Protein AF-W2RS77-F1 (afdb_monomer)

Structure (mmCIF, N/CA/C/O backbone):
data_AF-W2RS77-F1
#
_entry.id   AF-W2RS77-F1
#
loop_
_atom_site.group_PDB
_atom_site.id
_atom_site.type_symbol
_atom_site.label_atom_id
_atom_site.label_alt_id
_atom_site.label_comp_id
_atom_site.label_asym_id
_atom_site.label_entity_id
_atom_site.label_seq_id
_atom_site.pdbx_PDB_ins_code
_atom_site.Cartn_x
_atom_site.Cartn_y
_atom_site.Cartn_z
_atom_site.occupancy
_atom_site.B_iso_or_equiv
_atom_site.auth_seq_id
_atom_site.auth_comp_id
_atom_site.auth_asym_id
_atom_site.auth_atom_id
_atom_site.pdbx_PDB_model_num
ATOM 1 N N . MET A 1 1 ? 2.688 6.875 4.321 1.00 87.69 1 MET A N 1
ATOM 2 C CA . MET A 1 1 ? 1.621 6.164 3.575 1.00 87.69 1 MET A CA 1
ATOM 3 C C . MET A 1 1 ? 0.285 6.343 4.289 1.00 87.69 1 MET A C 1
ATOM 5 O O . MET A 1 1 ? 0.276 6.724 5.452 1.00 87.69 1 MET A O 1
ATOM 9 N N . HIS A 1 2 ? -0.826 6.096 3.598 1.00 89.69 2 HIS A N 1
ATOM 10 C CA . HIS A 1 2 ? -2.196 6.198 4.130 1.00 89.69 2 HIS A CA 1
ATOM 11 C C . HIS A 1 2 ? -2.991 4.914 3.870 1.00 89.69 2 HIS A C 1
ATOM 13 O O . HIS A 1 2 ? -2.599 4.130 3.002 1.00 89.69 2 HIS A O 1
ATOM 19 N N . VAL A 1 3 ? -4.141 4.755 4.531 1.00 88.75 3 VAL A N 1
ATOM 20 C CA . VAL A 1 3 ? -4.994 3.550 4.480 1.00 88.75 3 VAL A CA 1
ATOM 21 C C . VAL A 1 3 ? -5.303 3.072 3.052 1.00 88.75 3 VAL A C 1
ATOM 23 O O . VAL A 1 3 ? -5.241 1.879 2.782 1.00 88.75 3 VAL A O 1
ATOM 26 N N . GLY A 1 4 ? -5.549 3.977 2.099 1.00 86.31 4 GLY A N 1
ATOM 27 C CA . GLY A 1 4 ? -5.799 3.597 0.697 1.00 86.31 4 GLY A CA 1
ATOM 28 C C . GLY A 1 4 ? -4.692 2.772 0.008 1.00 86.31 4 GLY A C 1
ATOM 29 O O . GLY A 1 4 ? -4.992 2.038 -0.924 1.00 86.31 4 GLY A O 1
ATOM 30 N N . HIS A 1 5 ? -3.437 2.826 0.474 1.00 88.94 5 HIS A N 1
ATOM 31 C CA . HIS A 1 5 ? -2.353 1.995 -0.077 1.00 88.94 5 HIS A CA 1
ATOM 32 C C . HIS A 1 5 ? -2.370 0.559 0.455 1.00 88.94 5 HIS A C 1
ATOM 34 O O . HIS A 1 5 ? -1.622 -0.283 -0.031 1.00 88.94 5 HIS A O 1
ATOM 40 N N . MET A 1 6 ? -3.195 0.272 1.463 1.00 91.50 6 MET A N 1
ATOM 41 C CA . MET A 1 6 ? -3.160 -1.013 2.148 1.00 91.50 6 MET A CA 1
ATOM 42 C C . MET A 1 6 ? -3.788 -2.132 1.330 1.00 91.50 6 MET A C 1
ATOM 44 O O . MET A 1 6 ? -3.343 -3.255 1.470 1.00 91.50 6 MET A O 1
ATOM 48 N N . VAL A 1 7 ? -4.752 -1.873 0.439 1.00 91.75 7 VAL A N 1
ATOM 49 C CA . VAL A 1 7 ? -5.409 -2.962 -0.313 1.00 91.75 7 VAL A CA 1
ATOM 50 C C . VAL A 1 7 ? -4.417 -3.739 -1.201 1.00 91.75 7 VAL A C 1
ATOM 52 O O . VAL A 1 7 ? -4.366 -4.963 -1.076 1.00 91.75 7 VAL A O 1
ATOM 55 N N . PRO A 1 8 ? -3.568 -3.092 -2.033 1.00 92.62 8 PRO A N 1
ATOM 56 C CA . PRO A 1 8 ? -2.524 -3.814 -2.765 1.00 92.62 8 PRO A CA 1
ATOM 57 C C . PRO A 1 8 ? -1.522 -4.511 -1.838 1.00 92.62 8 PRO A C 1
ATOM 59 O O . PRO A 1 8 ? -1.097 -5.629 -2.123 1.00 92.62 8 PRO A O 1
ATOM 62 N N . PHE A 1 9 ? -1.157 -3.879 -0.715 1.00 93.31 9 PHE A N 1
ATOM 63 C CA . PHE A 1 9 ? -0.238 -4.486 0.248 1.00 93.31 9 PHE A CA 1
ATOM 64 C C . PHE A 1 9 ? -0.835 -5.711 0.931 1.00 93.31 9 PHE A C 1
ATOM 66 O O . PHE A 1 9 ? -0.121 -6.688 1.095 1.00 93.31 9 PHE A O 1
ATOM 73 N N . MET A 1 10 ? -2.129 -5.710 1.247 1.00 94.25 10 MET A N 1
ATOM 74 C CA . MET A 1 10 ? -2.826 -6.866 1.806 1.00 94.25 10 MET A CA 1
ATOM 75 C C . MET A 1 10 ? -2.874 -8.021 0.814 1.00 94.25 10 MET A C 1
ATOM 77 O O . MET A 1 10 ? -2.603 -9.151 1.204 1.00 94.25 10 MET A O 1
ATOM 81 N N . ALA A 1 11 ? -3.142 -7.754 -0.468 1.00 93.69 11 ALA A N 1
ATOM 82 C CA . ALA A 1 11 ? -3.077 -8.784 -1.505 1.00 93.69 11 ALA A CA 1
ATOM 83 C C . ALA A 1 11 ? -1.669 -9.401 -1.599 1.00 93.69 11 ALA A C 1
ATOM 85 O O . ALA A 1 11 ? -1.525 -10.623 -1.618 1.00 93.69 11 ALA A O 1
ATOM 86 N N . LEU A 1 12 ? -0.627 -8.563 -1.576 1.00 93.88 12 LEU A N 1
ATOM 87 C CA . LEU A 1 12 ? 0.761 -9.025 -1.567 1.00 93.88 12 LEU A CA 1
ATOM 88 C C . LEU A 1 12 ? 1.109 -9.797 -0.282 1.00 93.88 12 LEU A C 1
ATOM 90 O O . LEU A 1 12 ? 1.815 -10.800 -0.344 1.00 93.88 12 LEU A O 1
ATOM 94 N N . SER A 1 13 ? 0.608 -9.363 0.876 1.00 92.94 13 SER A N 1
ATOM 95 C CA . SER A 1 13 ? 0.816 -10.040 2.157 1.00 92.94 13 SER A CA 1
ATOM 96 C C . SER A 1 13 ? 0.115 -11.396 2.223 1.00 92.94 13 SER A C 1
ATOM 98 O O . SER A 1 13 ? 0.700 -12.341 2.737 1.00 92.94 13 SER A O 1
ATOM 100 N N . TRP A 1 14 ? -1.085 -11.531 1.654 1.00 92.62 14 TRP A N 1
ATOM 101 C CA . TRP A 1 14 ? -1.753 -12.827 1.517 1.00 92.62 14 TRP A CA 1
ATOM 102 C C . TRP A 1 14 ? -0.934 -13.791 0.657 1.00 92.62 14 TRP A C 1
ATOM 104 O O . TRP A 1 14 ? -0.693 -14.923 1.066 1.00 92.62 14 TRP A O 1
ATOM 114 N N . MET A 1 15 ? -0.431 -13.334 -0.496 1.00 91.94 15 MET A N 1
ATOM 115 C CA . MET A 1 15 ? 0.479 -14.143 -1.314 1.00 91.94 15 MET A CA 1
ATOM 116 C C . MET A 1 15 ? 1.737 -14.534 -0.526 1.00 91.94 15 MET A C 1
ATOM 118 O O . MET A 1 15 ? 2.142 -15.693 -0.541 1.00 91.94 15 MET A O 1
ATOM 122 N N . TYR A 1 16 ? 2.320 -13.596 0.219 1.00 92.00 16 TYR A N 1
ATOM 123 C CA . TYR A 1 16 ? 3.491 -13.857 1.051 1.00 92.00 16 TYR A CA 1
ATOM 124 C C . TYR A 1 16 ? 3.254 -14.950 2.103 1.00 92.00 16 TYR A C 1
ATOM 126 O O . TYR A 1 16 ? 4.046 -15.884 2.213 1.00 92.00 16 TYR A O 1
ATOM 134 N N . ILE A 1 17 ? 2.140 -14.872 2.832 1.00 90.88 17 ILE A N 1
ATOM 135 C CA . ILE A 1 17 ? 1.773 -15.840 3.876 1.00 90.88 17 ILE A CA 1
ATOM 136 C C . ILE A 1 17 ? 1.523 -17.236 3.288 1.00 90.88 17 ILE A C 1
ATOM 138 O O . ILE A 1 17 ? 1.815 -18.245 3.928 1.00 90.88 17 ILE A O 1
ATOM 142 N N . HIS A 1 18 ? 1.050 -17.306 2.043 1.00 89.62 18 HIS A N 1
ATOM 143 C CA . HIS A 1 18 ? 0.871 -18.556 1.303 1.00 89.62 18 HIS A CA 1
ATOM 144 C C . HIS A 1 18 ? 2.128 -19.019 0.542 1.00 89.62 18 HIS A C 1
ATOM 146 O O . HIS A 1 18 ? 2.033 -19.864 -0.345 1.00 89.62 18 HIS A O 1
ATOM 152 N N . GLY A 1 19 ? 3.309 -18.498 0.893 1.00 87.19 19 GLY A N 1
ATOM 153 C CA . GLY A 1 19 ? 4.598 -19.016 0.429 1.00 87.19 19 GLY A CA 1
ATOM 154 C C . GLY A 1 19 ? 5.122 -18.411 -0.875 1.00 87.19 19 GLY A C 1
ATOM 155 O O . GLY A 1 19 ? 6.155 -18.856 -1.375 1.00 87.19 19 GLY A O 1
ATOM 156 N N . TYR A 1 20 ? 4.467 -17.388 -1.427 1.00 89.81 20 TYR A N 1
ATOM 157 C CA . TYR A 1 20 ? 5.006 -16.651 -2.570 1.00 89.81 20 TYR A CA 1
ATOM 158 C C . TYR A 1 20 ? 6.038 -15.613 -2.113 1.00 89.81 20 TYR A C 1
ATOM 160 O O . TYR A 1 20 ? 5.885 -14.956 -1.084 1.00 89.81 20 TYR A O 1
ATOM 168 N N . SER A 1 21 ? 7.091 -15.400 -2.902 1.00 90.19 21 SER A N 1
ATOM 169 C CA . SER A 1 21 ? 8.042 -14.321 -2.624 1.00 90.19 21 SER A CA 1
ATOM 170 C C . SER A 1 21 ? 7.413 -12.955 -2.903 1.00 90.19 21 SER A C 1
ATOM 172 O O . SER A 1 21 ? 6.900 -12.727 -3.999 1.00 90.19 21 SER A O 1
ATOM 174 N N . ALA A 1 22 ? 7.509 -12.029 -1.951 1.00 92.38 22 ALA A N 1
ATOM 175 C CA . ALA A 1 22 ? 6.935 -10.692 -2.063 1.00 92.38 22 ALA A CA 1
ATOM 176 C C . ALA A 1 22 ? 8.017 -9.609 -2.132 1.00 92.38 22 ALA A C 1
ATOM 178 O O . ALA A 1 22 ? 8.868 -9.502 -1.248 1.00 92.38 22 ALA A O 1
ATOM 179 N N . THR A 1 23 ? 7.947 -8.748 -3.146 1.00 92.75 23 THR A N 1
ATOM 180 C CA . THR A 1 23 ? 8.891 -7.638 -3.323 1.00 92.75 23 THR A CA 1
ATOM 181 C C . THR A 1 23 ? 8.159 -6.305 -3.258 1.00 92.75 23 THR A C 1
ATOM 183 O O . THR A 1 23 ? 7.285 -6.027 -4.075 1.00 92.75 23 THR A O 1
ATOM 186 N N . PHE A 1 24 ? 8.542 -5.451 -2.309 1.00 92.81 24 PHE A N 1
ATOM 187 C CA . PHE A 1 24 ? 8.092 -4.063 -2.257 1.00 92.81 24 PHE A CA 1
ATOM 188 C C . PHE A 1 24 ? 9.004 -3.192 -3.119 1.00 92.81 24 PHE A C 1
ATOM 190 O O . PHE A 1 24 ? 10.213 -3.139 -2.886 1.00 92.81 24 PHE A O 1
ATOM 197 N N . LEU A 1 25 ? 8.425 -2.478 -4.086 1.00 92.88 25 LEU A N 1
ATOM 198 C CA . LEU A 1 25 ? 9.152 -1.521 -4.914 1.00 92.88 25 LEU A CA 1
ATOM 199 C C . LEU A 1 25 ? 8.907 -0.087 -4.439 1.00 92.88 25 LEU A C 1
ATOM 201 O O . LEU A 1 25 ? 7.782 0.408 -4.450 1.00 92.88 25 LEU A O 1
ATOM 205 N N . LEU A 1 26 ? 9.986 0.605 -4.085 1.00 90.94 26 LEU A N 1
ATOM 206 C CA . LEU A 1 26 ? 9.975 2.018 -3.745 1.00 90.94 26 LEU A CA 1
ATOM 207 C C . LEU A 1 26 ? 10.358 2.863 -4.966 1.00 90.94 26 LEU A C 1
ATOM 209 O O . LEU A 1 26 ? 11.452 2.739 -5.522 1.00 90.94 26 LEU A O 1
ATOM 213 N N . GLY A 1 27 ? 9.448 3.749 -5.368 1.00 88.94 27 GLY A N 1
ATOM 214 C CA . GLY A 1 27 ? 9.569 4.574 -6.569 1.00 88.94 27 GLY A CA 1
ATOM 215 C C . GLY A 1 27 ? 10.470 5.805 -6.425 1.00 88.94 27 GLY A C 1
ATOM 216 O O . GLY A 1 27 ? 10.008 6.919 -6.650 1.00 88.94 27 GLY A O 1
ATOM 217 N N . GLY A 1 28 ? 11.741 5.657 -6.046 1.00 84.38 28 GLY A N 1
ATOM 218 C CA . GLY A 1 28 ? 12.667 6.789 -5.897 1.00 84.38 28 GLY A CA 1
ATOM 219 C C . GLY A 1 28 ? 12.914 7.591 -7.188 1.00 84.38 28 GLY A C 1
ATOM 220 O O . GLY A 1 28 ? 12.989 8.822 -7.150 1.00 84.38 28 GLY A O 1
ATOM 221 N N . ALA A 1 29 ? 13.017 6.917 -8.336 1.00 83.94 29 ALA A N 1
ATOM 222 C CA . ALA A 1 29 ? 13.172 7.533 -9.655 1.00 83.94 29 ALA A CA 1
ATOM 223 C C . ALA A 1 29 ? 11.829 7.974 -10.253 1.00 83.94 29 ALA A C 1
ATOM 225 O O . ALA A 1 29 ? 11.705 9.101 -10.728 1.00 83.94 29 ALA A O 1
ATOM 226 N N . THR A 1 30 ? 10.801 7.132 -10.165 1.00 83.00 30 THR A N 1
ATOM 227 C CA . THR A 1 30 ? 9.457 7.423 -10.695 1.00 83.00 30 THR A CA 1
ATOM 228 C C . THR A 1 30 ? 8.771 8.572 -9.952 1.00 83.00 30 THR A C 1
ATOM 230 O O . THR A 1 30 ? 8.050 9.355 -10.569 1.00 83.00 30 THR A O 1
ATOM 233 N N . ALA A 1 31 ? 9.069 8.780 -8.664 1.00 82.50 31 ALA A N 1
ATOM 234 C CA . ALA A 1 31 ? 8.615 9.950 -7.908 1.00 82.50 31 ALA A CA 1
ATOM 235 C C . ALA A 1 31 ? 9.181 11.285 -8.427 1.00 82.50 31 ALA A C 1
ATOM 237 O O . ALA A 1 31 ? 8.697 12.343 -8.029 1.00 82.50 31 ALA A O 1
ATOM 238 N N . ARG A 1 32 ? 10.211 11.268 -9.287 1.00 80.44 32 ARG A N 1
ATOM 239 C CA . ARG A 1 32 ? 10.731 12.476 -9.951 1.00 80.44 32 ARG A CA 1
ATOM 240 C C . ARG A 1 32 ? 9.850 12.940 -11.104 1.00 80.44 32 ARG A C 1
ATOM 242 O O . ARG A 1 32 ? 9.882 14.118 -11.421 1.00 80.44 32 ARG A O 1
ATOM 249 N N . ILE A 1 33 ? 9.141 12.005 -11.725 1.00 80.56 33 ILE A N 1
ATOM 250 C CA . ILE A 1 33 ? 8.330 12.224 -12.924 1.00 80.56 33 ILE A CA 1
ATOM 251 C C . ILE A 1 33 ? 6.879 12.424 -12.508 1.00 80.56 33 ILE A C 1
ATOM 253 O O . ILE A 1 33 ? 6.257 13.415 -12.865 1.00 80.56 33 ILE A O 1
ATOM 257 N N . GLY A 1 34 ? 6.385 11.518 -11.661 1.00 79.00 34 GLY A N 1
ATOM 258 C CA . GLY A 1 34 ? 5.002 11.513 -11.219 1.00 79.00 34 GLY A CA 1
ATOM 259 C C . GLY A 1 34 ? 4.097 10.735 -12.167 1.00 79.00 34 GLY A C 1
ATOM 260 O O . GLY A 1 34 ? 4.145 10.903 -13.378 1.00 79.00 34 GLY A O 1
ATOM 261 N N . ASP A 1 35 ? 3.257 9.887 -11.583 1.00 78.75 35 ASP A N 1
ATOM 262 C CA . ASP A 1 35 ? 2.247 9.143 -12.330 1.00 78.75 35 ASP A CA 1
ATOM 263 C C . ASP A 1 35 ? 1.082 10.070 -12.735 1.00 78.75 35 ASP A C 1
ATOM 265 O O . ASP A 1 35 ? 0.529 10.731 -11.830 1.00 78.75 35 ASP A O 1
ATOM 269 N N . PRO A 1 36 ? 0.726 10.134 -14.037 1.00 73.50 36 PRO A N 1
ATOM 270 C CA . PRO A 1 36 ? -0.425 10.878 -14.541 1.00 73.50 36 PRO A CA 1
ATOM 271 C C . PRO A 1 36 ? -1.786 10.201 -14.302 1.00 73.50 36 PRO A C 1
ATOM 273 O O . PRO A 1 36 ? -2.809 10.859 -14.500 1.00 73.50 36 PRO A O 1
ATOM 276 N N . GLU A 1 37 ? -1.833 8.920 -13.924 1.00 68.19 37 GLU A N 1
ATOM 277 C CA . GLU A 1 37 ? -3.071 8.134 -13.916 1.00 68.19 37 GLU A CA 1
ATOM 278 C C . GLU A 1 37 ? -4.119 8.697 -12.927 1.00 68.19 37 GLU A C 1
ATOM 280 O O . GLU A 1 37 ? -3.845 9.006 -11.762 1.00 68.19 37 GLU A O 1
ATOM 285 N N . GLY A 1 38 ? -5.348 8.899 -13.422 1.00 58.78 38 GLY A N 1
ATOM 286 C CA . GLY A 1 38 ? -6.492 9.360 -12.626 1.00 58.78 38 GLY A CA 1
ATOM 287 C C . GLY A 1 38 ? -6.439 10.819 -12.145 1.00 58.78 38 GLY A C 1
ATOM 288 O O . GLY A 1 38 ? -7.137 11.150 -11.179 1.00 58.78 38 GLY A O 1
ATOM 289 N N . ARG A 1 39 ? -5.627 11.688 -12.770 1.00 67.19 39 ARG A N 1
ATOM 290 C CA . ARG A 1 39 ? -5.517 13.124 -12.438 1.00 67.19 39 ARG A CA 1
ATOM 291 C C . ARG A 1 39 ? -5.666 14.014 -13.672 1.00 67.19 39 ARG A C 1
ATOM 293 O O . ARG A 1 39 ? -5.168 13.681 -14.740 1.00 67.19 39 ARG A O 1
ATOM 300 N N . LEU A 1 40 ? -6.318 15.165 -13.492 1.00 63.41 40 LEU A N 1
ATOM 301 C CA . LEU A 1 40 ? -6.510 16.171 -14.548 1.00 63.41 40 LEU A CA 1
ATOM 302 C C . LEU A 1 40 ? -5.379 17.208 -14.595 1.00 63.41 40 LEU A C 1
ATOM 304 O O . LEU A 1 40 ? -5.075 17.736 -15.659 1.00 63.41 40 LEU A O 1
ATOM 308 N N . THR A 1 41 ? -4.738 17.472 -13.456 1.00 66.62 41 THR A N 1
ATOM 309 C CA . THR A 1 41 ? -3.655 18.452 -13.329 1.00 66.62 41 THR A CA 1
ATOM 310 C C . THR A 1 41 ? -2.298 17.775 -13.161 1.00 66.62 41 THR A C 1
ATOM 312 O O . THR A 1 41 ? -2.190 16.675 -12.602 1.00 66.62 41 THR A O 1
ATOM 315 N N . ALA A 1 42 ? -1.249 18.456 -13.627 1.00 65.31 42 ALA A N 1
ATOM 316 C CA . ALA A 1 42 ? 0.130 18.036 -13.411 1.00 65.31 42 ALA A CA 1
ATOM 317 C C . ALA A 1 42 ? 0.478 18.012 -11.914 1.00 65.31 42 ALA A C 1
ATOM 319 O O . ALA A 1 42 ? -0.090 18.746 -11.097 1.00 65.31 42 ALA A O 1
ATOM 320 N N . ARG A 1 43 ? 1.425 17.150 -11.526 1.00 70.31 43 ARG A N 1
ATOM 321 C CA . ARG A 1 43 ? 1.886 17.106 -10.133 1.00 70.31 43 ARG A CA 1
ATOM 322 C C . ARG A 1 43 ? 2.666 18.373 -9.791 1.00 70.31 43 ARG A C 1
ATOM 324 O O . ARG A 1 43 ? 3.521 18.805 -10.554 1.00 70.31 43 ARG A O 1
ATOM 331 N N . GLN A 1 44 ? 2.419 18.911 -8.598 1.00 71.62 44 GLN A N 1
ATOM 332 C CA . GLN A 1 44 ? 3.276 19.949 -8.033 1.00 71.62 44 GLN A CA 1
ATOM 333 C C . GLN A 1 44 ? 4.676 19.380 -7.799 1.00 71.62 44 GLN A C 1
ATOM 335 O O . GLN A 1 44 ? 4.827 18.302 -7.212 1.00 71.62 44 GLN A O 1
ATOM 340 N N . GLU A 1 45 ? 5.693 20.103 -8.259 1.00 70.25 45 GLU A N 1
ATOM 341 C CA . GLU A 1 45 ? 7.077 19.719 -8.029 1.00 70.25 45 GLU A CA 1
ATOM 342 C C . GLU A 1 45 ? 7.407 19.804 -6.538 1.00 70.25 45 GLU A C 1
ATOM 344 O O . GLU A 1 45 ? 7.239 20.832 -5.884 1.00 70.25 45 GLU A O 1
ATOM 349 N N . VAL A 1 46 ? 7.893 18.694 -5.991 1.00 77.81 46 VAL A N 1
ATOM 350 C CA . VAL A 1 46 ? 8.368 18.619 -4.611 1.00 77.81 46 VAL A CA 1
ATOM 351 C C . VAL A 1 46 ? 9.886 18.749 -4.614 1.00 77.81 46 VAL A C 1
ATOM 353 O O . VAL A 1 46 ? 10.569 18.146 -5.447 1.00 77.81 46 VAL A O 1
ATOM 356 N N . SER A 1 47 ? 10.426 19.499 -3.649 1.00 79.69 47 SER A N 1
ATOM 357 C CA . SER A 1 47 ? 11.873 19.671 -3.509 1.00 79.69 47 SER A CA 1
ATOM 358 C C . SER A 1 47 ? 12.594 18.318 -3.403 1.00 79.69 47 SER A C 1
ATOM 360 O O . SER A 1 47 ? 12.082 17.345 -2.834 1.00 79.69 47 SER A O 1
ATOM 362 N N . ARG A 1 48 ? 13.827 18.247 -3.921 1.00 75.69 48 ARG A N 1
ATOM 363 C CA . ARG A 1 48 ? 14.648 17.024 -3.868 1.00 75.69 48 ARG A CA 1
ATOM 364 C C . ARG A 1 48 ? 14.851 16.533 -2.431 1.00 75.69 48 ARG A C 1
ATOM 366 O O . ARG A 1 48 ? 14.796 15.327 -2.200 1.00 75.69 48 ARG A O 1
ATOM 373 N N . THR A 1 49 ? 15.055 17.452 -1.489 1.00 76.75 49 THR A N 1
ATOM 374 C CA . THR A 1 49 ? 15.258 17.151 -0.066 1.00 76.75 49 THR A CA 1
ATOM 375 C C . THR A 1 49 ? 14.013 16.515 0.541 1.00 76.75 49 THR A C 1
ATOM 377 O O . THR A 1 49 ? 14.098 15.429 1.109 1.00 76.75 49 THR A O 1
ATOM 380 N N . THR A 1 50 ? 12.844 17.127 0.334 1.00 79.75 50 THR A N 1
ATOM 381 C CA . THR A 1 50 ? 11.563 16.596 0.820 1.00 79.75 50 THR A CA 1
ATOM 382 C C . THR A 1 50 ? 11.258 15.233 0.202 1.00 79.75 50 THR A C 1
ATOM 384 O O . THR A 1 50 ? 10.828 14.320 0.900 1.00 79.75 50 THR A O 1
ATOM 387 N N . ARG A 1 51 ? 11.537 15.039 -1.093 1.00 79.75 51 ARG A N 1
ATOM 388 C CA . ARG A 1 51 ? 11.344 13.739 -1.749 1.00 79.75 51 ARG A CA 1
ATOM 389 C C . ARG A 1 51 ? 12.243 12.657 -1.152 1.00 79.75 51 ARG A C 1
ATOM 391 O O . ARG A 1 51 ? 11.757 11.565 -0.883 1.00 79.75 51 ARG A O 1
ATOM 398 N N . ASN A 1 52 ? 13.525 12.945 -0.937 1.00 78.12 52 ASN A N 1
ATOM 399 C CA . ASN A 1 52 ? 14.451 11.986 -0.334 1.00 78.12 52 ASN A CA 1
ATOM 400 C C . ASN A 1 52 ? 14.035 11.624 1.100 1.00 78.12 52 ASN A C 1
ATOM 402 O O . ASN A 1 52 ? 14.055 10.446 1.451 1.00 78.12 52 ASN A O 1
ATOM 406 N N . ALA A 1 53 ? 13.597 12.610 1.891 1.00 80.31 53 ALA A N 1
ATOM 407 C CA . ALA A 1 53 ? 13.050 12.378 3.225 1.00 80.31 53 ALA A CA 1
ATOM 408 C C . ALA A 1 53 ? 11.803 11.478 3.172 1.00 80.31 53 ALA A C 1
ATOM 410 O O . ALA A 1 53 ? 11.735 10.477 3.877 1.00 80.31 53 ALA A O 1
ATOM 411 N N . ASN A 1 54 ? 10.863 11.756 2.264 1.00 84.81 54 ASN A N 1
ATOM 412 C CA . ASN A 1 54 ? 9.659 10.940 2.089 1.00 84.81 54 ASN A CA 1
ATOM 413 C C . ASN A 1 54 ? 9.980 9.500 1.666 1.00 84.81 54 ASN A C 1
ATOM 415 O O . ASN A 1 54 ? 9.355 8.564 2.156 1.00 84.81 54 ASN A O 1
ATOM 419 N N . VAL A 1 55 ? 10.952 9.307 0.768 1.00 83.56 55 VAL A N 1
ATOM 420 C CA . VAL A 1 55 ? 11.431 7.978 0.353 1.00 83.56 55 VAL A CA 1
ATOM 421 C C . VAL A 1 55 ? 12.018 7.228 1.553 1.00 83.56 55 VAL A C 1
ATOM 423 O O . VAL A 1 55 ? 11.663 6.073 1.766 1.00 83.56 55 VAL A O 1
ATOM 426 N N . ALA A 1 56 ? 12.844 7.880 2.377 1.00 81.88 56 ALA A N 1
ATOM 427 C CA . ALA A 1 56 ? 13.400 7.270 3.586 1.00 81.88 56 ALA A CA 1
ATOM 428 C C . ALA A 1 56 ? 12.311 6.897 4.611 1.00 81.88 56 ALA A C 1
ATOM 430 O O . ALA A 1 56 ? 12.308 5.781 5.125 1.00 81.88 56 ALA A O 1
ATOM 431 N N . LEU A 1 57 ? 11.340 7.783 4.853 1.00 85.00 57 LEU A N 1
ATOM 432 C CA . LEU A 1 57 ? 10.215 7.512 5.755 1.00 85.00 57 LEU A CA 1
ATOM 433 C C . LEU A 1 57 ? 9.344 6.352 5.253 1.00 85.00 57 LEU A C 1
ATOM 435 O O . LEU A 1 57 ? 8.984 5.468 6.028 1.00 85.00 57 LEU A O 1
ATOM 439 N N . MET A 1 58 ? 9.041 6.311 3.951 1.00 87.38 58 MET A N 1
ATOM 440 C CA . MET A 1 58 ? 8.290 5.206 3.346 1.00 87.38 58 MET A CA 1
ATOM 441 C C . MET A 1 58 ? 9.048 3.880 3.430 1.00 87.38 58 MET A C 1
ATOM 443 O O . MET A 1 58 ? 8.426 2.857 3.705 1.00 87.38 58 MET A O 1
ATOM 447 N N . HIS A 1 59 ? 10.371 3.893 3.246 1.00 85.25 59 HIS A N 1
ATOM 448 C CA . HIS A 1 59 ? 11.212 2.713 3.432 1.00 85.25 59 HIS A CA 1
ATOM 449 C C . HIS A 1 59 ? 11.083 2.170 4.863 1.00 85.25 59 HIS A C 1
ATOM 451 O O . HIS A 1 59 ? 10.714 1.014 5.050 1.00 85.25 59 HIS A O 1
ATOM 457 N N . THR A 1 60 ? 11.295 3.011 5.881 1.00 86.81 60 THR A N 1
ATOM 458 C CA . THR A 1 60 ? 11.152 2.613 7.293 1.00 86.81 60 THR A CA 1
ATOM 459 C C . THR A 1 60 ? 9.750 2.087 7.599 1.00 86.81 60 THR A C 1
ATOM 461 O O . THR A 1 60 ? 9.599 1.058 8.259 1.00 86.81 60 THR A O 1
ATOM 464 N N . GLN A 1 61 ? 8.715 2.748 7.077 1.00 88.44 61 GLN A N 1
ATOM 465 C CA . GLN A 1 61 ? 7.329 2.349 7.298 1.00 88.44 61 GLN A CA 1
ATOM 466 C C . GLN A 1 61 ? 6.996 0.997 6.646 1.00 88.44 61 GLN A C 1
ATOM 468 O O . GLN A 1 61 ? 6.335 0.175 7.275 1.00 88.44 61 GLN A O 1
ATOM 473 N N . LEU A 1 62 ? 7.480 0.722 5.429 1.00 89.50 62 LEU A N 1
ATOM 474 C CA . LEU A 1 62 ? 7.311 -0.576 4.760 1.00 89.50 62 LEU A CA 1
ATOM 475 C C . LEU A 1 62 ? 8.126 -1.695 5.424 1.00 89.50 62 LEU A C 1
ATOM 477 O O . LEU A 1 62 ? 7.712 -2.860 5.417 1.00 89.50 62 LEU A O 1
ATOM 481 N N . THR A 1 63 ? 9.288 -1.368 5.997 1.00 88.19 63 THR A N 1
ATOM 482 C CA . THR A 1 63 ? 10.101 -2.343 6.731 1.00 88.19 63 THR A CA 1
ATOM 483 C C . THR A 1 63 ? 9.348 -2.782 7.973 1.00 88.19 63 THR A C 1
ATOM 485 O O . THR A 1 63 ? 9.062 -3.974 8.097 1.00 88.19 63 THR A O 1
ATOM 488 N N . ARG A 1 64 ? 8.916 -1.811 8.791 1.00 89.38 64 ARG A N 1
ATOM 489 C CA . ARG A 1 64 ? 8.108 -2.033 9.995 1.00 89.38 64 ARG A CA 1
ATOM 490 C C . ARG A 1 64 ? 6.793 -2.747 9.686 1.00 89.38 64 ARG A C 1
ATOM 492 O O . ARG A 1 64 ? 6.429 -3.672 10.401 1.00 89.38 64 ARG A O 1
ATOM 499 N N . PHE A 1 65 ? 6.093 -2.351 8.622 1.00 91.62 65 PHE A N 1
ATOM 500 C CA . PHE A 1 65 ? 4.852 -3.006 8.206 1.00 91.62 65 PHE A CA 1
ATOM 501 C C . PHE A 1 65 ? 5.060 -4.498 7.931 1.00 91.62 65 PHE A C 1
ATOM 503 O O . PHE A 1 65 ? 4.284 -5.310 8.417 1.00 91.62 65 PHE A O 1
ATOM 510 N N . GLY A 1 66 ? 6.119 -4.876 7.207 1.00 89.00 66 GLY A N 1
ATOM 511 C CA . GLY A 1 66 ? 6.395 -6.290 6.943 1.00 89.00 66 GLY A CA 1
ATOM 512 C C . GLY A 1 66 ? 6.672 -7.101 8.212 1.00 89.00 66 GLY A C 1
ATOM 513 O O . GLY A 1 66 ? 6.144 -8.197 8.349 1.00 89.00 66 GLY A O 1
ATOM 514 N N . GLU A 1 67 ? 7.424 -6.544 9.164 1.00 90.44 67 GLU A N 1
ATOM 515 C CA . GLU A 1 67 ? 7.685 -7.196 10.458 1.00 90.44 67 GLU A CA 1
ATOM 516 C C . GLU A 1 67 ? 6.408 -7.364 11.295 1.00 90.44 67 GLU A C 1
ATOM 518 O O . GLU A 1 67 ? 6.180 -8.412 11.900 1.00 90.44 67 GLU A O 1
ATOM 523 N N . LEU A 1 68 ? 5.556 -6.336 11.336 1.00 92.00 68 LEU A N 1
ATOM 524 C CA . LEU A 1 68 ? 4.282 -6.393 12.054 1.00 92.00 68 LEU A CA 1
ATOM 525 C C . LEU A 1 68 ? 3.292 -7.348 11.391 1.00 92.00 68 LEU A C 1
ATOM 527 O O . LEU A 1 68 ? 2.574 -8.053 12.096 1.00 92.00 68 LEU A O 1
ATOM 531 N N . MET A 1 69 ? 3.286 -7.397 10.062 1.00 92.69 69 MET A N 1
ATOM 532 C CA . MET A 1 69 ? 2.489 -8.326 9.271 1.00 92.69 69 MET A CA 1
ATOM 533 C C . MET A 1 69 ? 2.880 -9.779 9.561 1.00 92.69 69 MET A C 1
ATOM 535 O O . MET A 1 69 ? 1.991 -10.580 9.830 1.00 92.69 69 MET A O 1
ATOM 539 N N . GLU A 1 70 ? 4.178 -10.103 9.616 1.00 91.31 70 GLU A N 1
ATOM 540 C CA . GLU A 1 70 ? 4.666 -11.439 10.001 1.00 91.31 70 GLU A CA 1
ATOM 541 C C . GLU A 1 70 ? 4.189 -11.819 11.415 1.00 91.31 70 GLU A C 1
ATOM 543 O O . GLU A 1 70 ? 3.555 -12.857 11.601 1.00 91.31 70 GLU A O 1
ATOM 548 N N . ARG A 1 71 ? 4.383 -10.934 12.404 1.00 91.56 71 ARG A N 1
ATOM 549 C CA . ARG A 1 71 ? 3.914 -11.156 13.790 1.00 91.56 71 ARG A CA 1
ATOM 550 C C . ARG A 1 71 ? 2.395 -11.284 13.890 1.00 91.56 71 ARG A C 1
ATOM 552 O O . ARG A 1 71 ? 1.867 -11.984 14.752 1.00 91.56 71 ARG A O 1
ATOM 559 N N . TYR A 1 72 ? 1.668 -10.543 13.061 1.00 92.62 72 TYR A N 1
ATOM 560 C CA . TYR A 1 72 ? 0.216 -10.600 13.002 1.00 92.62 72 TYR A CA 1
ATOM 561 C C . TYR A 1 72 ? -0.265 -11.927 12.399 1.00 92.62 72 TYR A C 1
ATOM 563 O O . TYR A 1 72 ? -1.147 -12.557 12.978 1.00 92.62 72 TYR A O 1
ATOM 571 N N . ALA A 1 73 ? 0.367 -12.396 11.322 1.00 91.12 73 ALA A N 1
ATOM 572 C CA . ALA A 1 73 ? 0.089 -13.694 10.716 1.00 91.12 73 ALA A CA 1
ATOM 573 C C . ALA A 1 73 ? 0.373 -14.855 11.688 1.00 91.12 73 ALA A C 1
ATOM 575 O O . ALA A 1 73 ? -0.472 -15.734 11.854 1.00 91.12 73 ALA A O 1
ATOM 576 N N . GLU A 1 74 ? 1.496 -14.819 12.412 1.00 91.12 74 GLU A N 1
ATOM 577 C CA . GLU A 1 74 ? 1.827 -15.821 13.439 1.00 91.12 74 GLU A CA 1
ATOM 578 C C . GLU A 1 74 ? 0.743 -15.920 14.522 1.00 91.12 74 GLU A C 1
ATOM 580 O O . GLU A 1 74 ? 0.318 -17.017 14.888 1.00 91.12 74 GLU A O 1
ATOM 585 N N . ARG A 1 75 ? 0.216 -14.779 14.987 1.00 89.06 75 ARG A N 1
ATOM 586 C CA . ARG A 1 75 ? -0.897 -14.746 15.954 1.00 89.06 75 ARG A CA 1
ATOM 587 C C . ARG A 1 75 ? -2.197 -15.335 15.417 1.00 89.06 75 ARG A C 1
ATOM 589 O O . ARG A 1 75 ? -3.006 -15.811 16.206 1.00 89.06 75 ARG A O 1
ATOM 596 N N . LYS A 1 76 ? -2.402 -15.301 14.101 1.00 89.62 76 LYS A N 1
ATOM 597 C CA . LYS A 1 76 ? -3.555 -15.914 13.428 1.00 89.62 76 LYS A CA 1
ATOM 598 C C . LYS A 1 76 ? -3.311 -17.374 13.035 1.00 89.62 76 LYS A C 1
ATOM 600 O O . LYS A 1 76 ? -4.154 -17.976 12.382 1.00 89.62 76 LYS A O 1
ATOM 605 N N . GLY A 1 77 ? -2.195 -17.964 13.469 1.00 87.81 77 GLY A N 1
ATOM 606 C CA . GLY A 1 77 ? -1.896 -19.383 13.281 1.00 87.81 77 GLY A CA 1
ATOM 607 C C . GLY A 1 77 ? -1.164 -19.716 11.981 1.00 87.81 77 GLY A C 1
ATOM 608 O O . GLY A 1 77 ? -0.920 -20.894 11.717 1.00 87.81 77 GLY A O 1
ATOM 609 N N . TYR A 1 78 ? -0.767 -18.716 11.189 1.00 88.50 78 TYR A N 1
ATOM 610 C CA . TYR A 1 78 ? 0.060 -18.940 10.006 1.00 88.50 78 TYR A CA 1
ATOM 611 C C . TYR A 1 78 ? 1.510 -19.182 10.428 1.00 88.50 78 TYR A C 1
ATOM 613 O O . TYR A 1 78 ? 2.116 -18.369 11.125 1.00 88.50 78 TYR A O 1
ATOM 621 N N . LYS A 1 79 ? 2.076 -20.319 10.018 1.00 84.81 79 LYS A N 1
ATOM 622 C CA . LYS A 1 79 ? 3.455 -20.688 10.352 1.00 84.81 79 LYS A CA 1
ATOM 623 C C . LYS A 1 79 ? 4.401 -20.187 9.277 1.00 84.81 79 LYS A C 1
ATOM 625 O O . LYS A 1 79 ? 4.168 -20.408 8.093 1.00 84.81 79 LYS A O 1
ATOM 630 N N . ARG A 1 80 ? 5.501 -19.574 9.709 1.00 80.75 80 ARG A N 1
ATOM 631 C CA . ARG A 1 80 ? 6.566 -19.146 8.808 1.00 80.75 80 ARG A CA 1
ATOM 632 C C . ARG A 1 80 ? 7.193 -20.353 8.117 1.00 80.75 80 ARG A C 1
ATOM 634 O O . ARG A 1 80 ? 7.726 -21.247 8.775 1.00 80.75 80 ARG A O 1
ATOM 641 N N . GLU A 1 81 ? 7.187 -20.334 6.793 1.00 81.56 81 GLU A N 1
ATOM 642 C CA . GLU A 1 81 ? 7.869 -21.329 5.971 1.00 81.56 81 GLU A CA 1
ATOM 643 C C . GLU A 1 81 ? 9.194 -20.786 5.420 1.00 81.56 81 GLU A C 1
ATOM 645 O O . GLU A 1 81 ? 9.439 -19.580 5.377 1.00 81.56 81 GLU A O 1
ATOM 650 N N . TRP A 1 82 ? 10.068 -21.678 4.949 1.00 78.31 82 TRP A N 1
ATOM 651 C CA . TRP A 1 82 ? 11.333 -21.303 4.297 1.00 78.31 82 TRP A CA 1
ATOM 652 C C . TRP A 1 82 ? 11.127 -20.462 3.018 1.00 78.31 82 TRP A C 1
ATOM 654 O O . TRP A 1 82 ? 12.040 -19.761 2.568 1.00 78.31 82 TRP A O 1
ATOM 664 N N . SER A 1 83 ? 9.932 -20.554 2.430 1.00 78.88 83 SER A N 1
ATOM 665 C CA . SER A 1 83 ? 9.480 -19.877 1.214 1.00 78.88 83 SER A CA 1
ATOM 666 C C . SER A 1 83 ? 9.100 -18.408 1.443 1.00 78.88 83 SER A C 1
ATOM 668 O O . SER A 1 83 ? 9.059 -17.636 0.485 1.00 78.88 83 SER A O 1
ATOM 670 N N . TRP A 1 84 ? 8.904 -17.990 2.701 1.00 81.44 84 TRP A N 1
ATOM 671 C CA . TRP A 1 84 ? 8.515 -16.633 3.099 1.00 81.44 84 TRP A CA 1
ATOM 672 C C . TRP A 1 84 ? 9.663 -15.633 2.898 1.00 81.44 84 TRP A C 1
ATOM 674 O O . TRP A 1 84 ? 10.325 -15.176 3.837 1.00 81.44 84 TRP A O 1
ATOM 684 N N . ARG A 1 85 ? 9.917 -15.280 1.637 1.00 85.62 85 ARG A N 1
ATOM 685 C CA . ARG A 1 85 ? 10.980 -14.359 1.224 1.00 85.62 85 ARG A CA 1
ATOM 686 C C . ARG A 1 85 ? 10.397 -13.005 0.862 1.00 85.62 85 ARG A C 1
ATOM 688 O O . ARG A 1 85 ? 9.574 -12.893 -0.044 1.00 85.62 85 ARG A O 1
ATOM 695 N N . ARG A 1 86 ? 10.857 -11.976 1.569 1.00 90.00 86 ARG A N 1
ATOM 696 C CA . ARG A 1 86 ? 10.463 -10.587 1.351 1.00 90.00 86 ARG A CA 1
ATOM 697 C C . ARG A 1 86 ? 11.668 -9.779 0.902 1.00 90.00 86 ARG A C 1
ATOM 699 O O . ARG A 1 86 ? 12.729 -9.880 1.513 1.00 90.00 86 ARG A O 1
ATOM 706 N N . ALA A 1 87 ? 11.501 -8.963 -0.128 1.00 88.75 87 ALA A N 1
ATOM 707 C CA . ALA A 1 87 ? 12.521 -8.027 -0.582 1.00 88.75 87 ALA A CA 1
ATOM 708 C C . ALA A 1 87 ? 11.972 -6.599 -0.595 1.00 88.75 87 ALA A C 1
ATOM 710 O O . ALA A 1 87 ? 10.778 -6.372 -0.798 1.00 88.75 87 ALA A O 1
ATOM 711 N N . MET A 1 88 ? 12.856 -5.627 -0.392 1.00 89.50 88 MET A N 1
ATOM 712 C CA . MET A 1 88 ? 12.554 -4.218 -0.604 1.00 89.50 88 MET A CA 1
ATOM 713 C C . MET A 1 88 ? 13.574 -3.645 -1.576 1.00 89.50 88 MET A C 1
ATOM 715 O O . MET A 1 88 ? 14.775 -3.691 -1.320 1.00 89.50 88 MET A O 1
ATOM 719 N N . LEU A 1 89 ? 13.088 -3.125 -2.699 1.00 90.62 89 LEU A N 1
ATOM 720 C CA . LEU A 1 89 ? 13.909 -2.571 -3.768 1.00 90.62 89 LEU A CA 1
ATOM 721 C C . LEU A 1 89 ? 13.585 -1.094 -3.968 1.00 90.62 89 LEU A C 1
ATOM 723 O O . LEU A 1 89 ? 12.463 -0.649 -3.739 1.00 90.62 89 LEU A O 1
ATOM 727 N N . ASN A 1 90 ? 14.566 -0.330 -4.439 1.00 90.94 90 ASN A N 1
ATOM 728 C CA . ASN A 1 90 ? 14.381 1.062 -4.827 1.00 90.94 90 ASN A CA 1
ATOM 729 C C . ASN A 1 90 ? 14.805 1.237 -6.282 1.00 90.94 90 ASN A C 1
ATOM 731 O O . ASN A 1 90 ? 15.969 1.003 -6.621 1.00 90.94 90 ASN A O 1
ATOM 735 N N . ASN A 1 91 ? 13.884 1.697 -7.127 1.00 91.44 91 ASN A N 1
ATOM 736 C CA . ASN A 1 91 ? 14.146 1.827 -8.558 1.00 91.44 91 ASN A CA 1
ATOM 737 C C . ASN A 1 91 ? 15.198 2.888 -8.913 1.00 91.44 91 ASN A C 1
ATOM 739 O O . ASN A 1 91 ? 15.780 2.854 -9.995 1.00 91.44 91 ASN A O 1
ATOM 743 N N . ALA A 1 92 ? 15.538 3.783 -7.981 1.00 87.56 92 ALA A N 1
ATOM 744 C CA . ALA A 1 92 ? 16.663 4.695 -8.151 1.00 87.56 92 ALA A CA 1
ATOM 745 C C . ALA A 1 92 ? 17.997 3.961 -8.392 1.00 87.56 92 ALA A C 1
ATOM 747 O O . ALA A 1 92 ? 18.881 4.522 -9.032 1.00 87.56 92 ALA A O 1
ATOM 748 N N . THR A 1 93 ? 18.144 2.720 -7.918 1.00 88.38 93 THR A N 1
ATOM 749 C CA . THR A 1 93 ? 19.396 1.953 -8.024 1.00 88.38 93 THR A CA 1
ATOM 750 C C . THR A 1 93 ? 19.769 1.588 -9.464 1.00 88.38 93 THR A C 1
ATOM 752 O O . THR A 1 93 ? 20.948 1.655 -9.817 1.00 88.38 93 THR A O 1
ATOM 755 N N . TRP A 1 94 ? 18.791 1.256 -10.314 1.00 89.25 94 TRP A N 1
ATOM 756 C CA . TRP A 1 94 ? 19.023 0.971 -11.734 1.00 89.25 94 TRP A CA 1
ATOM 757 C C . TRP A 1 94 ? 18.780 2.183 -12.630 1.00 89.25 94 TRP A C 1
ATOM 759 O O . TRP A 1 94 ? 19.540 2.386 -13.573 1.00 89.25 94 TRP A O 1
ATOM 769 N N . HIS A 1 95 ? 17.809 3.046 -12.314 1.00 87.12 95 HIS A N 1
ATOM 770 C CA . HIS A 1 95 ? 17.551 4.251 -13.116 1.00 87.12 95 HIS A CA 1
ATOM 771 C C . HIS A 1 95 ? 18.689 5.272 -13.085 1.00 87.12 95 HIS A C 1
ATOM 773 O O . HIS A 1 95 ? 18.817 6.063 -14.010 1.00 87.12 95 HIS A O 1
ATOM 779 N N . GLN A 1 96 ? 19.545 5.261 -12.060 1.00 84.31 96 GLN A N 1
ATOM 780 C CA . GLN A 1 96 ? 20.750 6.102 -12.047 1.00 84.31 96 GLN A CA 1
ATOM 781 C C . GLN A 1 96 ? 21.806 5.672 -13.073 1.00 84.31 96 GLN A C 1
ATOM 783 O O . GLN A 1 96 ? 22.611 6.500 -13.486 1.00 84.31 96 GLN A O 1
ATOM 788 N N . LYS A 1 97 ? 21.823 4.391 -13.458 1.00 87.75 97 LYS A N 1
ATOM 789 C CA . LYS A 1 97 ? 22.795 3.818 -14.404 1.00 87.75 97 LYS A CA 1
ATOM 790 C C . LYS A 1 97 ? 22.219 3.649 -15.810 1.00 87.75 97 LYS A C 1
ATOM 792 O O . LYS A 1 97 ? 22.964 3.357 -16.738 1.00 87.75 97 LYS A O 1
ATOM 797 N N . LEU A 1 98 ? 20.904 3.786 -15.952 1.00 88.06 98 LEU A N 1
ATOM 798 C CA . LEU A 1 98 ? 20.196 3.592 -17.206 1.00 88.06 98 LEU A CA 1
ATOM 799 C C . LEU A 1 98 ? 20.406 4.791 -18.131 1.00 88.06 98 LEU A C 1
ATOM 801 O O . LEU A 1 98 ? 20.032 5.914 -17.791 1.00 88.06 98 LEU A O 1
ATOM 805 N N . SER A 1 99 ? 20.944 4.546 -19.325 1.00 89.94 99 SER A N 1
ATOM 806 C CA . SER A 1 99 ? 20.902 5.540 -20.393 1.00 89.94 99 SER A CA 1
ATOM 807 C C . SER A 1 99 ? 19.518 5.563 -21.036 1.00 89.94 99 SER A C 1
ATOM 809 O O . SER A 1 99 ? 18.919 4.520 -21.305 1.00 89.94 99 SER A O 1
ATOM 811 N N . TRP A 1 100 ? 19.034 6.760 -21.368 1.00 85.38 100 TRP A N 1
ATOM 812 C CA . TRP A 1 100 ? 17.799 6.930 -22.135 1.00 85.38 100 TRP A CA 1
ATOM 813 C C . TRP A 1 100 ? 17.856 6.211 -23.493 1.00 85.38 100 TRP A C 1
ATOM 815 O O . TRP A 1 100 ? 16.857 5.654 -23.944 1.00 85.38 100 TRP A O 1
ATOM 825 N N . SER A 1 101 ? 19.038 6.160 -24.119 1.00 87.62 101 SER A N 1
ATOM 826 C CA . SER A 1 101 ? 19.246 5.428 -25.372 1.00 87.62 101 SER A CA 1
ATOM 827 C C . SER A 1 101 ? 19.027 3.924 -25.213 1.00 87.62 101 SER A C 1
ATOM 829 O O . SER A 1 101 ? 18.426 3.307 -26.088 1.00 87.62 101 SER A O 1
ATOM 831 N N . ASP A 1 102 ? 19.478 3.343 -24.099 1.00 88.50 102 ASP A N 1
ATOM 832 C CA . ASP A 1 102 ? 19.309 1.914 -23.825 1.00 88.50 102 ASP A CA 1
ATOM 833 C C . ASP A 1 102 ? 17.843 1.591 -23.535 1.00 88.50 102 ASP A C 1
ATOM 835 O O . ASP A 1 102 ? 17.318 0.624 -24.074 1.00 88.50 102 ASP A O 1
ATOM 839 N N . LEU A 1 103 ? 17.141 2.446 -22.782 1.00 89.38 103 LEU A N 1
ATOM 840 C CA . LEU A 1 103 ? 15.705 2.281 -22.539 1.00 89.38 103 LEU A CA 1
ATOM 841 C C . LEU A 1 103 ? 14.897 2.286 -23.848 1.00 89.38 103 LEU A C 1
ATOM 843 O O . LEU A 1 103 ? 14.043 1.423 -24.066 1.00 89.38 103 LEU A O 1
ATOM 847 N N . LEU A 1 104 ? 15.164 3.251 -24.733 1.00 89.19 104 LEU A N 1
ATOM 848 C CA . LEU A 1 104 ? 14.465 3.347 -26.015 1.00 89.19 104 LEU A CA 1
ATOM 849 C C . LEU A 1 104 ? 14.803 2.183 -26.952 1.00 89.19 104 LEU A C 1
ATOM 851 O O . LEU A 1 104 ? 13.902 1.656 -27.606 1.00 89.19 104 LEU A O 1
ATOM 855 N N . ARG A 1 105 ? 16.073 1.764 -26.996 1.00 87.62 105 ARG A N 1
ATOM 856 C CA . ARG A 1 105 ? 16.511 0.618 -27.799 1.00 87.62 105 ARG A CA 1
ATOM 857 C C . ARG A 1 105 ? 15.899 -0.681 -27.285 1.00 87.62 105 ARG A C 1
ATOM 859 O O . ARG A 1 105 ? 15.344 -1.434 -28.070 1.00 87.62 105 ARG A O 1
ATOM 866 N N . ASP A 1 106 ? 15.978 -0.952 -25.989 1.00 85.81 106 ASP A N 1
ATOM 867 C CA . ASP A 1 106 ? 15.671 -2.278 -25.443 1.00 85.81 106 ASP A CA 1
ATOM 868 C C . ASP A 1 106 ? 14.175 -2.467 -25.144 1.00 85.81 106 ASP A C 1
ATOM 870 O O . ASP A 1 106 ? 13.688 -3.599 -25.110 1.00 85.81 106 ASP A O 1
ATOM 874 N N . MET A 1 107 ? 13.427 -1.377 -24.946 1.00 88.69 107 MET A N 1
ATOM 875 C CA . MET A 1 107 ? 11.997 -1.431 -24.628 1.00 88.69 107 MET A CA 1
ATOM 876 C C . MET A 1 107 ? 11.142 -0.503 -25.496 1.00 88.69 107 MET A C 1
ATOM 878 O O . MET A 1 107 ? 10.078 -0.909 -25.961 1.00 88.69 107 MET A O 1
ATOM 882 N N . GLY A 1 108 ? 11.609 0.719 -25.770 1.00 86.19 108 GLY A N 1
ATOM 883 C CA . GLY A 1 108 ? 10.842 1.722 -26.520 1.00 86.19 108 GLY A CA 1
ATOM 884 C C . GLY A 1 108 ? 10.395 1.271 -27.916 1.00 86.19 108 GLY A C 1
ATOM 885 O O . GLY A 1 108 ? 9.294 1.612 -28.337 1.00 86.19 108 GLY A O 1
ATOM 886 N N . GLN A 1 109 ? 11.184 0.445 -28.611 1.00 85.75 109 GLN A N 1
ATOM 887 C CA . GLN A 1 109 ? 10.822 -0.089 -29.935 1.00 85.75 109 GLN A CA 1
ATOM 888 C C . GLN A 1 109 ? 9.577 -0.997 -29.937 1.00 85.75 109 GLN A C 1
ATOM 890 O O . GLN A 1 109 ? 8.921 -1.145 -30.972 1.00 85.75 109 GLN A O 1
ATOM 895 N N . TYR A 1 110 ? 9.239 -1.595 -28.791 1.00 84.50 110 TYR A N 1
ATOM 896 C CA . TYR A 1 110 ? 8.111 -2.519 -28.659 1.00 84.50 110 TYR A CA 1
ATOM 897 C C . TYR A 1 110 ? 6.825 -1.827 -28.202 1.00 84.50 110 TYR A C 1
ATOM 899 O O . TYR A 1 110 ? 5.735 -2.368 -28.386 1.00 84.50 110 TYR A O 1
ATOM 907 N N . VAL A 1 111 ? 6.930 -0.617 -27.652 1.00 85.62 111 VAL A N 1
ATOM 908 C CA . VAL A 1 111 ? 5.781 0.147 -27.167 1.00 85.62 111 VAL A CA 1
ATOM 909 C C . VAL A 1 111 ? 5.227 1.016 -28.296 1.00 85.62 111 VAL A C 1
ATOM 911 O O . VAL A 1 111 ? 5.901 1.889 -28.839 1.00 85.62 111 VAL A O 1
ATOM 914 N N . ARG A 1 112 ? 3.969 0.776 -28.681 1.00 83.75 112 ARG A N 1
ATOM 915 C CA . ARG A 1 112 ? 3.300 1.525 -29.755 1.00 83.75 112 ARG A CA 1
ATOM 916 C C . ARG A 1 112 ? 2.587 2.761 -29.207 1.00 83.75 112 ARG A C 1
ATOM 918 O O . ARG A 1 112 ? 1.815 2.668 -28.259 1.00 83.75 112 ARG A O 1
ATOM 925 N N . LEU A 1 113 ? 2.762 3.900 -29.882 1.00 82.81 113 LEU A N 1
ATOM 926 C CA . LEU A 1 113 ? 2.136 5.170 -29.488 1.00 82.81 113 LEU A CA 1
ATOM 927 C C . LEU A 1 113 ? 0.603 5.162 -29.599 1.00 82.81 113 LEU A C 1
ATOM 929 O O . LEU A 1 113 ? -0.061 5.768 -28.767 1.00 82.81 113 LEU A O 1
ATOM 933 N N . GLY A 1 114 ? 0.031 4.470 -30.591 1.00 83.12 114 GLY A N 1
ATOM 934 C CA . GLY A 1 114 ? -1.425 4.420 -30.793 1.00 83.12 114 GLY A CA 1
ATOM 935 C C . GLY A 1 114 ? -2.186 3.927 -29.552 1.00 83.12 114 GLY A C 1
ATOM 936 O O . GLY A 1 114 ? -2.989 4.682 -29.005 1.00 83.12 114 GLY A O 1
ATOM 937 N N . PRO A 1 115 ? -1.890 2.715 -29.042 1.00 81.44 115 PRO A N 1
ATOM 938 C CA . PRO A 1 115 ? -2.467 2.210 -27.794 1.00 81.44 115 PRO A CA 1
ATOM 939 C C . PRO A 1 115 ? -2.197 3.089 -26.564 1.00 81.44 115 PRO A C 1
ATOM 941 O O . PRO A 1 115 ? -3.032 3.141 -25.665 1.00 81.44 115 PRO A O 1
ATOM 944 N N . MET A 1 116 ? -1.058 3.793 -26.504 1.00 80.31 116 MET A N 1
ATOM 945 C CA . MET A 1 116 ? -0.763 4.721 -25.402 1.00 80.31 116 MET A CA 1
ATOM 946 C C . MET A 1 116 ? -1.662 5.961 -25.424 1.00 80.31 116 MET A C 1
ATOM 948 O O . MET A 1 116 ? -2.142 6.380 -24.376 1.00 80.31 116 MET A O 1
ATOM 952 N N . LEU A 1 117 ? -1.902 6.536 -26.604 1.00 81.31 117 LEU A N 1
ATOM 953 C CA . LEU A 1 117 ? -2.755 7.716 -26.774 1.00 81.31 117 LEU A CA 1
ATOM 954 C C . LEU A 1 117 ? -4.246 7.379 -26.663 1.00 81.31 117 LEU A C 1
ATOM 956 O O . LEU A 1 117 ? -5.030 8.201 -26.200 1.00 81.31 117 LEU A O 1
ATOM 960 N N . GLY A 1 118 ? -4.636 6.163 -27.052 1.00 79.12 118 GLY A N 1
ATOM 961 C CA . GLY A 1 118 ? -6.022 5.695 -26.997 1.00 79.12 118 GLY A CA 1
ATOM 962 C C . GLY A 1 118 ? -6.545 5.377 -25.594 1.00 79.12 118 GLY A C 1
ATOM 963 O O . GLY A 1 118 ? -7.708 5.008 -25.463 1.00 79.12 118 GLY A O 1
ATOM 964 N N . ARG A 1 119 ? -5.722 5.491 -24.544 1.00 77.25 119 ARG A N 1
ATOM 965 C CA . ARG A 1 119 ? -6.153 5.218 -23.166 1.00 77.25 119 ARG A CA 1
ATOM 966 C C . ARG A 1 119 ? -7.097 6.294 -22.667 1.00 77.25 119 ARG A C 1
ATOM 968 O O . ARG A 1 119 ? -6.776 7.473 -22.773 1.00 77.25 119 ARG A O 1
ATOM 975 N N . ASP A 1 120 ? -8.155 5.893 -21.974 1.00 76.50 120 ASP A N 1
ATOM 976 C CA . ASP A 1 120 ? -9.115 6.835 -21.394 1.00 76.50 120 ASP A CA 1
ATOM 977 C C . ASP A 1 120 ? -8.459 7.838 -20.435 1.00 76.50 120 ASP A C 1
ATOM 979 O O . ASP A 1 120 ? -8.806 9.014 -20.446 1.00 76.50 120 ASP A O 1
ATOM 983 N N . SER A 1 121 ? -7.459 7.420 -19.650 1.00 71.12 121 SER A N 1
ATOM 984 C CA . SER A 1 121 ? -6.732 8.313 -18.734 1.00 71.12 121 SER A CA 1
ATOM 985 C C . SER A 1 121 ? -5.916 9.385 -19.463 1.00 71.12 121 SER A C 1
ATOM 987 O O . SER A 1 121 ? -5.918 10.547 -19.056 1.00 71.12 121 SER A O 1
ATOM 989 N N . VAL A 1 122 ? -5.246 9.010 -20.554 1.00 75.75 122 VAL A N 1
ATOM 990 C CA . VAL A 1 122 ? -4.433 9.916 -21.377 1.00 75.75 122 VAL A CA 1
ATOM 991 C C . VAL A 1 122 ? -5.343 10.816 -22.207 1.00 75.75 122 VAL A C 1
ATOM 993 O O . VAL A 1 122 ? -5.178 12.032 -22.188 1.00 75.75 122 VAL A O 1
ATOM 996 N N . LYS A 1 123 ? -6.352 10.235 -22.860 1.00 80.50 123 LYS A N 1
ATOM 997 C CA . LYS A 1 123 ? -7.340 10.939 -23.676 1.00 80.50 123 LYS A CA 1
ATOM 998 C C . LYS A 1 123 ? -8.109 11.974 -22.863 1.00 80.50 123 LYS A C 1
ATOM 1000 O O . LYS A 1 123 ? -8.150 13.135 -23.253 1.00 80.50 123 LYS A O 1
ATOM 1005 N N . ASN A 1 124 ? -8.626 11.597 -21.694 1.00 80.31 124 ASN A N 1
ATOM 1006 C CA . ASN A 1 124 ? -9.341 12.525 -20.820 1.00 80.31 124 ASN A CA 1
ATOM 1007 C C . ASN A 1 124 ? -8.444 13.697 -20.393 1.00 80.31 124 ASN A C 1
ATOM 1009 O O . ASN A 1 124 ? -8.875 14.845 -20.384 1.00 80.31 124 ASN A O 1
ATOM 1013 N N . ARG A 1 125 ? -7.162 13.437 -20.115 1.00 78.06 125 ARG A N 1
ATOM 1014 C CA . ARG A 1 125 ? -6.205 14.487 -19.755 1.00 78.06 125 ARG A CA 1
ATOM 1015 C C . ARG A 1 125 ? -5.799 15.380 -20.934 1.00 78.06 125 ARG A C 1
ATOM 1017 O O . ARG A 1 125 ? -5.534 16.560 -20.726 1.00 78.06 125 ARG A O 1
ATOM 1024 N N . MET A 1 126 ? -5.752 14.837 -22.149 1.00 78.25 126 MET A N 1
ATOM 1025 C CA . MET A 1 126 ? -5.497 15.607 -23.370 1.00 78.25 126 MET A CA 1
ATOM 1026 C C . MET A 1 126 ? -6.703 16.456 -23.793 1.00 78.25 126 MET A C 1
ATOM 1028 O O . MET A 1 126 ? -6.507 17.546 -24.314 1.00 78.25 126 MET A O 1
ATOM 1032 N N . GLU A 1 127 ? -7.928 15.969 -23.579 1.00 81.38 127 GLU A N 1
ATOM 1033 C CA . GLU A 1 127 ? -9.166 16.649 -23.990 1.00 81.38 127 GLU A CA 1
ATOM 1034 C C . GLU A 1 127 ? -9.689 17.643 -22.939 1.00 81.38 127 GLU A C 1
ATOM 1036 O O . GLU A 1 127 ? -10.166 18.715 -23.303 1.00 81.38 127 GLU A O 1
ATOM 1041 N N . HIS A 1 128 ? -9.606 17.306 -21.646 1.00 75.56 128 HIS A N 1
ATOM 1042 C CA . HIS A 1 128 ? -10.243 18.054 -20.549 1.00 75.56 128 HIS A CA 1
ATOM 1043 C C . HIS A 1 128 ? -9.253 18.608 -19.506 1.00 75.56 128 HIS A C 1
ATOM 1045 O O . HIS A 1 128 ? -9.682 19.162 -18.493 1.00 75.56 128 HIS A O 1
ATOM 1051 N N . GLY A 1 129 ? -7.945 18.429 -19.702 1.00 73.19 129 GLY A N 1
ATOM 1052 C CA . GLY A 1 129 ? -6.897 18.900 -18.789 1.00 73.19 129 GLY A CA 1
ATOM 1053 C C . GLY A 1 129 ? -5.920 19.877 -19.446 1.00 73.19 129 GLY A C 1
ATOM 1054 O O . GLY A 1 129 ? -6.099 20.287 -20.588 1.00 73.19 129 GLY A O 1
ATOM 1055 N N . ASP A 1 130 ? -4.833 20.194 -18.741 1.00 73.88 130 ASP A N 1
ATOM 1056 C CA . ASP A 1 130 ? -3.767 21.101 -19.215 1.00 73.88 130 ASP A CA 1
ATOM 1057 C C . ASP A 1 130 ? -2.828 20.452 -20.260 1.00 73.88 130 ASP A C 1
ATOM 1059 O O . ASP A 1 130 ? -1.720 20.926 -20.516 1.00 73.88 130 ASP A O 1
ATOM 1063 N N . GLY A 1 131 ? -3.232 19.316 -20.835 1.00 74.19 131 GLY A N 1
ATOM 1064 C CA . GLY A 1 131 ? -2.359 18.442 -21.607 1.00 74.19 131 GLY A CA 1
ATOM 1065 C C . GLY A 1 131 ? -1.437 17.581 -20.732 1.00 74.19 131 GLY A C 1
ATOM 1066 O O . GLY A 1 131 ? -1.534 17.524 -19.499 1.00 74.19 131 GLY A O 1
ATOM 1067 N N . MET A 1 132 ? -0.549 16.836 -21.393 1.00 80.19 132 MET A N 1
ATOM 1068 C CA . MET A 1 132 ? 0.377 15.899 -20.756 1.00 80.19 132 MET A CA 1
ATOM 1069 C C . MET A 1 132 ? 1.809 16.199 -21.193 1.00 80.19 132 MET A C 1
ATOM 1071 O O . MET A 1 132 ? 2.087 16.338 -22.384 1.00 80.19 132 MET A O 1
ATOM 1075 N N . SER A 1 133 ? 2.727 16.282 -20.230 1.00 84.44 133 SER A N 1
ATOM 1076 C CA . SER A 1 133 ? 4.150 16.436 -20.536 1.00 84.44 133 SER A CA 1
ATOM 1077 C C . SER A 1 133 ? 4.741 15.139 -21.101 1.00 84.44 133 SER A C 1
ATOM 1079 O O . SER A 1 133 ? 4.280 14.041 -20.789 1.00 84.44 133 SER A O 1
ATOM 1081 N N . PHE A 1 134 ? 5.819 15.235 -21.884 1.00 84.44 134 PHE A N 1
ATOM 1082 C CA . PHE A 1 134 ? 6.518 14.045 -22.389 1.00 84.44 134 PHE A CA 1
ATOM 1083 C C . PHE A 1 134 ? 7.053 13.147 -21.259 1.00 84.44 134 PHE A C 1
ATOM 1085 O O . PHE A 1 134 ? 7.084 11.923 -21.392 1.00 84.44 134 PHE A O 1
ATOM 1092 N N . ALA A 1 135 ? 7.445 13.750 -20.131 1.00 83.75 135 ALA A N 1
ATOM 1093 C CA . ALA A 1 135 ? 7.900 13.021 -18.954 1.00 83.75 135 ALA A CA 1
ATOM 1094 C C . ALA A 1 135 ? 6.777 12.148 -18.371 1.00 83.75 135 ALA A C 1
ATOM 1096 O O . ALA A 1 135 ? 6.981 10.956 -18.154 1.00 83.75 135 ALA A O 1
ATOM 1097 N N . GLU A 1 136 ? 5.581 12.712 -18.188 1.00 82.88 136 GLU A N 1
ATOM 1098 C CA . GLU A 1 136 ? 4.403 11.972 -17.718 1.00 82.88 136 GLU A CA 1
ATOM 1099 C C . GLU A 1 136 ? 3.933 10.931 -18.737 1.00 82.88 136 GLU A C 1
ATOM 1101 O O . GLU A 1 136 ? 3.592 9.814 -18.360 1.00 82.88 136 GLU A O 1
ATOM 1106 N N . PHE A 1 137 ? 3.984 11.258 -20.030 1.00 85.75 137 PHE A N 1
ATOM 1107 C CA . PHE A 1 137 ? 3.658 10.319 -21.102 1.00 85.75 137 PHE A CA 1
ATOM 1108 C C . PHE A 1 137 ? 4.600 9.105 -21.123 1.00 85.75 137 PHE A C 1
ATOM 1110 O O . PHE A 1 137 ? 4.178 7.989 -21.414 1.00 85.75 137 PHE A O 1
ATOM 1117 N N . SER A 1 138 ? 5.870 9.305 -20.766 1.00 87.94 138 SER A N 1
ATOM 1118 C CA . SER A 1 138 ? 6.881 8.243 -20.691 1.00 87.94 138 SER A CA 1
ATOM 1119 C C . SER A 1 138 ? 6.829 7.438 -19.385 1.00 87.94 138 SER A C 1
ATOM 1121 O O . SER A 1 138 ? 7.571 6.466 -19.239 1.00 87.94 138 SER A O 1
ATOM 1123 N N . TYR A 1 139 ? 5.971 7.806 -18.426 1.00 89.12 139 TYR A N 1
ATOM 1124 C CA . TYR A 1 139 ? 5.871 7.132 -17.128 1.00 89.12 139 TYR A CA 1
ATOM 1125 C C . TYR A 1 139 ? 5.604 5.617 -17.235 1.00 89.12 139 TYR A C 1
ATOM 1127 O O . TYR A 1 139 ? 6.340 4.856 -16.597 1.00 89.12 139 TYR A O 1
ATOM 1135 N N . PRO A 1 140 ? 4.655 5.135 -18.071 1.00 89.12 140 PRO A N 1
ATOM 1136 C CA . PRO A 1 140 ? 4.388 3.701 -18.195 1.00 89.12 140 PRO A CA 1
ATOM 1137 C C . PRO A 1 140 ? 5.606 2.915 -18.693 1.00 89.12 140 PRO A C 1
ATOM 1139 O O . PRO A 1 140 ? 5.842 1.800 -18.240 1.00 89.12 140 PRO A O 1
ATOM 1142 N N . LEU A 1 141 ? 6.426 3.510 -19.569 1.00 90.12 141 LEU A N 1
ATOM 1143 C CA . LEU A 1 141 ? 7.656 2.892 -20.075 1.00 90.12 141 LEU A CA 1
ATOM 1144 C C . LEU A 1 141 ? 8.703 2.720 -18.962 1.00 90.12 141 LEU A C 1
ATOM 1146 O O . LEU A 1 141 ? 9.391 1.706 -18.888 1.00 90.12 141 LEU A O 1
ATOM 1150 N N . ILE A 1 142 ? 8.809 3.699 -18.066 1.00 90.94 142 ILE A N 1
ATOM 1151 C CA . ILE A 1 142 ? 9.745 3.662 -16.935 1.00 90.94 142 ILE A CA 1
ATOM 1152 C C . ILE A 1 142 ? 9.290 2.634 -15.892 1.00 90.94 142 ILE A C 1
ATOM 1154 O O . ILE A 1 142 ? 10.120 1.900 -15.356 1.00 90.94 142 ILE A O 1
ATOM 1158 N N . GLN A 1 143 ? 7.981 2.525 -15.652 1.00 92.31 143 GLN A N 1
ATOM 1159 C CA . GLN A 1 143 ? 7.403 1.474 -14.810 1.00 92.31 143 GLN A CA 1
ATOM 1160 C C . GLN A 1 143 ? 7.564 0.079 -15.435 1.00 92.31 143 GLN A C 1
ATOM 1162 O O . GLN A 1 143 ? 7.876 -0.879 -14.729 1.00 92.31 143 GLN A O 1
ATOM 1167 N N . ALA A 1 144 ? 7.419 -0.045 -16.756 1.00 92.69 144 ALA A N 1
ATOM 1168 C CA . ALA A 1 144 ? 7.687 -1.286 -17.478 1.00 92.69 144 ALA A CA 1
ATOM 1169 C C . ALA A 1 144 ? 9.157 -1.716 -17.342 1.00 92.69 144 ALA A C 1
ATOM 1171 O O . ALA A 1 144 ? 9.443 -2.897 -17.143 1.00 92.69 144 ALA A O 1
ATOM 1172 N N . TRP A 1 145 ? 10.093 -0.761 -17.369 1.00 93.12 145 TRP A N 1
ATOM 1173 C CA . TRP A 1 145 ? 11.510 -1.036 -17.132 1.00 93.12 145 TRP A CA 1
ATOM 1174 C C . TRP A 1 145 ? 11.790 -1.540 -15.713 1.00 93.12 145 TRP A C 1
ATOM 1176 O O . TRP A 1 145 ? 12.601 -2.452 -15.536 1.00 93.12 145 TRP A O 1
ATOM 1186 N N . ASP A 1 146 ? 11.103 -0.987 -14.707 1.00 93.81 146 ASP A N 1
ATOM 1187 C CA . ASP A 1 146 ? 11.178 -1.491 -13.331 1.00 93.81 146 ASP A CA 1
ATOM 1188 C C . ASP A 1 146 ? 10.777 -2.965 -13.276 1.00 93.81 146 ASP A C 1
ATOM 1190 O O . ASP A 1 146 ? 11.487 -3.783 -12.682 1.00 93.81 146 ASP A O 1
ATOM 1194 N N . TRP A 1 147 ? 9.677 -3.320 -13.945 1.00 93.88 147 TRP A N 1
ATOM 1195 C CA . TRP A 1 147 ? 9.240 -4.706 -14.018 1.00 93.88 147 TRP A CA 1
ATOM 1196 C C . TRP A 1 147 ? 10.242 -5.568 -14.784 1.00 93.88 147 TRP A C 1
ATOM 1198 O O . TRP A 1 147 ? 10.645 -6.594 -14.256 1.00 93.88 147 TRP A O 1
ATOM 1208 N N . TRP A 1 148 ? 10.760 -5.140 -15.939 1.00 92.31 148 TRP A N 1
ATOM 1209 C CA . TRP A 1 148 ? 11.799 -5.887 -16.663 1.00 92.31 148 TRP A CA 1
ATOM 1210 C C . TRP A 1 148 ? 13.032 -6.176 -15.799 1.00 92.31 148 TRP A C 1
ATOM 1212 O O . TRP A 1 148 ? 13.566 -7.287 -15.810 1.00 92.31 148 TRP A O 1
ATOM 1222 N N . HIS A 1 149 ? 13.483 -5.198 -15.009 1.00 91.50 149 HIS A N 1
ATOM 1223 C CA . HIS A 1 149 ? 14.609 -5.393 -14.102 1.00 91.50 149 HIS A CA 1
ATOM 1224 C C . HIS A 1 149 ? 14.318 -6.476 -13.054 1.00 91.50 149 HIS A C 1
ATOM 1226 O O . HIS A 1 149 ? 15.141 -7.370 -12.859 1.00 91.50 149 HIS A O 1
ATOM 1232 N N . MET A 1 150 ? 13.143 -6.428 -12.422 1.00 91.81 150 MET A N 1
ATOM 1233 C CA . MET A 1 150 ? 12.733 -7.394 -11.396 1.00 91.81 150 MET A CA 1
ATOM 1234 C C . MET A 1 150 ? 12.339 -8.762 -11.977 1.00 91.81 150 MET A C 1
ATOM 1236 O O . MET A 1 150 ? 12.540 -9.795 -11.338 1.00 91.81 150 MET A O 1
ATOM 1240 N N . PHE A 1 151 ? 11.841 -8.795 -13.208 1.00 91.06 151 PHE A N 1
ATOM 1241 C CA . PHE A 1 151 ? 11.464 -10.005 -13.931 1.00 91.06 151 PHE A CA 1
ATOM 1242 C C . PHE A 1 151 ? 12.686 -10.890 -14.192 1.00 91.06 151 PHE A C 1
ATOM 1244 O O . PHE A 1 151 ? 12.646 -12.094 -13.954 1.00 91.06 151 PHE A O 1
ATOM 1251 N N . LYS A 1 152 ? 13.840 -10.284 -14.506 1.00 86.50 152 LYS A N 1
ATOM 1252 C CA . LYS A 1 152 ? 15.138 -10.986 -14.576 1.00 86.50 152 LYS A CA 1
ATOM 1253 C C . LYS A 1 152 ? 15.583 -11.614 -13.250 1.00 86.50 152 LYS A C 1
ATOM 1255 O O . LYS A 1 152 ? 16.437 -12.498 -13.257 1.00 86.50 152 LYS A O 1
ATOM 1260 N N . THR A 1 153 ? 15.042 -11.143 -12.127 1.00 84.12 153 THR A N 1
ATOM 1261 C CA . THR A 1 153 ? 15.311 -11.679 -10.782 1.00 84.12 153 THR A CA 1
ATOM 1262 C C . THR A 1 153 ? 14.224 -12.636 -10.280 1.00 84.12 153 THR A C 1
ATOM 1264 O O . THR A 1 153 ? 14.309 -13.092 -9.144 1.00 84.12 153 THR A O 1
ATOM 1267 N N . GLY A 1 154 ? 13.223 -12.953 -11.112 1.00 85.00 154 GLY A N 1
ATOM 1268 C CA . GLY A 1 154 ? 12.158 -13.916 -10.809 1.00 85.00 154 GLY A CA 1
ATOM 1269 C C . GLY A 1 154 ? 10.799 -13.308 -10.444 1.00 85.00 154 GLY A C 1
ATOM 1270 O O . GLY A 1 154 ? 9.876 -14.048 -10.119 1.00 85.00 154 GLY A O 1
ATOM 1271 N N . VAL A 1 155 ? 10.626 -11.980 -10.490 1.00 90.81 155 VAL A N 1
ATOM 1272 C CA . VAL A 1 155 ? 9.323 -11.349 -10.202 1.00 90.81 155 VAL A CA 1
ATOM 1273 C C . VAL A 1 155 ? 8.401 -11.452 -11.416 1.00 90.81 155 VAL A C 1
ATOM 1275 O O . VAL A 1 155 ? 8.500 -10.654 -12.345 1.00 90.81 155 VAL A O 1
ATOM 1278 N N . GLN A 1 156 ? 7.481 -12.414 -11.390 1.00 90.12 156 GLN A N 1
ATOM 1279 C CA . GLN A 1 156 ? 6.557 -12.683 -12.500 1.00 90.12 156 GLN A CA 1
ATOM 1280 C C . GLN A 1 156 ? 5.245 -11.896 -12.426 1.00 90.12 156 GLN A C 1
ATOM 1282 O O . GLN A 1 156 ? 4.634 -11.647 -13.463 1.00 90.12 156 GLN A O 1
ATOM 1287 N N . VAL A 1 157 ? 4.811 -11.507 -11.222 1.00 93.00 157 VAL A N 1
ATOM 1288 C CA . VAL A 1 157 ? 3.496 -10.893 -10.994 1.00 93.00 157 VAL A CA 1
ATOM 1289 C C . VAL A 1 157 ? 3.630 -9.457 -10.496 1.00 93.00 157 VAL A C 1
ATOM 1291 O O . VAL A 1 157 ? 4.325 -9.212 -9.509 1.00 93.00 157 VAL A O 1
ATOM 1294 N N . GLN A 1 158 ? 2.927 -8.517 -11.134 1.00 94.81 158 GLN A N 1
ATOM 1295 C CA . GLN A 1 158 ? 2.770 -7.145 -10.643 1.00 94.81 158 GLN A CA 1
ATOM 1296 C C . GLN A 1 158 ? 1.349 -6.900 -10.117 1.00 94.81 158 GLN A C 1
ATOM 1298 O O . GLN A 1 158 ? 0.358 -7.208 -10.778 1.00 94.81 158 GLN A O 1
ATOM 1303 N N . ILE A 1 159 ? 1.256 -6.298 -8.929 1.00 94.25 159 ILE A N 1
ATOM 1304 C CA . ILE A 1 159 ? -0.007 -5.962 -8.261 1.00 94.25 159 ILE A CA 1
ATOM 1305 C C . ILE A 1 159 ? -0.104 -4.446 -8.115 1.00 94.25 159 ILE A C 1
ATOM 1307 O O . ILE A 1 159 ? 0.871 -3.791 -7.745 1.00 94.25 159 ILE A O 1
ATOM 1311 N N . GLY A 1 160 ? -1.285 -3.886 -8.360 1.00 91.81 160 GLY A N 1
ATOM 1312 C CA . GLY A 1 160 ? -1.561 -2.466 -8.144 1.00 91.81 160 GLY A CA 1
ATOM 1313 C C . GLY A 1 160 ? -3.031 -2.191 -7.854 1.00 91.81 160 GLY A C 1
ATOM 1314 O O . GLY A 1 160 ? -3.853 -3.105 -7.829 1.00 91.81 160 GLY A O 1
ATOM 1315 N N . GLY A 1 161 ? -3.370 -0.924 -7.616 1.00 89.25 161 GLY A N 1
ATOM 1316 C CA . GLY A 1 161 ? -4.768 -0.488 -7.565 1.00 89.25 161 GLY A CA 1
ATOM 1317 C C . GLY A 1 161 ? -5.443 -0.579 -8.937 1.00 89.25 161 GLY A C 1
ATOM 1318 O O . GLY A 1 161 ? -4.779 -0.730 -9.961 1.00 89.25 161 GLY A O 1
ATOM 1319 N N . ALA A 1 162 ? -6.772 -0.474 -8.977 1.00 85.88 162 ALA A N 1
ATOM 1320 C CA . ALA A 1 162 ? -7.533 -0.433 -10.232 1.00 85.88 162 ALA A CA 1
ATOM 1321 C C . ALA A 1 162 ? -7.086 0.712 -11.162 1.00 85.88 162 ALA A C 1
ATOM 1323 O O . ALA A 1 162 ? -7.122 0.582 -12.380 1.00 85.88 162 ALA A O 1
ATOM 1324 N N . ASP A 1 163 ? -6.599 1.804 -10.577 1.00 83.25 163 ASP A N 1
ATOM 1325 C CA . ASP A 1 163 ? -5.977 2.951 -11.235 1.00 83.25 163 ASP A CA 1
ATOM 1326 C C . ASP A 1 163 ? -4.519 2.713 -11.653 1.00 83.25 163 ASP A C 1
ATOM 1328 O O . ASP A 1 163 ? -3.805 3.678 -11.862 1.00 83.25 163 ASP A O 1
ATOM 1332 N N . GLN A 1 164 ? -4.043 1.468 -11.684 1.00 86.94 164 GLN A N 1
ATOM 1333 C CA . GLN A 1 164 ? -2.747 1.072 -12.252 1.00 86.94 164 GLN A CA 1
ATOM 1334 C C . GLN A 1 164 ? -2.907 0.014 -13.345 1.00 86.94 164 GLN A C 1
ATOM 1336 O O . GLN A 1 164 ? -1.912 -0.463 -13.894 1.00 86.94 164 GLN A O 1
ATOM 1341 N N . PHE A 1 165 ? -4.147 -0.382 -13.658 1.00 87.88 165 PHE A N 1
ATOM 1342 C CA . PHE A 1 165 ? -4.432 -1.416 -14.650 1.00 87.88 165 PHE A CA 1
ATOM 1343 C C . PHE A 1 165 ? -3.762 -1.095 -15.983 1.00 87.88 165 PHE A C 1
ATOM 1345 O O . PHE A 1 165 ? -3.152 -1.963 -16.609 1.00 87.88 165 PHE A O 1
ATOM 1352 N N . GLY A 1 166 ? -3.813 0.180 -16.381 1.00 86.69 166 GLY A N 1
ATOM 1353 C CA . GLY A 1 166 ? -3.161 0.629 -17.588 1.00 86.69 166 GLY A CA 1
ATOM 1354 C C . GLY A 1 166 ? -1.652 0.380 -17.536 1.00 86.69 166 GLY A C 1
ATOM 1355 O O . GLY A 1 166 ? -1.087 -0.317 -18.389 1.00 86.69 166 GLY A O 1
ATOM 1356 N N . ASN A 1 167 ? -0.970 0.959 -16.559 1.00 89.06 167 ASN A N 1
ATOM 1357 C CA . ASN A 1 167 ? 0.486 0.874 -16.503 1.00 89.06 167 ASN A CA 1
ATOM 1358 C C . ASN A 1 167 ? 0.983 -0.576 -16.371 1.00 89.06 167 ASN A C 1
ATOM 1360 O O . ASN A 1 167 ? 1.963 -0.937 -17.019 1.00 89.06 167 ASN A O 1
ATOM 1364 N N . ILE A 1 168 ? 0.260 -1.427 -15.636 1.00 91.88 168 ILE A N 1
ATOM 1365 C CA . ILE A 1 168 ? 0.569 -2.858 -15.506 1.00 91.88 168 ILE A CA 1
ATOM 1366 C C . ILE A 1 168 ? 0.399 -3.583 -16.845 1.00 91.88 168 ILE A C 1
ATOM 1368 O O . ILE A 1 168 ? 1.304 -4.299 -17.259 1.00 91.88 168 ILE A O 1
ATOM 1372 N N . LEU A 1 169 ? -0.707 -3.381 -17.566 1.00 90.38 169 LEU A N 1
ATOM 1373 C CA . LEU A 1 169 ? -0.929 -4.058 -18.849 1.00 90.38 169 LEU A CA 1
ATOM 1374 C C . LEU A 1 169 ? 0.159 -3.712 -19.879 1.00 90.38 169 LEU A C 1
ATOM 1376 O O . LEU A 1 169 ? 0.724 -4.603 -20.508 1.00 90.38 169 LEU A O 1
ATOM 1380 N N . GLN A 1 170 ? 0.501 -2.425 -20.005 1.00 88.31 170 GLN A N 1
ATOM 1381 C CA . GLN A 1 170 ? 1.586 -1.997 -20.897 1.00 88.31 170 GLN A CA 1
ATOM 1382 C C . GLN A 1 170 ? 2.946 -2.522 -20.435 1.00 88.31 170 GLN A C 1
ATOM 1384 O O . GLN A 1 170 ? 3.769 -2.901 -21.265 1.00 88.31 170 GLN A O 1
ATOM 1389 N N . GLY A 1 171 ? 3.169 -2.576 -19.120 1.00 90.94 171 GLY A N 1
ATOM 1390 C CA . GLY A 1 171 ? 4.348 -3.203 -18.539 1.00 90.94 171 GLY A CA 1
ATOM 1391 C C . GLY A 1 171 ? 4.474 -4.669 -18.938 1.00 90.94 171 GLY A C 1
ATOM 1392 O O . GLY A 1 171 ? 5.534 -5.072 -19.406 1.00 90.94 171 GLY A O 1
ATOM 1393 N N . ALA A 1 172 ? 3.392 -5.440 -18.838 1.00 91.56 172 ALA A N 1
ATOM 1394 C CA . ALA A 1 172 ? 3.379 -6.855 -19.195 1.00 91.56 172 ALA A CA 1
ATOM 1395 C C . ALA A 1 172 ? 3.680 -7.070 -20.686 1.00 91.56 172 ALA A C 1
ATOM 1397 O O . ALA A 1 172 ? 4.518 -7.903 -21.031 1.00 91.56 172 ALA A O 1
ATOM 1398 N N . GLU A 1 173 ? 3.057 -6.292 -21.575 1.00 90.31 173 GLU A N 1
ATOM 1399 C CA . GLU A 1 173 ? 3.312 -6.368 -23.020 1.00 90.31 173 GLU A CA 1
ATOM 1400 C C . GLU A 1 173 ? 4.758 -5.996 -23.372 1.00 90.31 173 GLU A C 1
ATOM 1402 O O . GLU A 1 173 ? 5.415 -6.714 -24.131 1.00 90.31 173 GLU A O 1
ATOM 1407 N N . ALA A 1 174 ? 5.274 -4.911 -22.787 1.00 90.62 174 ALA A N 1
ATOM 1408 C CA . ALA A 1 174 ? 6.642 -4.459 -23.005 1.00 90.62 174 ALA A CA 1
ATOM 1409 C C . ALA A 1 174 ? 7.662 -5.483 -22.489 1.00 90.62 174 ALA A C 1
ATOM 1411 O O . ALA A 1 174 ? 8.582 -5.849 -23.217 1.00 90.62 174 ALA A O 1
ATOM 1412 N N . VAL A 1 175 ? 7.469 -6.010 -21.275 1.00 91.75 175 VAL A N 1
ATOM 1413 C CA . VAL A 1 175 ? 8.316 -7.061 -20.693 1.00 91.75 175 VAL A CA 1
ATOM 1414 C C . VAL A 1 175 ? 8.275 -8.321 -21.549 1.00 91.75 175 VAL A C 1
ATOM 1416 O O . VAL A 1 175 ? 9.329 -8.862 -21.865 1.00 91.75 175 VAL A O 1
ATOM 1419 N N . LYS A 1 176 ? 7.092 -8.760 -21.993 1.00 90.69 176 LYS A N 1
ATOM 1420 C CA . LYS A 1 176 ? 6.932 -9.938 -22.859 1.00 90.69 176 LYS A CA 1
ATOM 1421 C C . LYS A 1 176 ? 7.662 -9.765 -24.192 1.00 90.69 176 LYS A C 1
ATOM 1423 O O . LYS A 1 176 ? 8.313 -10.697 -24.662 1.00 90.69 176 LYS A O 1
ATOM 1428 N N . ALA A 1 177 ? 7.578 -8.585 -24.803 1.00 89.06 177 ALA A N 1
ATOM 1429 C CA . ALA A 1 177 ? 8.269 -8.286 -26.052 1.00 89.06 177 ALA A CA 1
ATOM 1430 C C . ALA A 1 177 ? 9.793 -8.193 -25.867 1.00 89.06 177 ALA A C 1
ATOM 1432 O O . ALA A 1 177 ? 10.541 -8.758 -26.665 1.00 89.06 177 ALA A O 1
ATOM 1433 N N . THR A 1 178 ? 10.266 -7.541 -24.803 1.00 88.50 178 THR A N 1
ATOM 1434 C CA . THR A 1 178 ? 11.699 -7.454 -24.488 1.00 88.50 178 THR A CA 1
ATOM 1435 C C . THR A 1 178 ? 12.279 -8.829 -24.143 1.00 88.50 178 THR A C 1
ATOM 1437 O O . THR A 1 178 ? 13.353 -9.170 -24.633 1.00 88.50 178 THR A O 1
ATOM 1440 N N . ALA A 1 179 ? 11.552 -9.650 -23.381 1.00 86.75 179 ALA A N 1
ATOM 1441 C CA . ALA A 1 179 ? 11.939 -11.014 -23.025 1.00 86.75 179 ALA A CA 1
ATOM 1442 C C . ALA A 1 179 ? 12.148 -11.896 -24.266 1.00 86.75 179 ALA A C 1
ATOM 1444 O O . ALA A 1 179 ? 13.199 -12.513 -24.413 1.00 86.75 179 ALA A O 1
ATOM 1445 N N . LYS A 1 180 ? 11.201 -11.878 -25.215 1.00 85.06 180 LYS A N 1
ATOM 1446 C CA . LYS A 1 180 ? 11.282 -12.654 -26.469 1.00 85.06 180 LYS A CA 1
ATOM 1447 C C . LYS A 1 180 ? 12.455 -12.276 -27.372 1.00 85.06 180 LYS A C 1
ATOM 1449 O O . LYS A 1 180 ? 12.889 -13.096 -28.172 1.00 85.06 180 LYS A O 1
ATOM 1454 N N . ASN A 1 181 ? 12.941 -11.043 -27.281 1.00 83.75 181 ASN A N 1
ATOM 1455 C CA . ASN A 1 181 ? 14.032 -10.554 -28.122 1.00 83.75 181 ASN A CA 1
ATOM 1456 C C . ASN A 1 181 ? 15.390 -10.561 -27.404 1.00 83.75 181 ASN A C 1
ATOM 1458 O O . ASN A 1 181 ? 16.410 -10.244 -28.014 1.00 83.75 181 ASN A O 1
ATOM 1462 N N . ASN A 1 182 ? 15.429 -10.931 -26.121 1.00 83.75 182 ASN A N 1
ATOM 1463 C CA . ASN A 1 182 ? 16.663 -11.037 -25.358 1.00 83.75 182 ASN A CA 1
ATOM 1464 C C . ASN A 1 182 ? 17.157 -12.492 -25.343 1.00 83.75 182 ASN A C 1
ATOM 1466 O O . ASN A 1 182 ? 16.686 -13.321 -24.565 1.00 83.75 182 ASN A O 1
ATOM 1470 N N . VAL A 1 183 ? 18.126 -12.789 -26.213 1.00 78.06 183 VAL A N 1
ATOM 1471 C CA . VAL A 1 183 ? 18.680 -14.142 -26.398 1.00 78.06 183 VAL A CA 1
ATOM 1472 C C . VAL A 1 183 ? 19.332 -14.676 -25.119 1.00 78.06 183 VAL A C 1
ATOM 1474 O O . VAL A 1 183 ? 19.113 -15.832 -24.766 1.00 78.06 183 VAL A O 1
ATOM 1477 N N . GLU A 1 184 ? 20.094 -13.844 -24.404 1.00 78.75 184 GLU A N 1
ATOM 1478 C CA . GLU A 1 184 ? 20.760 -14.239 -23.153 1.00 78.75 184 GLU A CA 1
ATOM 1479 C C . GLU A 1 184 ? 19.743 -14.619 -22.073 1.00 78.75 184 GLU A C 1
ATOM 1481 O O . GLU A 1 184 ? 19.908 -15.613 -21.363 1.00 78.75 184 GLU A O 1
ATOM 1486 N N . TRP A 1 185 ? 18.666 -13.839 -21.966 1.00 80.44 185 TRP A N 1
ATOM 1487 C CA . TRP A 1 185 ? 17.591 -14.109 -21.023 1.00 80.44 185 TRP A CA 1
ATOM 1488 C C . TRP A 1 185 ? 16.853 -15.407 -21.368 1.00 80.44 185 TRP A C 1
ATOM 1490 O O . TRP A 1 185 ? 16.682 -16.243 -20.484 1.00 80.44 185 TRP A O 1
ATOM 1500 N N . LEU A 1 186 ? 16.492 -15.613 -22.640 1.00 78.56 186 LEU A N 1
ATOM 1501 C CA . LEU A 1 186 ? 15.815 -16.833 -23.096 1.00 78.56 186 LEU A CA 1
ATOM 1502 C C . LEU A 1 186 ? 16.640 -18.092 -22.818 1.00 78.56 186 LEU A C 1
ATOM 1504 O O . LEU A 1 186 ? 16.104 -19.076 -22.323 1.00 78.56 186 LEU A O 1
ATOM 1508 N N . GLN A 1 187 ? 17.947 -18.060 -23.093 1.00 77.25 187 GLN A N 1
ATOM 1509 C CA . GLN A 1 187 ? 18.831 -19.202 -22.841 1.00 77.25 187 GLN A CA 1
ATOM 1510 C C . GLN A 1 187 ? 18.911 -19.553 -21.355 1.00 77.25 187 GLN A C 1
ATOM 1512 O O . GLN A 1 187 ? 18.838 -20.725 -20.984 1.00 77.25 187 GLN A O 1
ATOM 1517 N N . LYS A 1 188 ? 19.051 -18.535 -20.498 1.00 80.06 188 LYS A N 1
ATOM 1518 C CA . LYS A 1 188 ? 19.089 -18.730 -19.048 1.00 80.06 188 LYS A CA 1
ATOM 1519 C C . LYS A 1 188 ? 17.764 -19.297 -18.534 1.00 80.06 188 LYS A C 1
ATOM 1521 O O . LYS A 1 188 ? 17.764 -20.218 -17.720 1.00 80.06 188 LYS A O 1
ATOM 1526 N N . MET A 1 189 ? 16.653 -18.749 -19.014 1.00 76.06 189 MET A N 1
ATOM 1527 C CA . MET A 1 189 ? 15.320 -19.100 -18.545 1.00 76.06 189 MET A CA 1
ATOM 1528 C C . MET A 1 189 ? 14.905 -20.508 -19.000 1.00 76.06 189 MET A C 1
ATOM 1530 O O . MET A 1 189 ? 14.429 -21.286 -18.179 1.00 76.06 189 MET A O 1
ATOM 1534 N N . ASP A 1 190 ? 15.194 -20.892 -20.248 1.00 76.81 190 ASP A N 1
ATOM 1535 C CA . ASP A 1 190 ? 14.942 -22.246 -20.773 1.00 76.81 190 ASP A CA 1
ATOM 1536 C C . ASP A 1 190 ? 15.661 -23.329 -19.945 1.00 76.81 190 ASP A C 1
ATOM 1538 O O . ASP A 1 190 ? 15.076 -24.366 -19.621 1.00 76.81 190 ASP A O 1
ATOM 1542 N N . MET A 1 191 ? 16.905 -23.075 -19.515 1.00 75.44 191 MET A N 1
ATOM 1543 C CA . MET A 1 191 ? 17.618 -23.978 -18.600 1.00 75.44 191 MET A CA 1
ATOM 1544 C C . MET A 1 191 ? 16.945 -24.072 -17.224 1.00 75.44 191 MET A C 1
ATOM 1546 O O . MET A 1 191 ? 16.762 -25.174 -16.697 1.00 75.44 191 MET A O 1
ATOM 1550 N N . GLU A 1 192 ? 16.583 -22.934 -16.625 1.00 76.25 192 GLU A N 1
ATOM 1551 C CA . GLU A 1 192 ? 15.950 -22.902 -15.303 1.00 76.25 192 GLU A CA 1
ATOM 1552 C C . GLU A 1 192 ? 14.582 -23.598 -15.323 1.00 76.25 192 GLU A C 1
ATOM 1554 O O . GLU A 1 192 ? 14.295 -24.415 -14.444 1.00 76.25 192 GLU A O 1
ATOM 1559 N N . LEU A 1 193 ? 13.769 -23.362 -16.350 1.00 75.75 193 LEU A N 1
ATOM 1560 C CA . LEU A 1 193 ? 12.427 -23.926 -16.468 1.00 75.75 193 LEU A CA 1
ATOM 1561 C C . LEU A 1 193 ? 12.423 -25.416 -16.716 1.00 75.75 193 LEU A C 1
ATOM 1563 O O . LEU A 1 193 ? 11.659 -26.107 -16.049 1.00 75.75 193 LEU A O 1
ATOM 1567 N N . LYS A 1 194 ? 13.296 -25.928 -17.588 1.00 75.56 194 LYS A N 1
ATOM 1568 C CA . LYS A 1 194 ? 13.451 -27.378 -17.771 1.00 75.56 194 LYS A CA 1
ATOM 1569 C C . LYS A 1 194 ? 13.756 -28.056 -16.439 1.00 75.56 194 LYS A C 1
ATOM 1571 O O . LYS A 1 194 ? 13.084 -29.013 -16.066 1.00 75.56 194 LYS A O 1
ATOM 1576 N N . SER A 1 195 ? 14.658 -27.469 -15.647 1.00 73.81 195 SER A N 1
ATOM 1577 C CA . SER A 1 195 ? 14.989 -27.993 -14.316 1.00 73.81 195 SER A CA 1
ATOM 1578 C C . SER A 1 195 ? 13.806 -27.978 -13.339 1.00 73.81 195 SER A C 1
ATOM 1580 O O . SER A 1 195 ? 13.727 -28.818 -12.442 1.00 73.81 195 SER A O 1
ATOM 1582 N N . VAL A 1 196 ? 12.908 -26.992 -13.437 1.00 74.81 196 VAL A N 1
ATOM 1583 C CA . VAL A 1 196 ? 11.751 -26.858 -12.539 1.00 74.81 196 VAL A CA 1
ATOM 1584 C C . VAL A 1 196 ? 10.609 -27.753 -13.003 1.00 74.81 196 VAL A C 1
ATOM 1586 O O . VAL A 1 196 ? 10.032 -28.448 -12.173 1.00 74.81 196 VAL A O 1
ATOM 1589 N N . GLN A 1 197 ? 10.320 -27.798 -14.303 1.00 77.12 197 GLN A N 1
ATOM 1590 C CA . GLN A 1 197 ? 9.302 -28.666 -14.894 1.00 77.12 197 GLN A CA 1
ATOM 1591 C C . GLN A 1 197 ? 9.616 -30.143 -14.628 1.00 77.12 197 GLN A C 1
ATOM 1593 O O . GLN A 1 197 ? 8.732 -30.885 -14.198 1.00 77.12 197 GLN A O 1
ATOM 1598 N N . GLU A 1 198 ? 10.879 -30.558 -14.771 1.00 74.88 198 GLU A N 1
ATOM 1599 C CA . GLU A 1 198 ? 11.320 -31.923 -14.456 1.00 74.88 198 GLU A CA 1
ATOM 1600 C C . GLU A 1 198 ? 11.165 -32.266 -12.966 1.00 74.88 198 GLU A C 1
ATOM 1602 O O . GLU A 1 198 ? 10.749 -33.375 -12.622 1.00 74.88 198 GLU A O 1
ATOM 1607 N N . ARG A 1 199 ? 11.452 -31.314 -12.066 1.00 76.19 199 ARG A N 1
ATOM 1608 C CA . ARG A 1 199 ? 11.335 -31.514 -10.610 1.00 76.19 199 ARG A CA 1
ATOM 1609 C C . ARG A 1 199 ? 9.891 -31.489 -10.112 1.00 76.19 199 ARG A C 1
ATOM 1611 O O . ARG A 1 199 ? 9.536 -32.290 -9.252 1.00 76.19 199 ARG A O 1
ATOM 1618 N N . ALA A 1 200 ? 9.084 -30.556 -10.606 1.00 74.38 200 ALA A N 1
ATOM 1619 C CA . ALA A 1 200 ? 7.749 -30.273 -10.087 1.00 74.38 200 ALA A CA 1
ATOM 1620 C C . ALA A 1 200 ? 6.636 -31.023 -10.831 1.00 74.38 200 ALA A C 1
ATOM 1622 O O . ALA A 1 200 ? 5.553 -31.171 -10.275 1.00 74.38 200 ALA A O 1
ATOM 1623 N N . LYS A 1 201 ? 6.882 -31.511 -12.058 1.00 74.44 201 LYS A N 1
ATOM 1624 C CA . LYS A 1 201 ? 5.862 -32.107 -12.945 1.00 74.44 201 LYS A CA 1
ATOM 1625 C C . LYS A 1 201 ? 4.641 -31.197 -13.161 1.00 74.44 201 LYS A C 1
ATOM 1627 O O . LYS A 1 201 ? 3.518 -31.680 -13.280 1.00 74.44 201 LYS A O 1
ATOM 1632 N N . VAL A 1 202 ? 4.860 -29.884 -13.194 1.00 75.12 202 VAL A N 1
ATOM 1633 C CA . VAL A 1 202 ? 3.829 -28.865 -13.432 1.00 75.12 202 VAL A CA 1
ATOM 1634 C C . VAL A 1 202 ? 4.230 -28.039 -14.648 1.00 75.12 202 VAL A C 1
ATOM 1636 O O . VAL A 1 202 ? 5.412 -27.759 -14.847 1.00 75.12 202 VAL A O 1
ATOM 1639 N N . GLU A 1 203 ? 3.246 -27.652 -15.456 1.00 70.12 203 GLU A N 1
ATOM 1640 C CA . GLU A 1 203 ? 3.434 -26.703 -16.550 1.00 70.12 203 GLU A CA 1
ATOM 1641 C C . GLU A 1 203 ? 3.699 -25.307 -15.969 1.00 70.12 203 GLU A C 1
ATOM 1643 O O . GLU A 1 203 ? 2.865 -24.736 -15.265 1.00 70.12 203 GLU A O 1
ATOM 1648 N N . VAL A 1 204 ? 4.897 -24.778 -16.213 1.00 69.06 204 VAL A N 1
ATOM 1649 C CA . VAL A 1 204 ? 5.323 -23.471 -15.697 1.00 69.06 204 VAL A CA 1
ATOM 1650 C C . VAL A 1 204 ? 5.194 -22.439 -16.807 1.00 69.06 204 VAL A C 1
ATOM 1652 O O . VAL A 1 204 ? 5.791 -22.606 -17.868 1.00 69.06 204 VAL A O 1
ATOM 1655 N N . SER A 1 205 ? 4.434 -21.373 -16.548 1.00 74.31 205 SER A N 1
ATOM 1656 C CA . SER A 1 205 ? 4.326 -20.224 -17.448 1.00 74.31 205 SER A CA 1
ATOM 1657 C C . SER A 1 205 ? 5.440 -19.214 -17.183 1.00 74.31 205 SER A C 1
ATOM 1659 O O . SER A 1 205 ? 5.767 -18.902 -16.036 1.00 74.31 205 SER A O 1
ATOM 1661 N N . GLU A 1 206 ? 5.988 -18.674 -18.265 1.00 75.31 206 GLU A N 1
ATOM 1662 C CA . GLU A 1 206 ? 6.992 -17.609 -18.252 1.00 75.31 206 GLU A CA 1
ATOM 1663 C C . GLU A 1 206 ? 6.381 -16.224 -18.420 1.00 75.31 206 GLU A C 1
ATOM 1665 O O . GLU A 1 206 ? 7.093 -15.225 -18.429 1.00 75.31 206 GLU A O 1
ATOM 1670 N N . GLU A 1 207 ? 5.074 -16.139 -18.644 1.00 85.38 207 GLU A N 1
ATOM 1671 C CA . GLU A 1 207 ? 4.485 -14.877 -19.054 1.00 85.38 207 GLU A CA 1
ATOM 1672 C C . GLU A 1 207 ? 4.388 -13.899 -17.873 1.00 85.38 207 GLU A C 1
ATOM 1674 O O . GLU A 1 207 ? 3.989 -14.293 -16.775 1.00 85.38 207 GLU A O 1
ATOM 1679 N N . PRO A 1 208 ? 4.728 -12.611 -18.072 1.00 90.44 208 PRO A N 1
ATOM 1680 C CA . PRO A 1 208 ? 4.490 -11.599 -17.054 1.00 90.44 208 PRO A CA 1
ATOM 1681 C C . PRO A 1 208 ? 2.983 -11.461 -16.820 1.00 90.44 208 PRO A C 1
ATOM 1683 O O . PRO A 1 208 ? 2.210 -11.265 -17.760 1.00 90.44 208 PRO A O 1
ATOM 1686 N N . MET A 1 209 ? 2.564 -11.546 -15.559 1.00 92.44 209 MET A N 1
ATOM 1687 C CA . MET A 1 209 ? 1.158 -11.472 -15.164 1.00 92.44 209 MET A CA 1
ATOM 1688 C C . MET A 1 209 ? 0.905 -10.248 -14.294 1.00 92.44 209 MET A C 1
ATOM 1690 O O . MET A 1 209 ? 1.731 -9.850 -13.479 1.00 92.44 209 MET A O 1
ATOM 1694 N N . GLY A 1 210 ? -0.267 -9.647 -14.436 1.00 92.56 210 GLY A N 1
ATOM 1695 C CA . GLY A 1 210 ? -0.657 -8.504 -13.630 1.00 92.56 210 GLY A CA 1
ATOM 1696 C C . GLY A 1 210 ? -2.091 -8.634 -13.164 1.00 92.56 210 GLY A C 1
ATOM 1697 O O . GLY A 1 210 ? -2.947 -9.077 -13.927 1.00 92.56 210 GLY A O 1
ATOM 1698 N N . PHE A 1 211 ? -2.366 -8.227 -11.929 1.00 93.56 211 PHE A N 1
ATOM 1699 C CA . PHE A 1 211 ? -3.740 -8.067 -11.467 1.00 93.56 211 PHE A CA 1
ATOM 1700 C C . PHE A 1 211 ? -3.894 -6.809 -10.626 1.00 93.56 211 PHE A C 1
ATOM 1702 O O . PHE A 1 211 ? -2.958 -6.321 -9.990 1.00 93.56 211 PHE A O 1
ATOM 1709 N N . THR A 1 212 ? -5.109 -6.274 -10.631 1.00 93.25 212 THR A N 1
ATOM 1710 C CA . THR A 1 212 ? -5.446 -5.065 -9.889 1.00 93.25 212 THR A CA 1
ATOM 1711 C C . THR A 1 212 ? -6.442 -5.353 -8.791 1.00 93.25 212 THR A C 1
ATOM 1713 O O . THR A 1 212 ? -7.387 -6.116 -8.981 1.00 93.25 212 THR A O 1
ATOM 1716 N N . VAL A 1 213 ? -6.264 -4.688 -7.657 1.00 91.44 213 VAL A N 1
ATOM 1717 C CA . VAL A 1 213 ? -7.234 -4.714 -6.564 1.00 91.44 213 VAL A CA 1
ATOM 1718 C C . VAL A 1 213 ? -8.295 -3.626 -6.760 1.00 91.44 213 VAL A C 1
ATOM 1720 O O . VAL A 1 213 ? -7.994 -2.569 -7.327 1.00 91.44 213 VAL A O 1
ATOM 1723 N N . PRO A 1 214 ? -9.538 -3.844 -6.297 1.00 85.25 214 PRO A N 1
ATOM 1724 C CA . PRO A 1 214 ? -10.603 -2.865 -6.459 1.00 85.25 214 PRO A CA 1
ATOM 1725 C C . PRO A 1 214 ? -10.265 -1.553 -5.747 1.00 85.25 214 PRO A C 1
ATOM 1727 O O . PRO A 1 214 ? -9.739 -1.546 -4.631 1.00 85.25 214 PRO A O 1
ATOM 1730 N N . LEU A 1 215 ? -10.629 -0.433 -6.373 1.00 79.62 215 LEU A N 1
ATOM 1731 C CA . LEU A 1 215 ? -10.606 0.855 -5.695 1.00 79.62 215 LEU A CA 1
ATOM 1732 C C . LEU A 1 215 ? -11.725 0.868 -4.652 1.00 79.62 215 LEU A C 1
ATOM 1734 O O . LEU A 1 215 ? -12.892 0.643 -4.973 1.00 79.62 215 LEU A O 1
ATOM 1738 N N . LEU A 1 216 ? -11.376 1.131 -3.397 1.00 79.19 216 LEU A N 1
ATOM 1739 C CA . LEU A 1 216 ? -12.382 1.312 -2.364 1.00 79.19 216 LEU A CA 1
ATOM 1740 C C . LEU A 1 216 ? -12.993 2.708 -2.486 1.00 79.19 216 LEU A C 1
ATOM 1742 O O . LEU A 1 216 ? -12.298 3.725 -2.418 1.00 79.19 216 LEU A O 1
ATOM 1746 N N . THR A 1 217 ? -14.308 2.735 -2.652 1.00 68.88 217 THR A N 1
ATOM 1747 C CA . THR A 1 217 ? -15.142 3.927 -2.541 1.00 68.88 217 THR A CA 1
ATOM 1748 C C . THR A 1 217 ? -16.044 3.774 -1.328 1.00 68.88 217 THR A C 1
ATOM 1750 O O . THR A 1 217 ? -16.509 2.673 -1.038 1.00 68.88 217 THR A O 1
ATOM 1753 N N . THR A 1 218 ? -16.288 4.867 -0.614 1.00 64.62 218 THR A N 1
ATOM 1754 C CA . THR A 1 218 ? -17.301 4.895 0.446 1.00 64.62 218 THR A CA 1
ATOM 1755 C C . THR A 1 218 ? -18.704 4.788 -0.162 1.00 64.62 218 THR A C 1
ATOM 1757 O O . THR A 1 218 ? -18.875 5.007 -1.363 1.00 64.62 218 THR A O 1
ATOM 1760 N N . ALA A 1 219 ? -19.725 4.519 0.658 1.00 59.69 219 ALA A N 1
ATOM 1761 C CA . ALA A 1 219 ? -21.131 4.559 0.232 1.00 59.69 219 ALA A CA 1
ATOM 1762 C C . ALA A 1 219 ? -21.537 5.899 -0.426 1.00 59.69 219 ALA A C 1
ATOM 1764 O O . ALA A 1 219 ? -22.447 5.938 -1.248 1.00 59.69 219 ALA A O 1
ATOM 1765 N N . ASN A 1 220 ? -20.815 6.983 -0.117 1.00 58.69 220 ASN A N 1
ATOM 1766 C CA . ASN A 1 220 ? -21.014 8.313 -0.699 1.00 58.69 220 ASN A CA 1
ATOM 1767 C C . ASN A 1 220 ? -20.226 8.535 -2.008 1.00 58.69 220 ASN A C 1
ATOM 1769 O O . ASN A 1 220 ? -20.214 9.645 -2.533 1.00 58.69 220 ASN A O 1
AT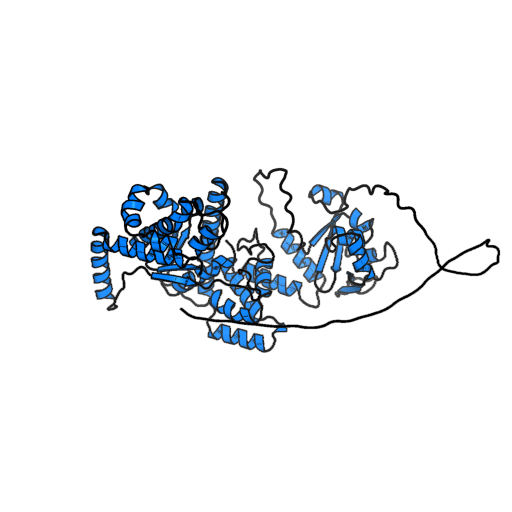OM 1773 N N . GLY A 1 221 ? -19.525 7.519 -2.523 1.00 61.59 221 GLY A N 1
ATOM 1774 C CA . GLY A 1 221 ? -18.715 7.602 -3.743 1.00 61.59 221 GLY A CA 1
ATOM 1775 C C . GLY A 1 221 ? -17.348 8.279 -3.571 1.00 61.59 221 GLY A C 1
ATOM 1776 O O . GLY A 1 221 ? -16.616 8.438 -4.548 1.00 61.59 221 GLY A O 1
ATOM 1777 N N . GLU A 1 222 ? -16.958 8.662 -2.351 1.00 64.44 222 GLU A N 1
ATOM 1778 C CA . GLU A 1 222 ? -15.648 9.267 -2.089 1.00 64.44 222 GLU A CA 1
ATOM 1779 C C . GLU A 1 222 ? -14.538 8.204 -2.083 1.00 64.44 222 GLU A C 1
ATOM 1781 O O . GLU A 1 222 ? -14.739 7.074 -1.631 1.00 64.44 222 GLU A O 1
ATOM 1786 N N . LYS A 1 223 ? -13.329 8.564 -2.547 1.00 65.88 223 LYS A N 1
ATOM 1787 C CA . LYS A 1 223 ? -12.162 7.666 -2.474 1.00 65.88 223 LYS A CA 1
ATOM 1788 C C . LYS A 1 223 ? -11.838 7.342 -1.011 1.00 65.88 223 LYS A C 1
ATOM 1790 O O . LYS A 1 223 ? -11.643 8.244 -0.195 1.00 65.88 223 LYS A O 1
ATOM 1795 N N . PHE A 1 224 ? -11.735 6.053 -0.703 1.00 69.88 224 PHE A N 1
ATOM 1796 C CA . PHE A 1 224 ? -11.510 5.552 0.648 1.00 69.88 224 PHE A CA 1
ATOM 1797 C C . PHE A 1 224 ? -10.226 6.105 1.282 1.00 69.88 224 PHE A C 1
ATOM 1799 O O . PHE A 1 224 ? -9.168 6.169 0.650 1.00 69.88 224 PHE A O 1
ATOM 1806 N N . GLY A 1 225 ? -10.321 6.503 2.552 1.00 59.09 225 GLY A N 1
ATOM 1807 C CA . GLY A 1 225 ? -9.204 7.073 3.305 1.00 59.09 225 GLY A CA 1
ATOM 1808 C C . GLY A 1 225 ? -8.963 8.568 3.078 1.00 59.09 225 GLY A C 1
ATOM 1809 O O . GLY A 1 225 ? -7.958 9.062 3.574 1.00 59.09 225 GLY A O 1
ATOM 1810 N N . LYS A 1 226 ? -9.852 9.289 2.375 1.00 63.88 226 LYS A N 1
ATOM 1811 C CA . LYS A 1 226 ? -9.921 10.761 2.380 1.00 63.88 226 LYS A CA 1
ATOM 1812 C C . LYS A 1 226 ? -11.137 11.216 3.193 1.00 63.88 226 LYS A C 1
ATOM 1814 O O . LYS A 1 226 ? -12.199 11.444 2.631 1.00 63.88 226 LYS A O 1
ATOM 1819 N N . SER A 1 227 ? -11.016 11.324 4.512 1.00 47.22 227 SER A N 1
ATOM 1820 C CA . SER A 1 227 ? -12.097 11.872 5.339 1.00 47.22 227 SER A CA 1
ATOM 1821 C C . SER A 1 227 ? -12.134 13.395 5.205 1.00 47.22 227 SER A C 1
ATOM 1823 O O . SER A 1 227 ? -11.138 14.039 5.525 1.00 47.22 227 SER A O 1
ATOM 1825 N N . ALA A 1 228 ? -13.253 13.970 4.745 1.00 41.19 228 ALA A N 1
ATOM 1826 C CA . ALA A 1 228 ? -13.538 15.416 4.765 1.00 41.19 228 ALA A CA 1
ATOM 1827 C C . ALA A 1 228 ? -12.343 16.324 4.377 1.00 41.19 228 ALA A C 1
ATOM 1829 O O . ALA A 1 228 ? -12.055 17.313 5.046 1.00 41.19 228 ALA A O 1
ATOM 1830 N N . GLY A 1 229 ? -11.621 15.959 3.312 1.00 50.06 229 GLY A N 1
ATOM 1831 C CA . GLY A 1 229 ? -10.490 16.730 2.778 1.00 50.06 229 GLY A CA 1
ATOM 1832 C C . GLY A 1 229 ? -9.089 16.249 3.175 1.00 50.06 229 GLY A C 1
ATOM 1833 O O . GLY A 1 229 ? -8.135 16.646 2.512 1.00 50.06 229 GLY A O 1
ATOM 1834 N N . ASN A 1 230 ? -8.947 15.340 4.149 1.00 61.38 230 ASN A N 1
ATOM 1835 C CA . ASN A 1 230 ? -7.647 14.853 4.627 1.00 61.38 230 ASN A CA 1
ATOM 1836 C C . ASN A 1 230 ? -7.481 13.331 4.556 1.00 61.38 230 ASN A C 1
ATOM 1838 O O . ASN A 1 230 ? -8.420 12.568 4.777 1.00 61.38 230 ASN A O 1
ATOM 1842 N N . ALA A 1 231 ? -6.259 12.890 4.244 1.00 80.12 231 ALA A N 1
ATOM 1843 C CA . ALA A 1 231 ? -5.915 11.474 4.186 1.00 80.12 231 ALA A CA 1
ATOM 1844 C C . ALA A 1 231 ? -5.741 10.871 5.592 1.00 80.12 231 ALA A C 1
ATOM 1846 O O . ALA A 1 231 ? -5.172 11.517 6.466 1.00 80.12 231 ALA A O 1
ATOM 1847 N N . VAL A 1 232 ? -6.181 9.625 5.787 1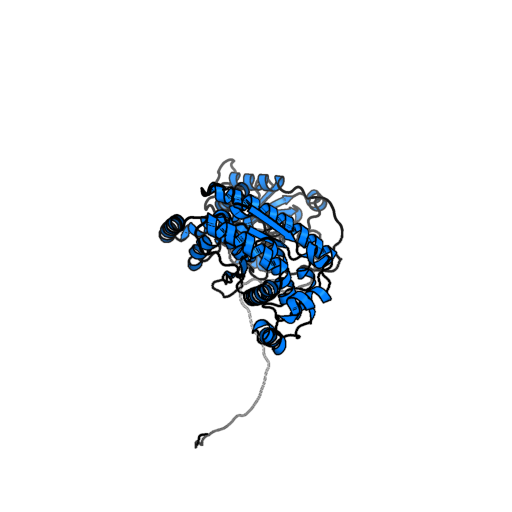.00 88.19 232 VAL A N 1
ATOM 1848 C CA . VAL A 1 232 ? -5.961 8.857 7.02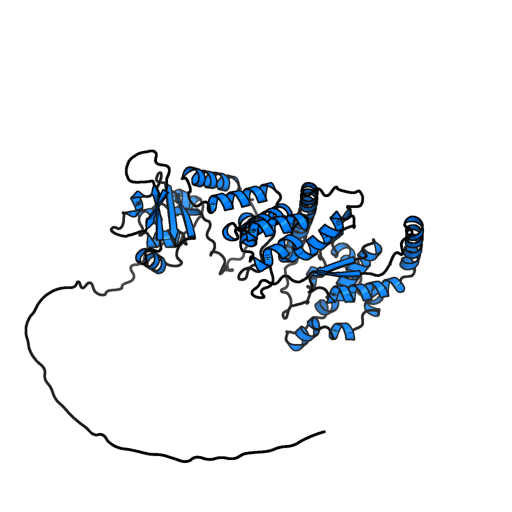7 1.00 88.19 232 VAL A CA 1
ATOM 1849 C C . VAL A 1 232 ? -4.599 8.175 6.956 1.00 88.19 232 VAL A C 1
ATOM 1851 O O . VAL A 1 232 ? -4.424 7.182 6.240 1.00 88.19 232 VAL A O 1
ATOM 1854 N N . TRP A 1 233 ? -3.612 8.735 7.650 1.00 90.19 233 TRP A N 1
ATOM 1855 C CA . TRP A 1 233 ? -2.226 8.285 7.580 1.00 90.19 233 TRP A CA 1
ATOM 1856 C C . TRP A 1 2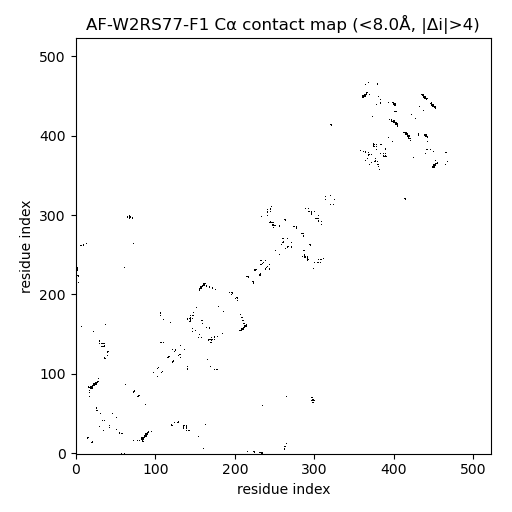33 ? -1.989 7.046 8.446 1.00 90.19 233 TRP A C 1
ATOM 1858 O O . TRP A 1 233 ? -2.685 6.799 9.421 1.00 90.19 233 TRP A O 1
ATOM 1868 N N . LEU A 1 234 ? -0.987 6.252 8.067 1.00 90.38 234 LEU A N 1
ATOM 1869 C CA . LEU A 1 234 ? -0.512 5.107 8.856 1.00 90.38 234 LEU A CA 1
ATOM 1870 C C . LEU A 1 234 ? 0.611 5.502 9.830 1.00 90.38 234 LEU A C 1
ATOM 1872 O O . LEU A 1 234 ? 1.154 4.661 10.538 1.00 90.38 234 LEU A O 1
ATOM 1876 N N . ASP A 1 235 ? 1.056 6.757 9.774 1.00 87.75 235 ASP A N 1
ATOM 1877 C CA . ASP A 1 235 ? 2.079 7.286 10.666 1.00 87.75 235 ASP A CA 1
ATOM 1878 C C . ASP A 1 235 ? 1.415 7.902 11.899 1.00 87.75 235 ASP A C 1
ATOM 1880 O O . ASP A 1 235 ? 0.538 8.755 11.756 1.00 87.75 235 ASP A O 1
ATOM 1884 N N . ALA A 1 236 ? 1.850 7.481 13.089 1.00 87.06 236 ALA A N 1
ATOM 1885 C CA . ALA A 1 236 ? 1.250 7.896 14.356 1.00 87.06 236 ALA A CA 1
ATOM 1886 C C . ALA A 1 236 ? 1.429 9.396 14.658 1.00 87.06 236 ALA A C 1
ATOM 1888 O O . ALA A 1 236 ? 0.646 9.953 15.423 1.00 87.06 236 ALA A O 1
ATOM 1889 N N . GLY A 1 237 ? 2.433 10.052 14.061 1.00 81.88 237 GLY A N 1
ATOM 1890 C CA . GLY A 1 237 ? 2.647 11.494 14.182 1.00 81.88 237 GLY A CA 1
ATOM 1891 C C . GLY A 1 237 ? 1.743 12.324 13.268 1.00 81.88 237 GLY A C 1
ATOM 1892 O O . GLY A 1 237 ? 1.591 13.522 13.488 1.00 81.88 237 GLY A O 1
ATOM 1893 N N . MET A 1 238 ? 1.128 11.707 12.251 1.00 85.50 238 MET A N 1
ATOM 1894 C CA . MET A 1 238 ? 0.187 12.373 11.340 1.00 85.50 238 MET A CA 1
ATOM 1895 C C . MET A 1 238 ? -1.276 12.031 11.634 1.00 85.50 238 MET A C 1
ATOM 1897 O O . MET A 1 238 ? -2.158 12.868 11.466 1.00 85.50 238 MET A O 1
ATOM 1901 N N . THR A 1 239 ? -1.553 10.788 12.015 1.00 87.25 239 THR A N 1
ATOM 1902 C CA . THR A 1 239 ? -2.869 10.334 12.467 1.00 87.25 239 THR A CA 1
ATOM 1903 C C . THR A 1 239 ? -2.637 9.474 13.690 1.00 87.25 239 THR A C 1
ATOM 1905 O O . THR A 1 239 ? -1.963 8.448 13.605 1.00 87.25 239 THR A O 1
ATOM 1908 N N . SER A 1 240 ? -3.165 9.902 14.833 1.00 89.75 240 SER A N 1
ATOM 1909 C CA . SER A 1 240 ? -2.948 9.172 16.080 1.00 89.75 240 SER A CA 1
ATOM 1910 C C . SER A 1 240 ? -3.536 7.759 15.996 1.00 89.75 240 SER A C 1
ATOM 1912 O O . SER A 1 240 ? -4.509 7.509 15.278 1.00 89.75 240 SER A O 1
ATOM 1914 N N . VAL A 1 241 ? -2.978 6.820 16.765 1.00 91.50 241 VAL A N 1
ATOM 1915 C CA . VAL A 1 241 ? -3.472 5.431 16.808 1.00 91.50 241 VAL A CA 1
ATOM 1916 C C . VAL A 1 241 ? -4.954 5.388 17.200 1.00 91.50 241 VAL A C 1
ATOM 1918 O O . VAL A 1 241 ? -5.735 4.633 16.621 1.00 91.50 241 VAL A O 1
ATOM 1921 N N . PHE A 1 242 ? -5.363 6.256 18.129 1.00 88.81 242 PHE A N 1
ATOM 1922 C CA . PHE A 1 242 ? -6.757 6.396 18.536 1.00 88.81 242 PHE A CA 1
ATOM 1923 C C . PHE A 1 242 ? -7.659 6.892 17.394 1.00 88.81 242 PHE A C 1
ATOM 1925 O O . PHE A 1 242 ? -8.740 6.343 17.180 1.00 88.81 242 PHE A O 1
ATOM 1932 N N . GLU A 1 243 ? -7.227 7.892 16.619 1.00 87.44 243 GLU A N 1
ATOM 1933 C CA . GLU A 1 243 ? -7.987 8.378 15.459 1.00 87.44 243 GLU A CA 1
ATOM 1934 C C . GLU A 1 243 ? -8.095 7.330 14.356 1.00 87.44 243 GLU A C 1
ATOM 1936 O O . GLU A 1 243 ? -9.159 7.197 13.749 1.00 87.44 243 GLU A O 1
ATOM 1941 N N . LEU A 1 244 ? -7.027 6.566 14.114 1.00 90.38 244 LEU A N 1
ATOM 1942 C CA . LEU A 1 244 ? -7.053 5.458 13.167 1.00 90.38 244 LEU A CA 1
ATOM 1943 C C . LEU A 1 244 ? -8.059 4.389 13.612 1.00 90.38 244 LEU A C 1
ATOM 1945 O O . LEU A 1 244 ? -8.875 3.939 12.810 1.00 90.38 244 LEU A O 1
ATOM 1949 N N . TYR A 1 245 ? -8.055 4.027 14.896 1.00 92.19 245 TYR A N 1
ATOM 1950 C CA . TYR A 1 245 ? -9.029 3.098 15.466 1.00 92.19 245 TYR A CA 1
ATOM 1951 C C . TYR A 1 245 ? -10.465 3.635 15.318 1.00 92.19 245 TYR A C 1
ATOM 1953 O O . TYR A 1 245 ? -11.357 2.948 14.814 1.00 92.19 245 TYR A O 1
ATOM 1961 N N . ALA A 1 246 ? -10.688 4.907 15.660 1.00 89.25 246 ALA A N 1
ATOM 1962 C CA . ALA A 1 246 ? -11.982 5.570 15.528 1.00 89.25 246 ALA A CA 1
ATOM 1963 C C . ALA A 1 246 ? -12.444 5.728 14.066 1.00 89.25 246 ALA A C 1
ATOM 1965 O O . ALA A 1 246 ? -13.648 5.761 13.805 1.00 89.25 246 ALA A O 1
ATOM 1966 N N . PHE A 1 247 ? -11.523 5.827 13.102 1.00 90.62 247 PHE A N 1
ATOM 1967 C CA . PHE A 1 247 ? -11.844 5.841 11.674 1.00 90.62 247 PHE A CA 1
ATOM 1968 C C . PHE A 1 247 ? -12.523 4.533 11.257 1.00 90.62 247 PHE A C 1
ATOM 1970 O O . PHE A 1 247 ? -13.601 4.569 10.665 1.00 90.62 247 PHE A O 1
ATOM 1977 N N . TRP A 1 248 ? -11.956 3.387 11.639 1.00 91.38 248 TRP A N 1
ATOM 1978 C CA . TRP A 1 248 ? -12.535 2.077 11.333 1.00 91.38 248 TRP A CA 1
ATOM 1979 C C . TRP A 1 248 ? -13.856 1.828 12.051 1.00 91.38 248 TRP A C 1
ATOM 1981 O O . TRP A 1 248 ? -14.761 1.221 11.477 1.00 91.38 248 TRP A O 1
ATOM 1991 N N . LEU A 1 249 ? -14.029 2.378 13.253 1.00 90.38 249 LEU A N 1
ATOM 1992 C CA . LEU A 1 249 ? -15.302 2.301 13.967 1.00 90.38 249 LEU A CA 1
ATOM 1993 C C . LEU A 1 249 ? -16.460 3.011 13.273 1.00 90.38 249 LEU A C 1
ATOM 1995 O O . LEU A 1 249 ? -17.611 2.634 13.484 1.00 90.38 249 LEU A O 1
ATOM 1999 N N . LYS A 1 250 ? -16.183 4.010 12.431 1.00 88.69 250 LYS A N 1
ATOM 2000 C CA . LYS A 1 250 ? -17.200 4.737 11.654 1.00 88.69 250 LYS A CA 1
ATOM 2001 C C . LYS A 1 250 ? -17.639 3.991 10.390 1.00 88.69 250 LYS A C 1
ATOM 2003 O O . LYS A 1 250 ? -18.506 4.488 9.677 1.00 88.69 250 LYS A O 1
ATOM 2008 N N . THR A 1 251 ? -17.069 2.819 10.111 1.00 88.81 251 THR A N 1
ATOM 2009 C CA . THR A 1 251 ? -17.444 1.982 8.963 1.00 88.81 251 THR A CA 1
ATOM 2010 C C . THR A 1 251 ? -18.935 1.636 8.999 1.00 88.81 251 THR A C 1
ATOM 2012 O O . THR A 1 251 ? -19.458 1.217 10.035 1.00 88.81 251 THR A O 1
ATOM 2015 N N . ALA A 1 252 ? -19.623 1.804 7.870 1.00 88.56 252 ALA A N 1
ATOM 2016 C CA . ALA A 1 252 ? -21.029 1.437 7.738 1.00 88.56 252 ALA A CA 1
ATOM 2017 C C . ALA A 1 252 ? -21.220 -0.083 7.860 1.00 88.56 252 ALA A C 1
ATOM 2019 O O . ALA A 1 252 ? -20.354 -0.856 7.449 1.00 88.56 252 ALA A O 1
ATOM 2020 N N . ASP A 1 253 ? -22.367 -0.520 8.379 1.00 88.25 253 ASP A N 1
ATOM 2021 C CA . ASP A 1 253 ? -22.667 -1.949 8.550 1.00 88.25 253 ASP A CA 1
ATOM 2022 C C . ASP A 1 253 ? -22.651 -2.717 7.216 1.00 88.25 253 ASP A C 1
ATOM 2024 O O . ASP A 1 253 ? -22.206 -3.858 7.169 1.00 88.25 253 ASP A O 1
ATOM 2028 N N . ALA A 1 254 ? -23.020 -2.065 6.108 1.00 87.69 254 ALA A N 1
ATOM 2029 C CA . ALA A 1 254 ? -22.965 -2.655 4.767 1.00 87.69 254 ALA A CA 1
ATOM 2030 C C . ALA A 1 254 ? -21.532 -2.931 4.260 1.00 87.69 254 ALA A C 1
ATOM 2032 O O . ALA A 1 254 ? -21.336 -3.797 3.409 1.00 87.69 254 ALA A O 1
ATOM 2033 N N . ASP A 1 255 ? -20.530 -2.207 4.771 1.00 88.94 255 ASP A N 1
ATOM 2034 C CA . ASP A 1 255 ? -19.145 -2.275 4.285 1.00 88.94 255 ASP A CA 1
ATOM 2035 C C . ASP A 1 255 ? -18.224 -3.097 5.201 1.00 88.94 255 ASP A C 1
ATOM 2037 O O . ASP A 1 255 ? -17.164 -3.554 4.765 1.00 88.94 255 ASP A O 1
ATOM 2041 N N . VAL A 1 256 ? -18.599 -3.293 6.472 1.00 92.25 256 VAL A N 1
ATOM 2042 C CA . VAL A 1 256 ? -17.706 -3.872 7.491 1.00 92.25 256 VAL A CA 1
ATOM 2043 C C . VAL A 1 256 ? -17.258 -5.291 7.145 1.00 92.25 256 VAL A C 1
ATOM 2045 O O . VAL A 1 256 ? -16.074 -5.597 7.266 1.00 92.25 256 VAL A O 1
ATOM 2048 N N . GLU A 1 257 ? -18.152 -6.132 6.620 1.00 94.25 257 GLU A N 1
ATOM 2049 C CA . GLU A 1 257 ? -17.813 -7.499 6.210 1.00 94.25 257 GLU A CA 1
ATOM 2050 C C . GLU A 1 257 ? -16.790 -7.505 5.067 1.00 94.25 257 GLU A C 1
ATOM 2052 O O . GLU A 1 257 ? -15.810 -8.254 5.083 1.00 94.25 257 GLU A O 1
ATOM 2057 N N . LYS A 1 258 ? -16.988 -6.631 4.074 1.00 92.69 258 LYS A N 1
ATOM 2058 C CA . LYS A 1 258 ? -16.057 -6.465 2.955 1.00 92.69 258 LYS A CA 1
ATOM 2059 C C . LYS A 1 258 ? -14.688 -6.011 3.457 1.00 92.69 258 LYS A C 1
ATOM 2061 O O . LYS A 1 258 ? -13.670 -6.507 2.980 1.00 92.69 258 LYS A O 1
ATOM 2066 N N . TYR A 1 259 ? -14.643 -5.086 4.411 1.00 93.31 259 TYR A N 1
ATOM 2067 C CA . TYR A 1 259 ? -13.382 -4.593 4.962 1.00 93.31 259 TYR A CA 1
ATOM 2068 C C . TYR A 1 259 ? -12.680 -5.623 5.840 1.00 93.31 259 TYR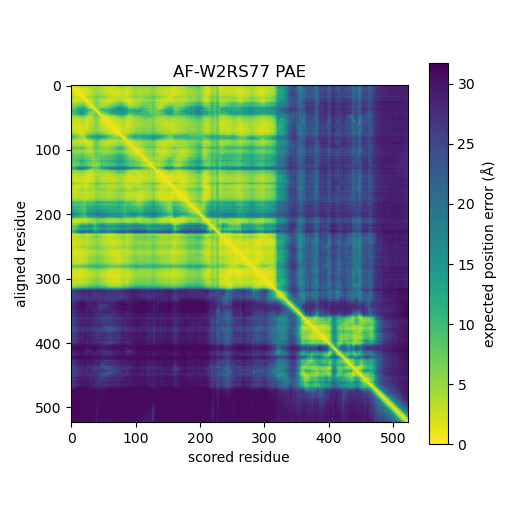 A C 1
ATOM 2070 O O . TYR A 1 259 ? -11.463 -5.738 5.733 1.00 93.31 259 TYR A O 1
ATOM 2078 N N . LEU A 1 260 ? -13.412 -6.432 6.611 1.00 95.31 260 LEU A N 1
ATOM 2079 C CA . LEU A 1 260 ? -12.831 -7.570 7.328 1.00 95.31 260 LEU A CA 1
ATOM 2080 C C . LEU A 1 260 ? -12.113 -8.516 6.355 1.00 95.31 260 LEU A C 1
ATOM 2082 O O . LEU A 1 260 ? -10.956 -8.858 6.582 1.00 95.31 260 LEU A O 1
ATOM 2086 N N . LYS A 1 261 ? -12.740 -8.846 5.219 1.00 94.56 261 LYS A N 1
ATOM 2087 C CA . LYS A 1 261 ? -12.137 -9.708 4.184 1.00 94.56 261 LYS A CA 1
ATOM 2088 C C . LYS A 1 261 ? -10.904 -9.088 3.515 1.00 94.56 261 LYS A C 1
ATOM 2090 O O . LYS A 1 261 ? -9.984 -9.806 3.144 1.00 94.56 261 LYS A O 1
ATOM 2095 N N . LEU A 1 262 ? -10.884 -7.768 3.330 1.00 92.94 262 LEU A N 1
ATOM 2096 C CA . LEU A 1 262 ? -9.805 -7.076 2.614 1.00 92.94 262 LEU A CA 1
ATOM 2097 C C . LEU A 1 262 ? -8.606 -6.706 3.493 1.00 92.94 262 LEU A C 1
ATOM 2099 O O . LEU A 1 262 ? -7.488 -6.630 2.988 1.00 92.94 262 LEU A O 1
ATOM 2103 N N . PHE A 1 263 ? -8.834 -6.427 4.776 1.00 94.50 263 PHE A N 1
ATOM 2104 C CA . PHE A 1 263 ? -7.855 -5.774 5.648 1.00 94.50 263 PHE A CA 1
ATOM 2105 C C . PHE A 1 263 ? -7.395 -6.612 6.844 1.00 94.50 263 PHE A C 1
ATOM 2107 O O . PHE A 1 263 ? -6.614 -6.121 7.657 1.00 94.50 263 PHE A O 1
ATOM 2114 N N . THR A 1 264 ? -7.838 -7.864 6.952 1.00 95.31 264 THR A N 1
ATOM 2115 C CA . THR A 1 264 ? -7.451 -8.765 8.048 1.00 95.31 264 THR A CA 1
ATOM 2116 C C . THR A 1 264 ? -6.966 -10.113 7.516 1.00 95.31 264 THR A C 1
ATOM 2118 O O . THR A 1 264 ? -7.172 -10.431 6.344 1.00 95.31 264 THR A O 1
ATOM 2121 N N . PHE A 1 265 ? -6.328 -10.907 8.382 1.00 94.31 265 PHE A N 1
ATOM 2122 C CA . PHE A 1 265 ? -6.001 -12.316 8.104 1.00 94.31 265 PHE A CA 1
ATOM 2123 C C . PHE A 1 265 ? -6.971 -13.291 8.783 1.00 94.31 265 PHE A C 1
ATOM 2125 O O . PHE A 1 265 ? -6.622 -14.448 9.025 1.00 94.31 265 PHE A O 1
ATOM 2132 N N . LEU A 1 266 ? -8.180 -12.823 9.110 1.00 93.69 266 LEU A N 1
ATOM 2133 C CA . LEU A 1 266 ? -9.217 -13.662 9.696 1.00 93.69 266 LEU A CA 1
ATOM 2134 C C . LEU A 1 266 ? -9.725 -14.686 8.665 1.00 93.69 266 LEU A C 1
ATOM 2136 O O . LEU A 1 266 ? -10.028 -14.304 7.528 1.00 93.69 266 LEU A O 1
ATOM 2140 N N . PRO A 1 267 ? -9.866 -15.970 9.039 1.00 93.19 267 PRO A N 1
ATOM 2141 C CA . PRO A 1 267 ? -10.550 -16.960 8.219 1.00 93.19 267 PRO A CA 1
ATOM 2142 C C . PRO A 1 267 ? -11.980 -16.525 7.878 1.00 93.19 267 PRO A C 1
ATOM 2144 O O . PRO A 1 267 ? -12.672 -15.911 8.691 1.00 93.19 267 PRO A O 1
ATOM 2147 N N . LEU A 1 268 ? -12.461 -16.898 6.689 1.00 94.44 268 LEU A N 1
ATOM 2148 C CA . LEU A 1 268 ? -13.814 -16.537 6.239 1.00 94.44 268 LEU A CA 1
ATOM 2149 C C . LEU A 1 268 ? -14.913 -17.059 7.180 1.00 94.44 268 LEU A C 1
ATOM 2151 O O . LEU A 1 268 ? -15.932 -16.395 7.356 1.00 94.44 268 LEU A O 1
ATOM 2155 N N . GLU A 1 269 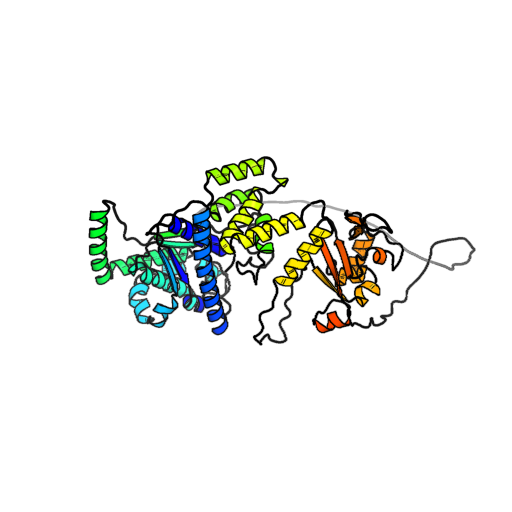? -14.691 -18.211 7.812 1.00 94.62 269 GLU A N 1
ATOM 2156 C CA . GLU A 1 269 ? -15.600 -18.791 8.809 1.00 94.62 269 GLU A CA 1
ATOM 2157 C C . GLU A 1 269 ? -15.680 -17.938 10.089 1.00 94.62 269 GLU A C 1
ATOM 2159 O O . GLU A 1 269 ? -16.766 -17.708 10.628 1.00 94.62 269 GLU A O 1
ATOM 2164 N N . GLU A 1 270 ? -14.543 -17.401 10.543 1.00 94.69 270 GLU A N 1
ATOM 2165 C CA . GLU A 1 270 ? -14.477 -16.505 11.703 1.00 94.69 270 GLU A CA 1
ATOM 2166 C C . GLU A 1 270 ? -15.185 -15.180 11.397 1.00 94.69 270 GLU A C 1
ATOM 2168 O O . GLU A 1 270 ? -15.998 -14.712 12.193 1.00 94.69 270 GLU A O 1
ATOM 2173 N N . ILE A 1 271 ? -14.976 -14.628 10.194 1.00 95.94 271 ILE A N 1
ATOM 2174 C CA . ILE A 1 271 ? -15.703 -13.440 9.722 1.00 95.94 271 ILE A CA 1
ATOM 2175 C C . ILE A 1 271 ? -17.216 -13.703 9.708 1.00 95.94 271 ILE A C 1
ATOM 2177 O O . ILE A 1 271 ? -17.985 -12.861 10.169 1.00 95.94 271 ILE A O 1
ATOM 2181 N N . GLY A 1 272 ? -17.658 -14.875 9.240 1.00 95.31 272 GLY A N 1
ATOM 2182 C CA . GLY A 1 272 ? -19.073 -15.260 9.265 1.00 95.31 272 GLY A CA 1
ATOM 2183 C C . GLY A 1 272 ? -19.660 -15.306 10.682 1.00 95.31 272 GLY A C 1
ATOM 2184 O O . GLY A 1 272 ? -20.794 -14.871 10.903 1.00 95.31 272 GLY A O 1
ATOM 2185 N N . THR A 1 273 ? -18.872 -15.760 11.658 1.00 96.06 273 THR A N 1
ATOM 2186 C CA . THR A 1 273 ? -19.264 -15.784 13.077 1.00 96.06 273 THR A CA 1
ATOM 2187 C C . THR A 1 273 ? -19.380 -14.368 13.646 1.00 96.06 273 THR A C 1
ATOM 2189 O O . THR A 1 273 ? -20.419 -14.021 14.207 1.00 96.06 273 THR A O 1
ATOM 2192 N N . ILE A 1 274 ? -18.375 -13.517 13.409 1.00 95.19 274 ILE A N 1
ATOM 2193 C CA . ILE A 1 274 ? -18.362 -12.103 13.823 1.00 95.19 274 ILE A CA 1
ATOM 2194 C C . ILE A 1 274 ? -19.579 -11.359 13.260 1.00 95.19 274 ILE A C 1
ATOM 2196 O O . ILE A 1 274 ? -20.254 -10.621 13.980 1.00 95.19 274 ILE A O 1
ATOM 2200 N N . MET A 1 275 ? -19.899 -11.573 11.981 1.00 95.38 275 MET A N 1
ATOM 2201 C CA . MET A 1 275 ? -21.064 -10.950 11.350 1.00 95.38 275 MET A CA 1
ATOM 2202 C C . MET A 1 275 ? -22.381 -11.477 11.921 1.00 95.38 275 MET A C 1
ATOM 2204 O O . MET A 1 275 ? -23.307 -10.699 12.135 1.00 95.38 275 MET A O 1
ATOM 2208 N N . SER A 1 276 ? -22.463 -12.771 12.237 1.00 93.62 276 SER A N 1
ATOM 2209 C CA . SER A 1 276 ? -23.649 -13.359 12.872 1.00 93.62 276 SER A CA 1
ATOM 2210 C C . SER A 1 276 ? -23.906 -12.785 14.268 1.00 93.62 276 SER A C 1
ATOM 2212 O O . SER A 1 276 ? -25.057 -12.612 14.663 1.00 93.62 276 SER A O 1
ATOM 2214 N N . GLU A 1 277 ? -22.854 -12.482 15.029 1.00 92.31 277 GLU A N 1
ATOM 2215 C CA . GLU A 1 277 ? -22.969 -11.800 16.322 1.00 92.31 277 GLU A CA 1
ATOM 2216 C C . GLU A 1 277 ? -23.335 -10.326 16.170 1.00 92.31 277 GLU A C 1
ATOM 2218 O O . GLU A 1 277 ? -24.177 -9.824 16.914 1.00 92.31 277 GLU A O 1
ATOM 2223 N N . HIS A 1 278 ? -22.760 -9.651 15.175 1.00 92.25 278 HIS A N 1
ATOM 2224 C CA . HIS A 1 278 ? -23.074 -8.258 14.868 1.00 92.25 278 HIS A CA 1
ATOM 2225 C C . HIS A 1 278 ? -24.545 -8.068 14.487 1.00 92.25 278 HIS A C 1
ATOM 2227 O O . HIS A 1 278 ? -25.193 -7.170 15.009 1.00 92.25 278 HIS A O 1
ATOM 2233 N N . VAL A 1 279 ? -25.112 -8.956 13.666 1.00 91.31 279 VAL A N 1
ATOM 2234 C CA . VAL A 1 279 ? -26.531 -8.898 13.264 1.00 91.31 279 VAL A CA 1
ATOM 2235 C C . VAL A 1 279 ? -27.485 -9.105 14.449 1.00 91.31 279 VAL A C 1
ATOM 2237 O O . VAL A 1 279 ? -28.596 -8.579 14.446 1.00 91.31 279 VAL A O 1
ATOM 2240 N N . LYS A 1 280 ? -27.073 -9.836 15.496 1.00 92.94 280 LYS A N 1
ATOM 2241 C CA . LYS A 1 280 ? -27.893 -9.983 16.714 1.00 92.94 280 LYS A CA 1
ATOM 2242 C C . LYS A 1 280 ? -28.021 -8.668 17.482 1.00 92.94 280 LYS A C 1
ATOM 2244 O O . LYS A 1 280 ? -29.039 -8.457 18.136 1.00 92.94 280 LYS A O 1
ATOM 2249 N N . ASP A 1 281 ? -26.990 -7.824 17.453 1.00 89.75 281 ASP A N 1
ATOM 2250 C CA . ASP A 1 281 ? -26.963 -6.551 18.173 1.00 89.75 281 ASP A CA 1
ATOM 2251 C C . ASP A 1 281 ? -26.035 -5.531 17.492 1.00 89.75 281 ASP A C 1
ATOM 2253 O O . ASP A 1 281 ? -24.910 -5.271 17.934 1.00 89.75 281 ASP A O 1
ATOM 2257 N N . GLU A 1 282 ? -26.539 -4.908 16.424 1.00 87.94 282 GLU A N 1
ATOM 2258 C CA . GLU A 1 282 ? -25.792 -3.926 15.623 1.00 87.94 282 GLU A CA 1
ATOM 2259 C C . GLU A 1 282 ? -25.352 -2.707 16.455 1.00 87.94 282 GLU A C 1
ATOM 2261 O O . GLU A 1 282 ? -24.359 -2.040 16.149 1.00 87.94 282 GLU A O 1
ATOM 2266 N N . SER A 1 283 ? -26.053 -2.433 17.563 1.00 85.94 283 SER A N 1
ATOM 2267 C CA . SER A 1 283 ? -25.774 -1.297 18.446 1.00 85.94 283 SER A CA 1
ATOM 2268 C C . SER A 1 283 ? -24.424 -1.408 19.158 1.00 85.94 283 SER A C 1
ATOM 2270 O O . SER A 1 283 ? -23.810 -0.386 19.476 1.00 85.94 283 SER A O 1
ATOM 2272 N N . LYS A 1 284 ? -23.927 -2.636 19.359 1.00 86.38 284 LYS A N 1
ATOM 2273 C CA . LYS A 1 284 ? -22.612 -2.901 19.958 1.00 86.38 284 LYS A CA 1
ATOM 2274 C C . LYS A 1 284 ? -21.453 -2.670 18.997 1.00 86.38 284 LYS A C 1
ATOM 2276 O O . LYS A 1 284 ? -20.313 -2.598 19.451 1.00 86.38 284 LYS A O 1
ATOM 2281 N N . ARG A 1 285 ? -21.722 -2.564 17.689 1.00 89.75 285 ARG A N 1
ATOM 2282 C CA . ARG A 1 285 ? -20.705 -2.375 16.642 1.00 89.75 285 ARG A CA 1
ATOM 2283 C C . ARG A 1 285 ? -19.561 -3.390 16.728 1.00 89.75 285 ARG A C 1
ATOM 2285 O O . ARG A 1 285 ? -18.389 -3.040 16.571 1.00 89.75 285 ARG A O 1
ATOM 2292 N N . HIS A 1 286 ? -19.900 -4.644 17.032 1.00 92.25 286 HIS A N 1
ATOM 2293 C CA . HIS A 1 286 ? -18.922 -5.696 17.305 1.00 92.25 286 HIS A CA 1
ATOM 2294 C C . HIS A 1 286 ? -17.977 -5.904 16.112 1.00 92.25 286 HIS A C 1
ATOM 2296 O O . HIS A 1 286 ? -16.759 -5.857 16.279 1.00 92.25 286 HIS A O 1
ATOM 2302 N N . ALA A 1 287 ? -18.524 -6.015 14.896 1.00 94.94 287 ALA A N 1
ATOM 2303 C CA . ALA A 1 287 ? -17.725 -6.200 13.687 1.00 94.94 287 ALA A CA 1
ATOM 2304 C C . ALA A 1 287 ? -16.767 -5.023 13.428 1.00 94.94 287 ALA A C 1
ATOM 2306 O O . ALA A 1 287 ? -15.622 -5.231 13.024 1.00 94.94 287 ALA A O 1
ATOM 2307 N N . GLN A 1 288 ? -17.197 -3.785 13.695 1.00 94.69 288 GLN A N 1
ATOM 2308 C CA . GLN A 1 288 ? -16.348 -2.607 13.518 1.00 94.69 288 GLN A CA 1
ATOM 2309 C C . GLN A 1 288 ? -15.239 -2.530 14.566 1.00 94.69 288 GLN A C 1
ATOM 2311 O O . GLN A 1 288 ? -14.123 -2.136 14.230 1.00 94.69 288 GLN A O 1
ATOM 2316 N N . HIS A 1 289 ? -15.523 -2.906 15.815 1.00 94.56 289 HIS A N 1
ATOM 2317 C CA . HIS A 1 289 ? -14.503 -3.006 16.858 1.00 94.56 289 HIS A CA 1
ATOM 2318 C C . HIS A 1 289 ? -13.438 -4.040 16.502 1.00 94.56 289 HIS A C 1
ATOM 2320 O O . HIS A 1 289 ? -12.247 -3.750 16.636 1.00 94.56 289 HIS A O 1
ATOM 2326 N N . THR A 1 290 ? -13.853 -5.196 15.982 1.00 95.94 290 THR A N 1
ATOM 2327 C CA . THR A 1 290 ? -12.932 -6.224 15.497 1.00 95.94 290 THR A CA 1
ATOM 2328 C C . THR A 1 290 ? -12.102 -5.700 14.328 1.00 95.94 290 THR A C 1
ATOM 2330 O O . THR A 1 290 ? -10.878 -5.736 14.391 1.00 95.94 290 THR A O 1
ATOM 2333 N N . LEU A 1 291 ? -12.723 -5.098 13.309 1.00 96.69 291 LEU A N 1
ATOM 2334 C CA . LEU A 1 291 ? -12.000 -4.499 12.181 1.00 96.69 291 LEU A CA 1
ATOM 2335 C C . LEU A 1 291 ? -10.967 -3.453 12.633 1.00 96.69 291 LEU A C 1
ATOM 2337 O O . LEU A 1 291 ? -9.816 -3.486 12.195 1.00 96.69 291 LEU A O 1
ATOM 2341 N N . ALA A 1 292 ? -11.364 -2.541 13.523 1.00 95.88 292 ALA A N 1
ATOM 2342 C CA . ALA A 1 292 ? -10.494 -1.497 14.048 1.00 95.88 292 ALA A CA 1
ATOM 2343 C C . ALA A 1 292 ? -9.307 -2.086 14.821 1.00 95.88 292 ALA A C 1
ATOM 2345 O O . ALA A 1 292 ? -8.173 -1.629 14.659 1.00 95.88 292 ALA A O 1
ATOM 2346 N N . PHE A 1 293 ? -9.550 -3.124 15.622 1.00 96.56 293 PHE A N 1
ATOM 2347 C CA . PHE A 1 293 ? -8.525 -3.800 16.408 1.00 96.56 293 PHE A CA 1
ATOM 2348 C C . PHE A 1 293 ? -7.529 -4.557 15.530 1.00 96.56 293 PHE A C 1
ATOM 2350 O O . PHE A 1 293 ? -6.319 -4.377 15.672 1.00 96.56 293 PHE A O 1
ATOM 2357 N N . GLU A 1 294 ? -8.027 -5.356 14.592 1.00 96.38 294 GLU A N 1
ATOM 2358 C CA . GLU A 1 294 ? -7.216 -6.166 13.686 1.00 96.38 294 GLU A CA 1
ATOM 2359 C C . GLU A 1 294 ? -6.344 -5.280 12.786 1.00 96.38 294 GLU A C 1
ATOM 2361 O O . GLU A 1 294 ? -5.130 -5.475 12.700 1.00 96.38 294 GLU A O 1
ATOM 2366 N N . PHE A 1 295 ? -6.923 -4.228 12.198 1.00 95.88 295 PHE A N 1
ATOM 2367 C CA . PHE A 1 295 ? -6.165 -3.297 11.365 1.00 95.88 295 PHE A CA 1
ATOM 2368 C C . PHE A 1 295 ? -5.123 -2.509 12.167 1.00 95.88 295 PHE A C 1
ATOM 2370 O O . PHE A 1 295 ? -3.980 -2.351 11.736 1.00 95.88 295 PHE A O 1
ATOM 2377 N N . THR A 1 296 ? -5.486 -2.021 13.356 1.00 95.56 296 THR A N 1
ATOM 2378 C CA . THR A 1 296 ? -4.532 -1.303 14.217 1.00 95.56 296 THR A CA 1
ATOM 2379 C C . THR A 1 296 ? -3.398 -2.225 14.660 1.00 95.56 296 THR A C 1
ATOM 2381 O O . THR A 1 296 ? -2.239 -1.812 14.675 1.00 95.56 296 THR A O 1
ATOM 2384 N N . THR A 1 297 ? -3.703 -3.496 14.930 1.00 95.81 297 THR A N 1
ATOM 2385 C CA . THR A 1 297 ? -2.706 -4.516 15.273 1.00 95.81 297 THR A CA 1
ATOM 2386 C C . THR A 1 297 ? -1.722 -4.743 14.131 1.00 95.81 297 THR A C 1
ATOM 2388 O O . THR A 1 297 ? -0.518 -4.848 14.373 1.00 95.81 297 THR A O 1
ATOM 2391 N N . LEU A 1 298 ? -2.217 -4.781 12.893 1.00 94.94 298 LEU A N 1
ATOM 2392 C CA . LEU A 1 298 ? -1.403 -4.936 11.693 1.00 94.94 298 LEU A CA 1
ATOM 2393 C C . LEU A 1 298 ? -0.446 -3.748 11.473 1.00 94.94 298 LEU A C 1
ATOM 2395 O O . LEU A 1 298 ? 0.699 -3.949 11.077 1.00 94.94 298 LEU A O 1
ATOM 2399 N N . VAL A 1 299 ? -0.898 -2.513 11.718 1.00 93.81 299 VAL A N 1
ATOM 2400 C CA . VAL A 1 299 ? -0.129 -1.294 11.393 1.00 93.81 299 VAL A CA 1
ATOM 2401 C C . VAL A 1 299 ? 0.756 -0.811 12.545 1.00 93.81 299 VAL A C 1
ATOM 2403 O O . VAL A 1 299 ? 1.878 -0.359 12.311 1.00 93.81 299 VAL A O 1
ATOM 2406 N N . HIS A 1 300 ? 0.277 -0.898 13.786 1.00 93.44 300 HIS A N 1
ATOM 2407 C CA . HIS A 1 300 ? 0.953 -0.342 14.964 1.00 93.44 300 HIS A CA 1
ATOM 2408 C C . HIS A 1 300 ? 1.371 -1.393 15.998 1.00 93.44 300 HIS A C 1
ATOM 2410 O O . HIS A 1 300 ? 2.185 -1.079 16.868 1.00 93.44 300 HIS A O 1
ATOM 2416 N N . GLY A 1 301 ? 0.904 -2.637 15.872 1.00 93.81 301 GLY A N 1
ATOM 2417 C CA . GLY A 1 301 ? 1.155 -3.709 16.832 1.00 93.81 301 GLY A CA 1
ATOM 2418 C C . GLY A 1 301 ? 0.017 -3.883 17.840 1.00 93.81 301 GLY A C 1
ATOM 2419 O O . GLY A 1 301 ? -0.888 -3.057 17.945 1.00 93.81 301 GLY A O 1
ATOM 2420 N N . VAL A 1 302 ? 0.059 -4.995 18.578 1.00 94.31 302 VAL A N 1
ATOM 2421 C CA . VAL A 1 302 ? -1.038 -5.394 19.480 1.00 94.31 302 VAL A CA 1
ATOM 2422 C C . VAL A 1 302 ? -1.157 -4.489 20.696 1.00 94.31 302 VAL A C 1
ATOM 2424 O O . VAL A 1 302 ? -2.269 -4.181 21.103 1.00 94.31 302 VAL A O 1
ATOM 2427 N N . ASP A 1 303 ? -0.038 -4.013 21.241 1.00 93.44 303 ASP A N 1
ATOM 2428 C CA . ASP A 1 303 ? -0.047 -3.168 22.437 1.00 93.44 303 ASP A CA 1
ATOM 2429 C C . ASP A 1 303 ? -0.746 -1.838 22.142 1.00 93.44 303 ASP A C 1
ATOM 2431 O O . ASP A 1 303 ? -1.653 -1.434 22.866 1.00 93.44 303 ASP A O 1
ATOM 2435 N N . ALA A 1 304 ? -0.420 -1.232 20.997 1.00 91.56 304 ALA A N 1
ATOM 2436 C CA . ALA A 1 304 ? -1.066 -0.018 20.510 1.00 91.56 304 ALA A CA 1
ATOM 2437 C C . ALA A 1 304 ? -2.561 -0.234 20.199 1.00 91.56 304 ALA A C 1
ATOM 2439 O O . ALA A 1 304 ? -3.387 0.635 20.477 1.00 91.56 304 ALA A O 1
ATOM 2440 N N . ALA A 1 305 ? -2.932 -1.396 19.649 1.00 92.94 305 ALA A N 1
ATOM 2441 C CA . ALA A 1 305 ? -4.331 -1.737 19.386 1.00 92.94 305 ALA A CA 1
ATOM 2442 C C . ALA A 1 305 ? -5.139 -1.955 20.676 1.00 92.94 305 ALA A C 1
ATOM 2444 O O . ALA A 1 305 ? -6.277 -1.494 20.774 1.00 92.94 305 ALA A O 1
ATOM 2445 N N . ASN A 1 306 ? -4.547 -2.615 21.675 1.00 93.31 306 ASN A N 1
ATOM 2446 C CA . ASN A 1 306 ? -5.133 -2.796 23.002 1.00 93.31 306 ASN A CA 1
ATOM 2447 C C . ASN A 1 306 ? -5.341 -1.451 23.693 1.00 93.31 306 ASN A C 1
ATOM 2449 O O . ASN A 1 306 ? -6.420 -1.198 24.226 1.00 93.31 306 ASN A O 1
ATOM 2453 N N . GLU A 1 307 ? -4.337 -0.576 23.647 1.00 90.31 307 GLU A N 1
ATOM 2454 C CA . GLU A 1 307 ? -4.424 0.757 24.229 1.00 90.31 307 GLU A CA 1
ATOM 2455 C C . GLU A 1 307 ? -5.535 1.581 23.568 1.00 90.31 307 GLU A C 1
ATOM 2457 O O . GLU A 1 307 ? -6.399 2.109 24.265 1.00 90.31 307 GLU A O 1
ATOM 2462 N N . ALA A 1 308 ? -5.586 1.631 22.234 1.00 90.06 308 ALA A N 1
ATOM 2463 C CA . ALA A 1 308 ? -6.623 2.366 21.512 1.00 90.06 308 ALA A CA 1
ATOM 2464 C C . ALA A 1 308 ? -8.034 1.804 21.769 1.00 90.06 308 ALA A C 1
ATOM 2466 O O . ALA A 1 308 ? -8.984 2.568 21.961 1.00 90.06 308 ALA A O 1
ATOM 2467 N N . SER A 1 309 ? -8.173 0.475 21.828 1.00 89.94 309 SER A N 1
ATOM 2468 C CA . SER A 1 309 ? -9.434 -0.197 22.164 1.00 89.94 309 SER A CA 1
ATOM 2469 C C . SER A 1 309 ? -9.892 0.127 23.589 1.00 89.94 309 SER A C 1
ATOM 2471 O O . SER A 1 309 ? -11.062 0.463 23.801 1.00 89.94 309 SER A O 1
ATOM 2473 N N . LEU A 1 310 ? -8.970 0.091 24.559 1.00 87.94 310 LEU A N 1
ATOM 2474 C CA . LEU A 1 310 ? -9.240 0.424 25.956 1.00 87.94 310 LEU A CA 1
ATOM 2475 C C . LEU A 1 310 ? -9.624 1.895 26.107 1.00 87.94 310 LEU A C 1
ATOM 2477 O O . LEU A 1 310 ? -10.643 2.190 26.728 1.00 87.94 310 LEU A O 1
ATOM 2481 N N . GLN A 1 311 ? -8.861 2.805 25.496 1.00 82.81 311 GLN A N 1
ATOM 2482 C CA . GLN A 1 311 ? -9.165 4.234 25.484 1.00 82.81 311 GLN A CA 1
ATOM 2483 C C . GLN A 1 311 ? -10.567 4.481 24.922 1.00 82.81 311 GLN A C 1
ATOM 2485 O O . GLN A 1 311 ? -11.347 5.218 25.523 1.00 82.81 311 GLN A O 1
ATOM 2490 N N . HIS A 1 312 ? -10.934 3.827 23.814 1.00 84.38 312 HIS A N 1
ATOM 2491 C CA . HIS A 1 312 ? -12.276 3.944 23.251 1.00 84.38 312 HIS A CA 1
ATOM 2492 C C . HIS A 1 312 ? -13.349 3.400 24.208 1.00 84.38 312 HIS A C 1
ATOM 2494 O O . HIS A 1 312 ? -14.344 4.076 24.470 1.00 84.38 312 HIS A O 1
ATOM 2500 N N . HIS A 1 313 ? -13.150 2.213 24.785 1.00 80.88 313 HIS A N 1
ATOM 2501 C CA . HIS A 1 313 ? -14.084 1.648 25.764 1.00 80.88 313 HIS A CA 1
ATOM 2502 C C . HIS A 1 313 ? -14.280 2.560 26.978 1.00 80.88 313 HIS A C 1
ATOM 2504 O O . HIS A 1 313 ? -15.414 2.811 27.382 1.00 80.88 313 HIS A O 1
ATOM 2510 N N . GLN A 1 314 ? -13.193 3.095 27.533 1.00 76.94 314 GLN A N 1
ATOM 2511 C CA . GLN A 1 314 ? -13.236 3.997 28.679 1.00 76.94 314 GLN A CA 1
ATOM 2512 C C . GLN A 1 314 ? -13.907 5.322 28.318 1.00 76.94 314 GLN A C 1
ATOM 2514 O O . GLN A 1 314 ? -14.745 5.813 29.070 1.00 76.94 314 GLN A O 1
ATOM 2519 N N . LEU A 1 315 ? -13.609 5.895 27.148 1.00 72.00 315 LEU A N 1
ATOM 2520 C CA . LEU A 1 315 ? -14.185 7.167 26.712 1.00 72.00 315 LEU A CA 1
ATOM 2521 C C . LEU A 1 315 ? -15.708 7.113 26.546 1.00 72.00 315 LEU A C 1
ATOM 2523 O O . LEU A 1 315 ? -16.359 8.120 26.838 1.00 72.00 315 LEU A O 1
ATOM 2527 N N . PHE A 1 316 ? -16.258 5.969 26.133 1.00 67.38 316 PHE A N 1
ATOM 2528 C CA . PHE A 1 316 ? -17.671 5.812 25.772 1.00 67.38 316 PHE A CA 1
ATOM 2529 C C . PHE A 1 316 ? -18.491 4.930 26.733 1.00 67.38 316 PHE A C 1
ATOM 2531 O O . PHE A 1 316 ? -19.666 4.664 26.467 1.00 67.38 316 PHE A O 1
ATOM 2538 N N . LYS A 1 317 ? -17.924 4.525 27.879 1.00 63.12 317 LYS A N 1
ATOM 2539 C CA . LYS A 1 317 ? -18.670 3.885 28.974 1.00 63.12 317 LYS A CA 1
ATOM 2540 C C . LYS A 1 317 ? -19.683 4.883 29.560 1.00 63.12 317 LYS A C 1
ATOM 2542 O O . LYS A 1 317 ? -19.337 6.032 29.832 1.00 63.12 317 LYS A O 1
ATOM 2547 N N . LYS A 1 318 ? -20.946 4.457 29.708 1.00 51.34 318 LYS A N 1
ATOM 2548 C CA . LYS A 1 318 ? -22.079 5.325 30.098 1.00 51.34 318 LYS A CA 1
ATOM 2549 C C . LYS A 1 318 ? -21.975 5.907 31.515 1.00 51.34 318 LYS A C 1
ATOM 2551 O O . LYS A 1 318 ? -22.495 6.998 31.718 1.00 51.34 318 LYS A O 1
ATOM 2556 N N . ASP A 1 319 ? -21.254 5.246 32.418 1.00 47.22 319 ASP A N 1
ATOM 2557 C CA . ASP A 1 319 ? -21.008 5.701 33.789 1.00 47.22 319 ASP A CA 1
ATOM 2558 C C . ASP A 1 319 ? -19.493 5.743 34.026 1.00 47.22 319 ASP A C 1
ATOM 2560 O O . ASP A 1 319 ? -18.839 4.700 34.046 1.00 47.22 319 ASP A O 1
ATOM 2564 N N . LYS A 1 320 ? -18.924 6.948 34.136 1.00 53.84 320 LYS A N 1
ATOM 2565 C CA . LYS A 1 320 ? -17.504 7.153 34.461 1.00 53.84 320 LYS A CA 1
ATOM 2566 C C . LYS A 1 320 ? -17.359 7.537 35.927 1.00 53.84 320 LYS A C 1
ATOM 2568 O O . LYS A 1 320 ? -18.003 8.490 36.369 1.00 53.84 320 LYS A O 1
ATOM 2573 N N . THR A 1 321 ? -16.467 6.860 36.637 1.00 51.28 321 THR A N 1
ATOM 2574 C CA . THR A 1 321 ? -15.946 7.298 37.938 1.00 51.28 321 THR A CA 1
ATOM 2575 C C . THR A 1 321 ? -14.814 8.317 37.730 1.00 51.28 321 THR A C 1
ATOM 2577 O O . THR A 1 321 ? -14.105 8.293 36.719 1.00 51.28 321 THR A O 1
ATOM 2580 N N . LEU A 1 322 ? -14.652 9.265 38.660 1.00 46.75 322 LEU A N 1
ATOM 2581 C CA . LEU A 1 322 ? -13.645 10.346 38.576 1.00 46.75 322 LEU A CA 1
ATOM 2582 C C . LEU A 1 322 ? -12.205 9.808 38.552 1.00 46.75 322 LEU A C 1
ATOM 2584 O O . LEU A 1 322 ? -11.326 10.376 37.903 1.00 46.75 322 LEU A O 1
ATOM 2588 N N . SER A 1 323 ? -11.990 8.681 39.220 1.00 48.94 323 SER A N 1
ATOM 2589 C CA . SER A 1 323 ? -10.733 7.940 39.303 1.00 48.94 323 SER A CA 1
ATOM 2590 C C . SER A 1 323 ? -10.265 7.410 37.939 1.00 48.94 323 SER A C 1
ATOM 2592 O O . SER A 1 323 ? -9.101 7.602 37.587 1.00 48.94 323 SER A O 1
ATOM 2594 N N . GLU A 1 324 ? -11.164 6.856 37.117 1.00 50.16 324 GLU A N 1
ATOM 2595 C CA . GLU A 1 324 ? -10.834 6.378 35.760 1.00 50.16 324 GLU A CA 1
ATOM 2596 C C . GLU A 1 324 ? -10.459 7.538 34.812 1.00 50.16 324 GLU A C 1
ATOM 2598 O O . GLU A 1 324 ? -9.596 7.397 33.943 1.00 50.16 324 GLU A O 1
ATOM 2603 N N . ILE A 1 325 ? -11.063 8.717 35.001 1.00 53.12 325 ILE A N 1
ATOM 2604 C CA . ILE A 1 325 ? -10.754 9.932 34.226 1.00 53.12 325 ILE A CA 1
ATOM 2605 C C . ILE A 1 325 ? -9.365 10.481 34.597 1.00 53.12 325 ILE A C 1
ATOM 2607 O O . ILE A 1 325 ? -8.596 10.891 33.723 1.00 53.12 325 ILE A O 1
ATOM 2611 N N . LEU A 1 326 ? -9.016 10.465 35.884 1.00 48.25 326 LEU A N 1
ATOM 2612 C CA . LEU A 1 326 ? -7.710 10.909 36.377 1.00 48.25 326 LEU A CA 1
ATOM 2613 C C . LEU A 1 326 ? -6.569 9.962 35.959 1.00 48.25 326 LEU A C 1
ATOM 2615 O O . LEU A 1 326 ? -5.481 10.433 35.627 1.00 48.25 326 LEU A O 1
ATOM 2619 N N . GLU A 1 327 ? -6.801 8.647 35.898 1.00 50.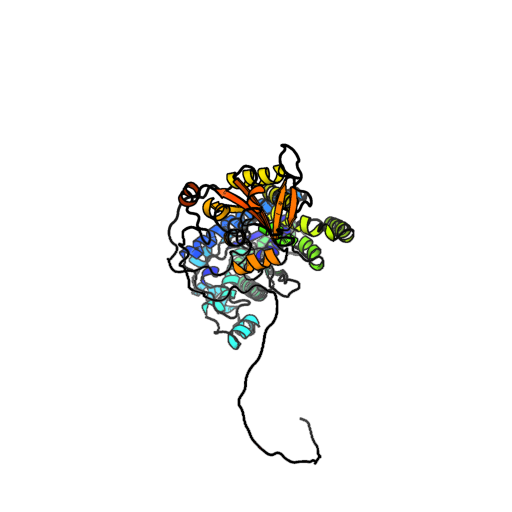78 327 GLU A N 1
ATOM 2620 C CA . GLU A 1 327 ? -5.802 7.680 35.405 1.00 50.78 327 GLU A CA 1
ATOM 2621 C C . GLU A 1 327 ? -5.514 7.817 33.904 1.00 50.78 327 GLU A C 1
ATOM 2623 O O . GLU A 1 327 ? -4.351 7.771 33.491 1.00 50.78 327 GLU A O 1
ATOM 2628 N N . LEU A 1 328 ? -6.547 8.060 33.090 1.00 48.97 328 LEU A N 1
ATOM 2629 C CA . LEU A 1 328 ? -6.400 8.404 31.669 1.00 48.97 328 LEU A CA 1
ATOM 2630 C C . LEU A 1 328 ? -5.535 9.657 31.460 1.00 48.97 328 LEU A C 1
ATOM 2632 O O . LEU A 1 328 ? -4.807 9.758 30.474 1.00 48.97 328 LEU A O 1
ATOM 2636 N N . THR A 1 329 ? -5.593 10.594 32.408 1.00 43.47 329 THR A N 1
ATOM 2637 C CA . THR A 1 329 ? -4.856 11.862 32.361 1.00 43.47 329 THR A CA 1
ATOM 2638 C C . THR A 1 329 ? -3.366 11.659 32.660 1.00 43.47 329 THR A C 1
ATOM 2640 O O . THR A 1 329 ? -2.524 12.226 31.970 1.00 43.47 329 THR A O 1
ATOM 2643 N N . LYS A 1 330 ? -3.021 10.787 33.620 1.00 41.59 330 LYS A N 1
ATOM 2644 C CA . LYS A 1 330 ? -1.620 10.506 33.992 1.00 41.59 330 LYS A CA 1
ATOM 2645 C C . LYS A 1 330 ? -0.838 9.759 32.905 1.00 41.59 330 LYS A C 1
ATOM 2647 O O . LYS A 1 330 ? 0.328 10.067 32.675 1.00 41.59 330 LYS A O 1
ATOM 2652 N N . LYS A 1 331 ? -1.472 8.818 32.194 1.00 43.44 331 LYS A N 1
ATOM 2653 C CA . LYS A 1 331 ? -0.799 8.038 31.134 1.00 43.44 331 LYS A CA 1
ATOM 2654 C C . LYS A 1 331 ? -0.478 8.857 29.880 1.00 43.44 331 LYS A C 1
ATOM 2656 O O . LYS A 1 331 ? 0.508 8.574 29.210 1.00 43.44 331 LYS A O 1
ATOM 2661 N N . GLN A 1 332 ? -1.262 9.893 29.572 1.00 39.84 332 GLN A N 1
ATOM 2662 C CA . GLN A 1 332 ? -0.994 10.762 28.417 1.00 39.84 332 GLN A CA 1
ATOM 2663 C C . GLN A 1 332 ? 0.156 11.751 28.659 1.00 39.84 332 GLN A C 1
ATOM 2665 O O . GLN A 1 332 ? 0.878 12.069 27.717 1.00 39.84 332 GLN A O 1
ATOM 2670 N N . SER A 1 333 ? 0.386 12.180 29.906 1.00 36.16 333 SER A N 1
ATOM 2671 C CA . SER A 1 333 ? 1.515 13.054 30.260 1.00 36.16 333 SER A CA 1
ATOM 2672 C C . SER A 1 333 ? 2.885 12.364 30.212 1.00 36.16 333 SER A C 1
ATOM 2674 O O . SER A 1 333 ? 3.892 13.039 30.026 1.00 36.16 333 SER A O 1
ATOM 2676 N N . GLU A 1 334 ? 2.949 11.035 30.334 1.00 33.91 334 GLU A N 1
ATOM 2677 C CA . GLU A 1 334 ? 4.219 10.288 30.305 1.00 33.91 334 GLU A CA 1
ATOM 2678 C C . GLU A 1 334 ? 4.669 9.903 28.878 1.00 33.91 334 GLU A C 1
ATOM 2680 O O . GLU A 1 334 ? 5.840 9.600 28.663 1.00 33.91 334 GLU A O 1
ATOM 2685 N N . GLY A 1 335 ? 3.774 9.958 27.881 1.00 32.00 335 GLY A N 1
ATOM 2686 C CA . GLY A 1 335 ? 4.042 9.527 26.498 1.00 32.00 335 GLY A CA 1
ATOM 2687 C C . GLY A 1 335 ? 4.521 10.614 25.523 1.00 32.00 335 GLY A C 1
ATOM 2688 O O . GLY A 1 335 ? 4.823 10.298 24.373 1.00 32.00 335 GLY A O 1
ATOM 2689 N N . GLN A 1 336 ? 4.590 11.882 25.940 1.00 32.44 336 GLN A N 1
ATOM 2690 C CA . GLN A 1 336 ? 5.029 13.004 25.097 1.00 32.44 336 GLN A CA 1
ATOM 2691 C C . GLN A 1 336 ? 6.308 13.650 25.646 1.00 32.44 336 GLN A C 1
ATOM 2693 O O . GLN A 1 336 ? 6.294 14.760 26.168 1.00 32.44 336 GLN A O 1
ATOM 2698 N N . GLN A 1 337 ? 7.448 12.974 25.485 1.00 25.44 337 GLN A N 1
ATOM 2699 C CA . GLN A 1 337 ? 8.725 13.684 25.386 1.00 25.44 337 GLN A CA 1
ATOM 2700 C C . GLN A 1 337 ? 8.893 14.147 23.937 1.00 25.44 337 GLN A C 1
ATOM 2702 O O . GLN A 1 337 ? 9.015 13.336 23.019 1.00 25.44 337 GLN A O 1
ATOM 2707 N N . ALA A 1 338 ? 8.839 15.462 23.732 1.00 28.30 338 ALA A N 1
ATOM 2708 C CA . ALA A 1 338 ? 9.110 16.093 22.449 1.00 28.30 338 ALA A CA 1
ATOM 2709 C C . ALA A 1 338 ? 10.553 15.778 21.999 1.00 28.30 338 ALA A C 1
ATOM 2711 O O . ALA A 1 338 ? 11.478 15.993 22.782 1.00 28.30 338 ALA A O 1
ATOM 2712 N N . PRO A 1 339 ? 10.790 15.293 20.767 1.00 26.52 339 PRO A N 1
ATOM 2713 C CA . PRO A 1 339 ? 12.135 15.273 20.218 1.00 26.52 339 PRO A CA 1
ATOM 2714 C C . PRO A 1 339 ? 12.541 16.698 19.819 1.00 26.52 339 PRO A C 1
ATOM 2716 O O . PRO A 1 339 ? 11.925 17.323 18.953 1.00 26.52 339 PRO A O 1
ATOM 2719 N N . ASP A 1 340 ? 13.595 17.191 20.463 1.00 28.94 340 ASP A N 1
ATOM 2720 C CA . ASP A 1 340 ? 14.300 18.415 20.105 1.00 28.94 340 ASP A CA 1
ATOM 2721 C C . ASP A 1 340 ? 14.847 18.366 18.666 1.00 28.94 340 ASP A C 1
ATOM 2723 O O . ASP A 1 340 ? 15.488 17.400 18.252 1.00 28.94 340 ASP A O 1
ATOM 2727 N N . GLY A 1 341 ? 14.675 19.479 17.944 1.00 25.70 341 GLY A N 1
ATOM 2728 C CA . GLY A 1 341 ? 15.572 19.898 16.864 1.00 25.70 341 GLY A CA 1
ATOM 2729 C C . GLY A 1 341 ? 15.151 19.580 15.424 1.00 25.70 341 GLY A C 1
ATOM 2730 O O . GLY A 1 341 ? 15.493 18.537 14.881 1.00 25.70 341 GLY A O 1
ATOM 2731 N N . HIS A 1 342 ? 14.558 20.560 14.730 1.00 24.83 342 HIS A N 1
ATOM 2732 C CA . HIS A 1 342 ? 15.217 21.212 13.582 1.00 24.83 342 HIS A CA 1
ATOM 2733 C C . HIS A 1 342 ? 14.432 22.451 13.091 1.00 24.83 342 HIS A C 1
ATOM 2735 O O . HIS A 1 342 ? 13.202 22.433 13.062 1.00 24.83 342 HIS A O 1
ATOM 2741 N N . PRO A 1 343 ? 15.122 23.533 12.674 1.00 30.62 343 PRO A N 1
ATOM 2742 C CA . PRO A 1 343 ? 14.503 24.793 12.292 1.00 30.62 343 PRO A CA 1
ATOM 2743 C C . PRO A 1 343 ? 14.236 24.831 10.784 1.00 30.62 343 PRO A C 1
ATOM 2745 O O . PRO A 1 343 ? 15.136 24.568 9.992 1.00 30.62 343 PRO A O 1
ATOM 2748 N N . SER A 1 344 ? 13.015 25.193 10.389 1.00 27.09 344 SER A N 1
ATOM 2749 C CA . SER A 1 344 ? 12.703 26.016 9.207 1.00 27.09 344 SER A CA 1
ATOM 2750 C C . SER A 1 344 ? 11.239 25.815 8.826 1.00 27.09 344 SER A C 1
ATOM 2752 O O . SER A 1 344 ? 10.889 24.891 8.093 1.00 27.09 344 SER A O 1
ATOM 2754 N N . THR A 1 345 ? 10.380 26.722 9.281 1.00 27.52 345 THR A N 1
ATOM 2755 C CA . THR A 1 345 ? 9.111 26.990 8.608 1.00 27.52 345 THR A CA 1
ATOM 2756 C C . THR A 1 345 ? 8.940 28.495 8.444 1.00 27.52 345 THR A C 1
ATOM 2758 O O . THR A 1 345 ? 9.082 29.307 9.355 1.00 27.52 345 THR A O 1
ATOM 2761 N N . THR A 1 346 ? 8.715 28.855 7.191 1.00 27.30 346 THR A N 1
ATOM 2762 C CA . THR A 1 346 ? 8.446 30.181 6.648 1.00 27.30 346 THR A CA 1
ATOM 2763 C C . THR A 1 346 ? 7.295 30.894 7.362 1.00 27.30 346 THR A C 1
ATOM 2765 O O . THR A 1 346 ? 6.230 30.316 7.559 1.00 27.30 346 THR A O 1
ATOM 2768 N N . LYS A 1 347 ? 7.482 32.190 7.642 1.00 30.03 347 LYS A N 1
ATOM 2769 C CA . LYS A 1 347 ? 6.598 33.073 8.431 1.00 30.03 347 LYS A CA 1
ATOM 2770 C C . LYS A 1 347 ? 5.177 33.332 7.886 1.00 30.03 347 LYS A C 1
ATOM 2772 O O . LYS A 1 347 ? 4.453 34.077 8.528 1.00 30.03 347 LYS A O 1
ATOM 2777 N N . ASN A 1 348 ? 4.747 32.756 6.757 1.00 30.34 348 ASN A N 1
ATOM 2778 C CA . ASN A 1 348 ? 3.514 33.191 6.069 1.00 30.34 348 ASN A CA 1
ATOM 2779 C C . ASN A 1 348 ? 2.565 32.077 5.581 1.00 30.34 348 ASN A C 1
ATOM 2781 O O . ASN A 1 348 ? 1.713 32.337 4.735 1.00 30.34 348 ASN A O 1
ATOM 2785 N N . ALA A 1 349 ? 2.638 30.858 6.114 1.00 24.59 349 ALA A N 1
ATOM 2786 C CA . ALA A 1 349 ? 1.593 29.862 5.868 1.00 24.59 349 ALA A CA 1
ATOM 2787 C C . ALA A 1 349 ? 0.615 29.850 7.051 1.00 24.59 349 ALA A C 1
ATOM 2789 O O . ALA A 1 349 ? 0.955 29.356 8.119 1.00 24.59 349 ALA A O 1
ATOM 2790 N N . LYS A 1 350 ? -0.590 30.406 6.876 1.00 24.73 350 LYS A N 1
ATOM 2791 C CA . LYS A 1 350 ? -1.716 30.169 7.793 1.00 24.73 350 LYS A CA 1
ATOM 2792 C C . LYS A 1 350 ? -2.303 28.788 7.465 1.00 24.73 350 LYS A C 1
ATOM 2794 O O . LYS A 1 350 ? -2.883 28.657 6.386 1.00 24.73 350 LYS A O 1
ATOM 2799 N N . PRO A 1 351 ? -2.191 27.766 8.330 1.00 28.84 351 PRO A N 1
ATOM 2800 C CA . PRO A 1 351 ? -2.915 26.519 8.130 1.00 28.84 351 PRO A CA 1
ATOM 2801 C C . PRO A 1 351 ? -4.389 26.750 8.479 1.00 28.84 351 PRO A C 1
ATOM 2803 O O . PRO A 1 351 ? -4.809 26.671 9.629 1.00 28.84 351 PRO A O 1
ATOM 2806 N N . GLN A 1 352 ? -5.191 27.095 7.475 1.00 28.22 352 GLN A N 1
ATOM 2807 C CA . GLN A 1 352 ? -6.638 27.172 7.622 1.00 28.22 352 GLN A CA 1
ATOM 2808 C C . GLN A 1 352 ? -7.228 25.765 7.483 1.00 28.22 352 GLN A C 1
ATOM 2810 O O . GLN A 1 352 ? -7.247 25.197 6.395 1.00 28.22 352 GLN A O 1
ATOM 2815 N N . GLY A 1 353 ? -7.741 25.237 8.598 1.00 33.62 353 GLY A N 1
ATOM 2816 C CA . GLY A 1 353 ? -8.792 24.221 8.585 1.00 33.62 353 GLY A CA 1
ATOM 2817 C C . GLY A 1 353 ? -8.415 22.811 9.032 1.00 33.62 353 GLY A C 1
ATOM 2818 O O . GLY A 1 353 ? -8.710 21.892 8.288 1.00 33.62 353 GLY A O 1
ATOM 2819 N N . LEU A 1 354 ? -7.863 22.609 10.238 1.00 33.75 354 LEU A N 1
ATOM 2820 C CA . LEU A 1 354 ? -7.867 21.284 10.897 1.00 33.75 354 LEU A CA 1
ATOM 2821 C C . LEU A 1 354 ? -7.813 21.286 12.437 1.00 33.75 354 LEU A C 1
ATOM 2823 O O . LEU A 1 354 ? -7.535 20.260 13.039 1.00 33.75 354 LEU A O 1
ATOM 2827 N N . GLU A 1 355 ? -8.194 22.380 13.096 1.00 33.97 355 GLU A N 1
ATOM 2828 C CA . GLU A 1 355 ? -8.331 22.433 14.567 1.00 33.97 355 GLU A CA 1
ATOM 2829 C C . GLU A 1 355 ? -9.756 22.089 15.056 1.00 33.97 355 GLU A C 1
ATOM 2831 O O . GLU A 1 355 ? -10.223 22.585 16.075 1.00 33.97 355 GLU A O 1
ATOM 2836 N N . LYS A 1 356 ? -10.524 21.275 14.314 1.00 33.81 356 LYS A N 1
ATOM 2837 C CA . LYS A 1 356 ? -11.938 20.981 14.658 1.00 33.81 356 LYS A CA 1
ATOM 2838 C C . LYS A 1 356 ? -12.183 19.657 15.385 1.00 33.81 356 LYS A C 1
ATOM 2840 O O . LYS A 1 356 ? -13.327 19.375 15.739 1.00 33.81 356 LYS A O 1
ATOM 2845 N N . TYR A 1 357 ? -11.131 18.908 15.697 1.00 37.19 357 TYR A N 1
ATOM 2846 C CA . TYR A 1 357 ? -11.172 17.859 16.715 1.00 37.19 357 TYR A CA 1
ATOM 2847 C C . TYR A 1 357 ? -10.196 18.245 17.803 1.00 37.19 357 TYR A C 1
ATOM 2849 O O . TYR A 1 357 ? -9.040 17.849 17.828 1.00 37.19 357 TYR A O 1
ATOM 2857 N N . SER A 1 358 ? -10.694 19.114 18.664 1.00 41.69 358 SER A N 1
ATOM 2858 C CA . SER A 1 358 ? -10.007 19.514 19.863 1.00 41.69 358 SER A CA 1
ATOM 2859 C C . SER A 1 358 ? -9.526 18.304 20.654 1.00 41.69 358 SER A C 1
ATOM 2861 O O . SER A 1 358 ? -10.314 17.382 20.903 1.00 41.69 358 SER A O 1
ATOM 2863 N N . THR A 1 359 ? -8.288 18.360 21.127 1.00 47.00 359 THR A N 1
ATOM 2864 C CA . THR A 1 359 ? -7.847 17.586 22.282 1.00 47.00 359 THR A CA 1
ATOM 2865 C C . THR A 1 359 ? -8.964 17.560 23.331 1.00 47.00 359 THR A C 1
ATOM 2867 O O . THR A 1 359 ? -9.573 18.585 23.656 1.00 47.00 359 THR A O 1
ATOM 2870 N N . VAL A 1 360 ? -9.285 16.365 23.841 1.00 51.44 360 VAL A N 1
ATOM 2871 C CA . VAL A 1 360 ? -10.248 16.202 24.949 1.00 51.44 360 VAL A CA 1
ATOM 2872 C C . VAL A 1 360 ? -9.798 17.029 26.160 1.00 51.44 360 VAL A C 1
ATOM 2874 O O . VAL A 1 360 ? -10.620 17.420 26.981 1.00 51.44 360 VAL A O 1
ATOM 2877 N N . GLN A 1 361 ? -8.504 17.340 26.232 1.00 56.25 361 GLN A N 1
ATOM 2878 C CA . GLN A 1 361 ? -7.874 18.185 27.231 1.00 56.25 361 GLN A CA 1
ATOM 2879 C C . GLN A 1 361 ? -7.620 19.596 26.689 1.00 56.25 361 GLN A C 1
ATOM 2881 O O . GLN A 1 361 ? -7.091 19.769 25.590 1.00 56.25 361 GLN A O 1
ATOM 2886 N N . ALA A 1 362 ? -7.971 20.604 27.480 1.00 63.47 362 ALA A N 1
ATOM 2887 C CA . ALA A 1 362 ? -7.534 21.979 27.287 1.00 63.47 362 ALA A CA 1
ATOM 2888 C C . ALA A 1 362 ? -6.863 22.460 28.578 1.00 63.47 362 ALA A C 1
ATOM 2890 O O . ALA A 1 362 ? -7.456 22.366 29.651 1.00 63.47 362 ALA A O 1
ATOM 2891 N N . GLU A 1 363 ? -5.639 22.976 28.494 1.00 68.75 363 GLU A N 1
ATOM 2892 C CA . GLU A 1 363 ? -5.066 23.755 29.593 1.00 68.75 363 GLU A CA 1
ATOM 2893 C C . GLU A 1 363 ? -5.576 25.191 29.453 1.00 68.75 363 GLU A C 1
ATOM 2895 O O . GLU A 1 363 ? -5.439 25.796 28.388 1.00 68.75 363 GLU A O 1
ATOM 2900 N N . LEU A 1 364 ? -6.205 25.729 30.499 1.00 70.69 364 LEU A N 1
ATOM 2901 C CA . LEU A 1 364 ? -6.641 27.122 30.525 1.00 70.69 364 LEU A CA 1
ATOM 2902 C C . LEU A 1 364 ? -6.047 27.848 31.739 1.00 70.69 364 LEU A C 1
ATOM 2904 O O . LEU A 1 364 ? -5.994 27.275 32.829 1.00 70.69 364 LEU A O 1
ATOM 2908 N N . PRO A 1 365 ? -5.624 29.112 31.570 1.00 73.44 365 PRO A N 1
ATOM 2909 C CA . PRO A 1 365 ? -5.094 29.911 32.663 1.00 73.44 365 PRO A CA 1
ATOM 2910 C C . PRO A 1 365 ? -6.196 30.269 33.664 1.00 73.44 365 PRO A C 1
ATOM 2912 O O . PRO A 1 365 ? -7.366 30.464 33.300 1.00 73.44 365 PRO A O 1
ATOM 2915 N N . ARG A 1 366 ? -5.813 30.380 34.938 1.00 69.50 366 ARG A N 1
ATOM 2916 C CA . ARG A 1 366 ? -6.722 30.655 36.055 1.00 69.50 366 ARG A CA 1
ATOM 2917 C C . ARG A 1 366 ? -7.493 31.961 35.870 1.00 69.50 366 ARG A C 1
ATOM 2919 O O . ARG A 1 366 ? -8.670 31.977 36.216 1.00 69.50 366 ARG A O 1
ATOM 2926 N N . SER A 1 367 ? -6.910 33.007 35.278 1.00 69.00 367 SER A N 1
ATOM 2927 C CA . SER A 1 367 ? -7.624 34.268 34.986 1.00 69.00 367 SER A CA 1
ATOM 2928 C C . SER A 1 367 ? -8.791 34.093 34.008 1.00 69.00 367 SER A C 1
ATOM 2930 O O . SER A 1 367 ? -9.887 34.602 34.236 1.00 69.00 367 SER A O 1
ATOM 2932 N N . VAL A 1 368 ? -8.612 33.310 32.941 1.00 68.25 368 VAL A N 1
ATOM 2933 C CA . VAL A 1 368 ? -9.660 33.087 31.926 1.00 68.25 368 VAL A CA 1
ATOM 2934 C C . VAL A 1 368 ? -10.808 32.251 32.481 1.00 68.25 368 VAL A C 1
ATOM 2936 O O . VAL A 1 368 ? -11.959 32.476 32.114 1.00 68.25 368 VAL A O 1
ATOM 2939 N N . VAL A 1 369 ? -10.516 31.307 33.374 1.00 69.12 369 VAL A N 1
ATOM 2940 C CA . VAL A 1 369 ? -11.549 30.499 34.026 1.00 69.12 369 VAL A CA 1
ATOM 2941 C C . VAL A 1 369 ? -12.208 31.299 35.160 1.00 69.12 369 VAL A C 1
ATOM 2943 O O . VAL A 1 369 ? -13.423 31.401 35.225 1.00 69.12 369 VAL A O 1
ATOM 2946 N N . MET A 1 370 ? -11.455 31.950 36.042 1.00 61.81 370 MET A N 1
ATOM 2947 C CA . MET A 1 370 ? -12.033 32.558 37.245 1.00 61.81 370 MET A CA 1
ATOM 2948 C C . MET A 1 370 ? -12.633 33.954 37.037 1.00 61.81 370 MET A C 1
ATOM 2950 O O . MET A 1 370 ? -13.542 34.321 37.782 1.00 61.81 370 MET A O 1
ATOM 2954 N N . GLU A 1 371 ? -12.170 34.748 36.074 1.00 65.31 371 GLU A N 1
ATOM 2955 C CA . GLU A 1 371 ? -12.563 36.166 35.966 1.00 65.31 371 GLU A CA 1
ATOM 2956 C C . GLU A 1 371 ? -13.545 36.443 34.824 1.00 65.31 371 GLU A C 1
ATOM 2958 O O . GLU A 1 371 ? -14.221 37.473 34.826 1.00 65.31 371 GLU A O 1
ATOM 2963 N N . LYS A 1 372 ? -13.678 35.515 33.868 1.00 74.50 372 LYS A N 1
ATOM 2964 C CA . LYS A 1 372 ? -14.498 35.690 32.662 1.00 74.50 372 LYS A CA 1
ATOM 2965 C C . LYS A 1 372 ? -15.787 34.853 32.700 1.00 74.50 372 LYS A C 1
ATOM 2967 O O . LYS A 1 372 ? -15.850 33.832 33.385 1.00 74.50 372 LYS A O 1
ATOM 2972 N N . PRO A 1 373 ? -16.843 35.262 31.966 1.00 72.00 373 PRO A N 1
ATOM 2973 C CA . PRO A 1 373 ? -18.099 34.517 31.931 1.00 72.00 373 PRO A CA 1
ATOM 2974 C C . PRO A 1 373 ? -17.920 33.143 31.274 1.00 72.00 373 PRO A C 1
ATOM 2976 O O . PRO A 1 373 ? -17.054 32.949 30.422 1.00 72.00 373 PRO A O 1
ATOM 2979 N N . LEU A 1 374 ? -18.793 32.188 31.607 1.00 71.44 374 LEU A N 1
ATOM 2980 C CA . LEU A 1 374 ? -18.712 30.804 31.119 1.00 71.44 374 LEU A CA 1
ATOM 2981 C C . LEU A 1 374 ? -18.757 30.688 29.584 1.00 71.44 374 LEU A C 1
ATOM 2983 O O . LEU A 1 374 ? -18.159 29.781 29.010 1.00 71.44 374 LEU A O 1
ATOM 2987 N N . SER A 1 375 ? -19.413 31.627 28.900 1.00 71.25 375 SER A N 1
ATOM 2988 C CA . SER A 1 375 ? -19.384 31.732 27.436 1.00 71.25 375 SER A CA 1
ATOM 2989 C C . SER A 1 375 ? -17.974 31.983 26.895 1.00 71.25 375 SER A C 1
ATOM 2991 O O . SER A 1 375 ? -17.605 31.444 25.851 1.00 71.25 375 SER A O 1
ATOM 2993 N N . HIS A 1 376 ? -17.160 32.739 27.631 1.00 70.38 376 HIS A N 1
ATOM 2994 C CA . HIS A 1 376 ? -15.753 32.946 27.326 1.00 70.38 376 HIS A CA 1
ATOM 2995 C C . HIS A 1 376 ? -14.943 31.671 27.564 1.00 70.38 376 HIS A C 1
ATOM 2997 O O . HIS A 1 376 ? -14.127 31.322 26.724 1.00 70.38 376 HIS A O 1
ATOM 3003 N N . VAL A 1 377 ? -15.205 30.935 28.646 1.00 72.38 377 VAL A N 1
ATOM 3004 C CA . VAL A 1 377 ? -14.526 29.662 28.947 1.00 72.38 377 VAL A CA 1
ATOM 3005 C C . VAL A 1 377 ? -14.856 28.598 27.898 1.00 72.38 377 VAL A C 1
ATOM 3007 O O . VAL A 1 377 ? -13.956 27.922 27.419 1.00 72.38 377 VAL A O 1
ATOM 3010 N N . LEU A 1 378 ? -16.117 28.474 27.470 1.00 72.69 378 LEU A N 1
ATOM 3011 C CA . LEU A 1 378 ? -16.518 27.551 26.397 1.00 72.69 378 LEU A CA 1
ATOM 3012 C C . LEU A 1 378 ? -15.854 27.887 25.055 1.00 72.69 378 LEU A C 1
ATOM 3014 O O . LEU A 1 378 ? -15.534 26.981 24.289 1.00 72.69 378 LEU A O 1
ATOM 3018 N N . TRP A 1 379 ? -15.650 29.172 24.765 1.00 74.31 379 TRP A N 1
ATOM 3019 C CA . TRP A 1 379 ? -14.936 29.617 23.570 1.00 74.31 379 TRP A CA 1
ATOM 3020 C C . TRP A 1 379 ? -13.424 29.392 23.679 1.00 74.31 379 TRP A C 1
ATOM 3022 O O . TRP A 1 379 ? -12.832 28.828 22.764 1.00 74.31 379 TRP A O 1
ATOM 3032 N N . SER A 1 380 ? -12.808 29.757 24.807 1.00 69.88 380 SER A N 1
ATOM 3033 C CA . SER A 1 380 ? -11.382 29.520 25.071 1.00 69.88 380 SER A CA 1
ATOM 3034 C C . SER A 1 380 ? -11.059 28.026 25.127 1.00 69.88 380 SER A C 1
ATOM 3036 O O . SER A 1 380 ? -9.982 27.612 24.719 1.00 69.88 380 SER A O 1
ATOM 3038 N N . ALA A 1 381 ? -12.017 27.207 25.560 1.00 68.06 381 ALA A N 1
ATOM 3039 C CA . ALA A 1 381 ? -11.966 25.757 25.484 1.00 68.06 381 ALA A CA 1
ATOM 3040 C C . ALA A 1 381 ? -12.409 25.217 24.114 1.00 68.06 381 ALA A C 1
ATOM 3042 O O . ALA A 1 381 ? -12.623 24.025 24.015 1.00 68.06 381 ALA A O 1
ATOM 3043 N N . GLU A 1 382 ? -12.603 26.009 23.057 1.00 67.81 382 GLU A N 1
ATOM 3044 C CA . GLU A 1 382 ? -13.009 25.565 21.699 1.00 67.81 382 GLU A CA 1
ATOM 3045 C C . GLU A 1 382 ? -14.278 24.680 21.632 1.00 67.81 382 GLU A C 1
ATOM 3047 O O . GLU A 1 382 ? -14.545 23.968 20.655 1.00 67.81 382 GLU A O 1
ATOM 3052 N N . LEU A 1 383 ? -15.103 24.700 22.677 1.00 68.50 383 LEU A N 1
ATOM 3053 C CA . LEU A 1 383 ? -16.394 24.017 22.698 1.00 68.50 383 LEU A CA 1
ATOM 3054 C C . LEU A 1 383 ? -17.441 24.774 21.863 1.00 68.50 383 LEU A C 1
ATOM 3056 O O . LEU A 1 383 ? -18.422 24.164 21.430 1.00 68.50 383 LEU A O 1
ATOM 3060 N N . ALA A 1 384 ? -17.198 26.055 21.573 1.00 66.44 384 ALA A N 1
ATOM 3061 C CA . ALA A 1 384 ? -17.977 26.913 20.679 1.00 66.44 384 ALA A CA 1
ATOM 3062 C C . ALA A 1 384 ? -17.048 27.739 19.769 1.00 66.44 384 ALA A C 1
ATOM 3064 O O . ALA A 1 384 ? -15.949 28.100 20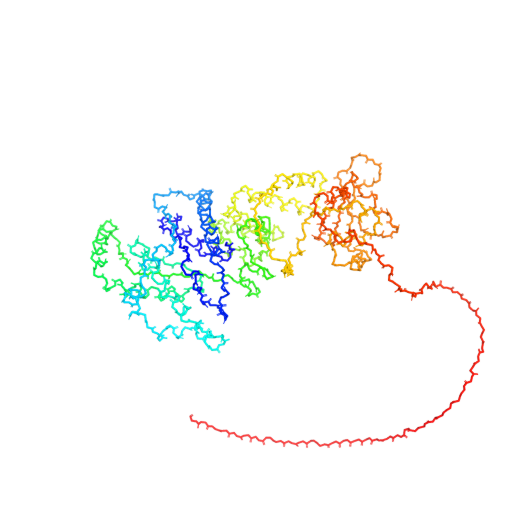.186 1.00 66.44 384 ALA A O 1
ATOM 3065 N N . ALA A 1 385 ? -17.481 28.074 18.547 1.00 59.91 385 ALA A N 1
ATOM 3066 C CA . ALA A 1 385 ? -16.652 28.822 17.596 1.00 59.91 385 ALA A CA 1
ATOM 3067 C C . ALA A 1 385 ? -16.588 30.331 17.902 1.00 59.91 385 ALA A C 1
ATOM 3069 O O . ALA A 1 385 ? -15.702 31.024 17.405 1.00 59.91 385 ALA A O 1
ATOM 3070 N N . SER A 1 386 ? -17.504 30.856 18.724 1.00 72.19 386 SER A N 1
ATOM 3071 C CA . SER A 1 386 ? -17.510 32.256 19.175 1.00 72.19 386 SER A CA 1
ATOM 3072 C C . SER A 1 386 ? -18.150 32.420 20.558 1.00 72.19 386 SER A C 1
ATOM 3074 O O . SER A 1 386 ? -18.942 31.576 20.988 1.00 72.19 386 SER A O 1
ATOM 3076 N N . LYS A 1 387 ? -17.870 33.548 21.232 1.00 71.69 387 LYS A N 1
ATOM 3077 C CA . LYS A 1 387 ? -18.500 33.925 22.515 1.00 71.69 387 LYS A CA 1
ATOM 3078 C C . LYS A 1 387 ? -20.038 33.951 22.410 1.00 71.69 387 LYS A C 1
ATOM 3080 O O . LYS A 1 387 ? -20.732 33.446 23.289 1.00 71.69 387 LYS A O 1
ATOM 3085 N N . SER A 1 388 ? -20.576 34.478 21.307 1.00 67.38 388 SER A N 1
ATOM 3086 C CA . SER A 1 388 ? -22.024 34.571 21.063 1.00 67.38 388 SER A CA 1
ATOM 3087 C C . SER A 1 388 ? -22.676 33.205 20.819 1.00 67.38 388 SER A C 1
ATOM 3089 O O . SER A 1 388 ? -23.786 32.954 21.284 1.00 67.38 388 SER A O 1
ATOM 3091 N N . GLU A 1 389 ? -21.984 32.288 20.136 1.00 70.56 389 GLU A N 1
ATOM 3092 C CA . GLU A 1 389 ? -22.448 30.906 19.964 1.00 70.56 389 GLU A CA 1
ATOM 3093 C C . GLU A 1 389 ? -22.433 30.138 21.290 1.00 70.56 389 GLU A C 1
ATOM 3095 O O . GLU A 1 389 ? -23.389 29.426 21.598 1.00 70.56 389 GLU A O 1
ATOM 3100 N N . ALA A 1 390 ? -21.396 30.334 22.111 1.00 68.88 390 ALA A N 1
ATOM 3101 C CA . ALA A 1 390 ? -21.325 29.762 23.451 1.00 68.88 390 ALA A CA 1
ATOM 3102 C C . ALA A 1 390 ? -22.500 30.227 24.324 1.00 68.88 390 ALA A C 1
ATOM 3104 O O . ALA A 1 390 ? -23.159 29.407 24.962 1.00 68.88 390 ALA A O 1
ATOM 3105 N N . GLN A 1 391 ? -22.815 31.526 24.295 1.00 73.56 391 GLN A N 1
ATOM 3106 C CA . GLN A 1 391 ? -23.959 32.075 25.022 1.00 73.56 391 GLN A CA 1
ATOM 3107 C C . GLN A 1 391 ? -25.287 31.488 24.523 1.00 73.56 391 GLN A C 1
ATOM 3109 O O . GLN A 1 391 ? -26.144 31.113 25.320 1.00 73.56 391 GLN A O 1
ATOM 3114 N N . ARG A 1 392 ? -25.446 31.329 23.203 1.00 71.19 392 ARG A N 1
ATOM 3115 C CA . ARG A 1 392 ? -26.627 30.686 22.610 1.00 71.19 392 ARG A CA 1
ATOM 3116 C C . ARG A 1 392 ? -26.761 29.216 23.030 1.00 71.19 392 ARG A C 1
ATOM 3118 O O . ARG A 1 392 ? -27.875 28.758 23.270 1.00 71.19 392 ARG A O 1
ATOM 3125 N N . LEU A 1 393 ? -25.654 28.478 23.135 1.00 72.12 393 LEU A N 1
ATOM 3126 C CA . LEU A 1 393 ? -25.647 27.089 23.609 1.00 72.12 393 LEU A CA 1
ATOM 3127 C C . LEU A 1 393 ? -26.051 26.978 25.081 1.00 72.12 393 LEU A C 1
ATOM 3129 O O . LEU A 1 393 ? -26.800 26.066 25.428 1.00 72.12 393 LEU A O 1
ATOM 3133 N N . ILE A 1 394 ? -25.601 27.911 25.923 1.00 70.75 394 ILE A N 1
ATOM 3134 C CA . ILE A 1 394 ? -26.014 27.996 27.329 1.00 70.75 394 ILE A CA 1
ATOM 3135 C C . ILE A 1 394 ? -27.522 28.277 27.412 1.00 70.75 394 ILE A C 1
ATOM 3137 O O . ILE A 1 394 ? -28.254 27.503 28.027 1.00 70.75 394 ILE A O 1
ATOM 3141 N N . ASN A 1 395 ? -28.010 29.303 26.706 1.00 69.62 395 ASN A N 1
ATOM 3142 C CA . ASN A 1 395 ? -29.425 29.695 26.723 1.00 69.62 395 ASN A CA 1
ATOM 3143 C C . ASN A 1 395 ? -30.360 28.571 26.233 1.00 69.62 395 ASN A C 1
ATOM 3145 O O . ASN A 1 395 ? -31.456 28.392 26.759 1.00 69.62 395 ASN A O 1
ATOM 3149 N N . ASN A 1 396 ? -29.910 27.768 25.263 1.00 69.44 396 ASN A N 1
ATOM 3150 C CA . ASN A 1 396 ? -30.667 26.639 24.715 1.00 69.44 396 ASN A CA 1
ATOM 3151 C C . ASN A 1 396 ? -30.524 25.334 25.525 1.00 69.44 396 ASN A C 1
ATOM 3153 O O . ASN A 1 396 ? -30.925 24.277 25.038 1.00 69.44 396 ASN A O 1
ATOM 3157 N N . LYS A 1 397 ? -29.943 25.374 26.736 1.00 64.06 397 LYS A N 1
ATOM 3158 C CA . LYS A 1 397 ? -29.674 24.192 27.585 1.00 64.06 397 LYS A CA 1
ATOM 3159 C C . LYS A 1 397 ? -28.827 23.116 26.882 1.00 64.06 397 LYS A C 1
ATOM 3161 O O . LYS A 1 397 ? -28.969 21.923 27.143 1.00 64.06 397 LYS A O 1
ATOM 3166 N N . GLY A 1 398 ? -27.950 23.536 25.971 1.00 56.16 398 GLY A N 1
ATOM 3167 C CA . GLY A 1 398 ? -27.079 22.673 25.170 1.00 56.16 398 GLY A CA 1
ATOM 3168 C C . GLY A 1 398 ? -25.700 22.414 25.785 1.00 56.16 398 GLY A C 1
ATOM 3169 O O . GLY A 1 398 ? -24.905 21.683 25.190 1.00 56.16 398 GLY A O 1
ATOM 3170 N N . ALA A 1 399 ? -25.407 22.999 26.949 1.00 64.44 399 ALA A N 1
ATOM 3171 C CA . ALA A 1 399 ? -24.146 22.850 27.667 1.00 64.44 399 ALA A CA 1
ATOM 3172 C C . ALA A 1 399 ? -24.377 22.284 29.084 1.00 64.44 399 ALA A C 1
ATOM 3174 O O . ALA A 1 399 ? -25.336 22.648 29.770 1.00 64.44 399 ALA A O 1
ATOM 3175 N N . TYR A 1 400 ? -23.493 21.383 29.515 1.00 65.75 400 TYR A N 1
ATOM 3176 C CA . TYR A 1 400 ? -23.577 20.643 30.775 1.00 65.75 400 TYR A CA 1
ATOM 3177 C C . TYR A 1 400 ? -22.255 20.740 31.540 1.00 65.75 400 TYR A C 1
ATOM 3179 O O . TYR A 1 400 ? -21.184 20.671 30.932 1.00 65.75 400 TYR A O 1
ATOM 3187 N N . ILE A 1 401 ? -22.339 20.842 32.867 1.00 67.62 401 ILE A N 1
ATOM 3188 C CA . ILE A 1 401 ? -21.191 20.784 33.785 1.00 67.62 401 ILE A CA 1
ATOM 3189 C C . ILE A 1 401 ? -21.233 19.440 34.513 1.00 67.62 401 ILE A C 1
ATOM 3191 O O . ILE A 1 401 ? -22.297 19.017 34.974 1.00 67.62 401 ILE A O 1
ATOM 3195 N N . GLY A 1 402 ? -20.093 18.754 34.590 1.00 58.03 402 GLY A N 1
ATOM 3196 C CA . GLY A 1 402 ? -19.945 17.579 35.449 1.00 58.03 402 GLY A CA 1
ATOM 3197 C C . GLY A 1 402 ? -19.761 18.009 36.904 1.00 58.03 402 GLY A C 1
ATOM 3198 O O . GLY A 1 402 ? -18.812 18.726 37.202 1.00 58.03 402 GLY A O 1
ATOM 3199 N N . ALA A 1 403 ? -20.661 17.589 37.792 1.00 53.88 403 ALA A N 1
ATOM 3200 C CA . ALA A 1 403 ? -20.610 17.869 39.225 1.00 53.88 403 ALA A CA 1
ATOM 3201 C C . ALA A 1 403 ? -20.506 16.566 40.023 1.00 53.88 403 ALA A C 1
ATOM 3203 O O . ALA A 1 403 ? -21.213 15.611 39.704 1.00 53.88 403 ALA A O 1
ATOM 3204 N N . GLY A 1 404 ? -19.687 16.526 41.078 1.00 46.22 404 GLY A N 1
ATOM 3205 C CA . GLY A 1 404 ? -19.804 15.475 42.093 1.00 46.22 404 GLY A CA 1
ATOM 3206 C C . GLY A 1 404 ? -21.155 15.583 42.809 1.00 46.22 404 GLY A C 1
ATOM 3207 O O . GLY A 1 404 ? -21.664 16.690 43.004 1.00 46.22 404 GLY A O 1
ATOM 3208 N N . SER A 1 405 ? -21.757 14.445 43.159 1.00 31.34 405 SER A N 1
ATOM 3209 C CA . SER A 1 405 ? -23.023 14.357 43.898 1.00 31.34 405 SER A CA 1
ATOM 3210 C C . SER A 1 405 ? -23.060 15.300 45.118 1.00 31.34 405 SER A C 1
ATOM 3212 O O . SER A 1 405 ? -22.491 14.994 46.157 1.00 31.34 405 SER A O 1
ATOM 3214 N N . THR A 1 406 ? -23.757 16.433 44.966 1.00 31.80 406 THR A N 1
ATOM 3215 C CA . THR A 1 406 ? -24.263 17.369 45.994 1.00 31.80 406 THR A CA 1
ATOM 3216 C C . THR A 1 406 ? -23.334 17.743 47.158 1.00 31.80 406 THR A C 1
ATOM 3218 O O . THR A 1 406 ? -23.198 16.999 48.117 1.00 31.80 406 THR A O 1
ATOM 3221 N N . GLY A 1 407 ? -22.834 18.985 47.119 1.00 37.50 407 GLY A N 1
ATOM 3222 C CA . GLY A 1 407 ? -22.594 19.874 48.266 1.00 37.50 407 GLY A CA 1
ATOM 3223 C C . GLY A 1 407 ? -22.014 19.277 49.555 1.00 37.50 407 GLY A C 1
ATOM 3224 O O . GLY A 1 407 ? -22.742 18.721 50.368 1.00 37.50 407 GLY A O 1
ATOM 3225 N N . THR A 1 408 ? -20.742 19.584 49.834 1.00 36.47 408 THR A N 1
ATOM 3226 C CA . THR A 1 408 ? -20.128 19.487 51.178 1.00 36.47 408 THR A CA 1
ATOM 3227 C C . THR A 1 408 ? -20.226 18.106 51.847 1.00 36.47 408 THR A C 1
ATOM 3229 O O . THR A 1 408 ? -20.905 17.955 52.856 1.00 36.47 408 THR A O 1
ATOM 3232 N N . SER A 1 409 ? -19.502 17.106 51.332 1.00 28.52 409 SER A N 1
ATOM 3233 C CA . SER A 1 409 ? -18.877 16.014 52.112 1.00 28.52 409 SER A CA 1
ATOM 3234 C C . SER A 1 409 ? -17.931 15.183 51.225 1.00 28.52 409 SER A C 1
ATOM 3236 O O . SER A 1 409 ? -18.187 15.064 50.026 1.00 28.52 409 SER A O 1
ATOM 3238 N N . PRO A 1 410 ? -16.834 14.625 51.771 1.00 40.94 410 PRO A N 1
ATOM 3239 C CA . PRO A 1 410 ? -15.902 13.789 51.022 1.00 40.94 410 PRO A CA 1
ATOM 3240 C C . PRO A 1 410 ? -16.468 12.368 50.833 1.00 40.94 410 PRO A C 1
ATOM 3242 O O . PRO A 1 410 ? -17.057 11.802 51.748 1.00 40.94 410 PRO A O 1
ATOM 3245 N N . MET A 1 411 ? -16.232 11.805 49.642 1.00 36.03 411 MET A N 1
ATOM 3246 C CA . MET A 1 411 ? -16.638 10.478 49.133 1.00 36.03 411 MET A CA 1
ATOM 3247 C C . MET A 1 411 ? -18.113 10.289 48.729 1.00 36.03 411 MET A C 1
ATOM 3249 O O . MET A 1 411 ? -18.934 9.743 49.461 1.00 36.03 411 MET A O 1
ATOM 3253 N N . GLY A 1 412 ? -18.383 10.611 47.459 1.00 34.38 412 GLY A N 1
ATOM 3254 C CA . GLY A 1 412 ? -19.449 10.033 46.636 1.00 34.38 412 GLY A CA 1
ATOM 3255 C C . GLY A 1 412 ? -18.983 9.971 45.174 1.00 34.38 412 GLY A C 1
ATOM 3256 O O . GLY A 1 412 ? -18.804 11.008 44.544 1.00 34.38 412 GLY A O 1
ATOM 3257 N N . ASP A 1 413 ? -18.748 8.766 44.647 1.00 42.97 413 ASP A N 1
ATOM 3258 C CA . ASP A 1 413 ? -17.992 8.489 43.404 1.00 42.97 413 ASP A CA 1
ATOM 3259 C C . ASP A 1 413 ? -18.839 8.558 42.109 1.00 42.97 413 ASP A C 1
ATOM 3261 O O . ASP A 1 413 ? -18.603 7.833 41.146 1.00 42.97 413 ASP A O 1
ATOM 3265 N N . SER A 1 414 ? -19.872 9.410 42.075 1.00 34.78 414 SER A N 1
ATOM 3266 C CA . SER A 1 414 ? -20.747 9.570 40.900 1.00 34.78 414 SER A CA 1
ATOM 3267 C C . SER A 1 414 ? -20.796 11.024 40.421 1.00 34.78 414 SER A C 1
ATOM 3269 O O . SER A 1 414 ? -21.032 11.951 41.201 1.00 34.78 414 SER A O 1
ATOM 3271 N N . LEU A 1 415 ? -20.541 11.215 39.120 1.00 51.00 415 LEU A N 1
ATOM 3272 C CA . LEU A 1 415 ? -20.649 12.498 38.426 1.00 51.00 415 LEU A CA 1
ATOM 3273 C C . LEU A 1 415 ? -22.060 12.663 37.859 1.00 51.00 415 LEU A C 1
ATOM 3275 O O . LEU A 1 415 ? -22.471 11.933 36.956 1.00 51.00 415 LEU A O 1
ATOM 3279 N N . THR A 1 416 ? -22.778 13.677 38.326 1.00 45.44 416 THR A N 1
ATOM 3280 C CA . THR A 1 416 ? -24.096 14.038 37.804 1.00 45.44 416 THR A CA 1
ATOM 3281 C C . THR A 1 416 ? -23.943 15.227 36.860 1.00 45.44 416 THR A C 1
ATOM 3283 O O . THR A 1 416 ? -23.529 16.316 37.263 1.00 45.44 416 THR A O 1
ATOM 3286 N N . TYR A 1 417 ? -24.271 15.043 35.578 1.00 53.38 417 TYR A N 1
ATOM 3287 C CA . TYR A 1 417 ? -24.251 16.141 34.608 1.00 53.38 417 TYR A CA 1
ATOM 3288 C C . TYR A 1 417 ? -25.462 17.046 34.814 1.00 53.38 417 TYR A C 1
ATOM 3290 O O . TYR A 1 417 ? -26.586 16.680 34.469 1.00 53.38 417 TYR A O 1
ATOM 3298 N N . SER A 1 418 ? -25.222 18.249 35.327 1.00 52.47 418 SER A N 1
ATOM 3299 C CA . SER A 1 418 ? -26.263 19.261 35.491 1.00 52.47 418 SER A CA 1
ATOM 3300 C C . SER A 1 418 ? -26.273 20.187 34.276 1.00 52.47 418 SER A C 1
ATOM 3302 O O . SER A 1 418 ? -25.224 20.659 33.829 1.00 52.47 418 SER A O 1
ATOM 3304 N N . ALA A 1 419 ? -27.456 20.421 33.699 1.00 51.62 419 ALA A N 1
ATOM 3305 C CA . ALA A 1 419 ? -27.616 21.425 32.651 1.00 51.62 419 ALA A CA 1
ATOM 3306 C C . ALA A 1 419 ? -27.280 22.806 33.227 1.00 51.62 419 ALA A C 1
ATOM 3308 O O . ALA A 1 419 ? -27.702 23.124 34.340 1.00 51.62 419 ALA A O 1
ATOM 3309 N N . ILE A 1 420 ? -26.531 23.616 32.476 1.00 59.53 420 ILE A N 1
ATOM 3310 C CA . ILE A 1 420 ? -26.209 24.984 32.888 1.00 59.53 420 ILE A CA 1
ATOM 3311 C C . ILE A 1 420 ? -27.495 25.809 32.793 1.00 59.53 420 ILE A C 1
ATOM 3313 O O . ILE A 1 420 ? -27.909 26.229 31.716 1.00 59.53 420 ILE A O 1
ATOM 3317 N N . LEU A 1 421 ? -28.157 25.970 33.932 1.00 52.75 421 LEU A N 1
ATOM 3318 C CA . LEU A 1 421 ? -29.346 26.786 34.126 1.00 52.75 421 LEU A CA 1
ATOM 3319 C C . LEU A 1 421 ? -28.865 28.002 34.917 1.00 52.75 421 LEU A C 1
ATOM 3321 O O . LEU A 1 421 ? -28.628 27.889 36.114 1.00 52.75 421 LEU A O 1
ATOM 3325 N N . ASP A 1 422 ? -28.597 29.115 34.244 1.00 56.66 422 ASP A N 1
ATOM 3326 C CA . ASP A 1 422 ? -28.077 30.327 34.890 1.00 56.66 422 ASP A CA 1
ATOM 3327 C C . ASP A 1 422 ? -29.053 30.822 35.981 1.00 56.66 422 ASP A C 1
ATOM 3329 O O . ASP A 1 422 ? -30.253 30.949 35.713 1.00 56.66 422 ASP A O 1
ATOM 3333 N N . PRO A 1 423 ? -28.574 31.040 37.222 1.00 46.12 423 PRO A N 1
ATOM 3334 C CA . PRO A 1 423 ? -28.622 32.403 37.741 1.00 46.12 423 PRO A CA 1
ATOM 3335 C C . PRO A 1 423 ? -27.381 32.747 38.589 1.00 46.12 423 PRO A C 1
ATOM 3337 O O . PRO A 1 423 ? -27.305 32.454 39.785 1.00 46.12 423 PRO A O 1
ATOM 3340 N N . GLY A 1 424 ? -26.411 33.418 37.970 1.00 49.78 424 GLY A N 1
ATOM 3341 C CA . GLY A 1 424 ? -25.363 34.193 38.631 1.00 49.78 424 GLY A CA 1
ATOM 3342 C C . GLY A 1 424 ? -23.966 33.953 38.059 1.00 49.78 424 GLY A C 1
ATOM 3343 O O . GLY A 1 424 ? -23.510 32.813 37.962 1.00 49.78 424 GLY A O 1
ATOM 3344 N N . TRP A 1 425 ? -23.242 35.053 37.805 1.00 53.06 425 TRP A N 1
ATOM 3345 C CA . TRP A 1 425 ? -21.870 35.154 37.260 1.00 53.06 425 TRP A CA 1
ATOM 3346 C C . TRP A 1 425 ? -20.842 34.151 37.838 1.00 53.06 425 TRP A C 1
ATOM 3348 O O . TRP A 1 425 ? -19.851 33.827 37.188 1.00 53.06 425 TRP A O 1
ATOM 3358 N N . ASN A 1 426 ? -21.092 33.607 39.036 1.00 56.03 426 ASN A N 1
ATOM 3359 C CA . ASN A 1 426 ? -20.179 32.748 39.794 1.00 56.03 426 ASN A CA 1
ATOM 3360 C C . ASN A 1 426 ? -20.733 31.356 40.175 1.00 56.03 426 ASN A C 1
ATOM 3362 O O . ASN A 1 426 ? -20.041 30.627 40.884 1.00 56.03 426 ASN A O 1
ATOM 3366 N N . TRP A 1 427 ? -21.944 30.952 39.761 1.00 61.16 427 TRP A N 1
ATOM 3367 C CA . TRP A 1 427 ? -22.549 29.680 40.219 1.00 61.16 427 TRP A CA 1
ATOM 3368 C C . TRP A 1 427 ? -21.725 28.448 39.820 1.00 61.16 427 TRP A C 1
ATOM 3370 O O . TRP A 1 427 ? -21.518 27.533 40.619 1.00 61.16 427 TRP A O 1
ATOM 3380 N N . TRP A 1 428 ? -21.186 28.465 38.604 1.00 60.94 428 TRP A N 1
ATOM 3381 C CA . TRP A 1 428 ? -20.444 27.355 38.019 1.00 60.94 428 TRP A CA 1
ATOM 3382 C C . TRP A 1 428 ? -19.072 27.105 38.684 1.00 60.94 428 TRP A C 1
ATOM 3384 O O . TRP A 1 428 ? -18.535 26.004 38.580 1.00 60.94 428 TRP A O 1
ATOM 3394 N N . LYS A 1 429 ? -18.535 28.081 39.436 1.00 60.31 429 LYS A N 1
ATOM 3395 C CA . LYS A 1 429 ? -17.260 27.965 40.171 1.00 60.31 429 LYS A CA 1
ATOM 3396 C C . LYS A 1 429 ? -17.301 26.928 41.295 1.00 60.31 429 LYS A C 1
ATOM 3398 O O . LYS A 1 429 ? -16.266 26.406 41.682 1.00 60.31 429 LYS A O 1
ATOM 3403 N N . LYS A 1 430 ? -18.495 26.591 41.795 1.00 58.09 430 LYS A N 1
ATOM 3404 C CA . LYS A 1 430 ? -18.697 25.557 42.827 1.00 58.09 430 LYS A CA 1
ATOM 3405 C C . LYS A 1 430 ? -18.449 24.130 42.320 1.00 58.09 430 LYS A C 1
ATOM 3407 O O . LYS A 1 430 ? -18.430 23.207 43.125 1.00 58.09 430 LYS A O 1
ATOM 3412 N N . PHE A 1 431 ? -18.299 23.952 41.006 1.00 60.38 431 PHE A N 1
ATOM 3413 C CA . PHE A 1 431 ? -18.063 22.661 40.355 1.00 60.38 431 PHE A CA 1
ATOM 3414 C C . PHE A 1 431 ? -16.608 22.467 39.911 1.00 60.38 431 PHE A C 1
ATOM 3416 O O . PHE A 1 431 ? -16.321 21.534 39.165 1.00 60.38 431 PHE A O 1
ATOM 3423 N N . ILE A 1 432 ? -15.699 23.346 40.345 1.00 60.19 432 ILE A N 1
ATOM 3424 C CA . ILE A 1 432 ? -14.260 23.128 40.193 1.00 60.19 432 ILE A CA 1
ATOM 3425 C C . ILE A 1 432 ? -13.855 22.053 41.204 1.00 60.19 432 ILE A C 1
ATOM 3427 O O . ILE A 1 432 ? -14.113 22.190 42.400 1.00 60.19 432 ILE A O 1
ATOM 3431 N N . ILE A 1 433 ? -13.266 20.968 40.709 1.00 56.81 433 ILE A N 1
ATOM 3432 C CA . ILE A 1 433 ? -12.823 19.827 41.513 1.00 56.81 433 ILE A CA 1
ATOM 3433 C C . ILE A 1 433 ? -11.342 20.036 41.847 1.00 56.81 433 ILE A C 1
ATOM 3435 O O . ILE A 1 433 ? -10.551 20.346 40.953 1.00 56.81 433 ILE A O 1
ATOM 3439 N N . ASP A 1 434 ? -10.987 19.895 43.128 1.00 51.12 434 ASP A N 1
ATOM 3440 C CA . ASP A 1 434 ? -9.617 20.018 43.656 1.00 51.12 434 ASP A CA 1
ATOM 3441 C C . ASP A 1 434 ? -8.872 21.289 43.191 1.00 51.12 434 ASP A C 1
ATOM 3443 O O . ASP A 1 434 ? -7.677 21.257 42.898 1.00 51.12 434 ASP A O 1
ATOM 3447 N N . ASP A 1 435 ? -9.601 22.407 43.068 1.00 53.12 435 ASP A N 1
ATOM 3448 C CA . ASP A 1 435 ? -9.140 23.737 42.626 1.00 53.12 435 ASP A CA 1
ATOM 3449 C C . ASP A 1 435 ? -8.497 23.833 41.226 1.00 53.12 435 ASP A C 1
ATOM 3451 O O . ASP A 1 435 ? -8.186 24.941 40.779 1.00 53.12 435 ASP A O 1
ATOM 3455 N N . ASN A 1 436 ? -8.371 22.719 40.497 1.00 57.00 436 ASN A N 1
ATOM 3456 C CA . ASN A 1 436 ? -7.583 22.644 39.264 1.00 57.00 436 ASN A CA 1
ATOM 3457 C C . ASN A 1 436 ? -8.299 21.975 38.080 1.00 57.00 436 ASN A C 1
ATOM 3459 O O . ASN A 1 436 ? -7.750 21.976 36.979 1.00 57.00 436 ASN A O 1
ATOM 3463 N N . LEU A 1 437 ? -9.496 21.401 38.254 1.00 59.38 437 LEU A N 1
ATOM 3464 C CA . LEU A 1 437 ? -10.138 20.608 37.198 1.00 59.38 437 LEU A CA 1
ATOM 3465 C C . LEU A 1 437 ? -11.606 20.984 36.967 1.00 59.38 437 LEU A C 1
ATOM 3467 O O . LEU A 1 437 ? -12.405 21.071 37.901 1.00 59.38 437 LEU A O 1
ATOM 3471 N N . LEU A 1 438 ? -11.972 21.170 35.695 1.00 68.94 438 LEU A N 1
ATOM 3472 C CA . LEU A 1 438 ? -13.332 21.488 35.258 1.00 68.94 438 LEU A CA 1
ATOM 3473 C C . LEU A 1 438 ? -13.731 20.630 34.049 1.00 68.94 438 LEU A C 1
ATOM 3475 O O . LEU A 1 438 ? -13.055 20.630 33.026 1.00 68.94 438 LEU A O 1
ATOM 3479 N N . VAL A 1 439 ? -14.864 19.928 34.127 1.00 64.44 439 VAL A N 1
ATOM 3480 C CA . VAL A 1 439 ? -15.365 19.087 33.023 1.00 64.44 439 VAL A CA 1
ATOM 3481 C C . VAL A 1 439 ? -16.599 19.723 32.393 1.00 64.44 439 VAL A C 1
ATOM 3483 O O . VAL A 1 439 ? -17.641 19.864 33.038 1.00 64.44 439 VAL A O 1
ATOM 3486 N N . LEU A 1 440 ? -16.498 20.063 31.107 1.00 69.00 440 LEU A N 1
ATOM 3487 C CA . LEU A 1 440 ? -17.572 20.678 30.328 1.00 69.00 440 LEU A CA 1
ATOM 3488 C C . LEU A 1 440 ? -18.011 19.762 29.184 1.00 69.00 440 LEU A C 1
ATOM 3490 O O . LEU A 1 440 ? -17.197 19.126 28.516 1.00 69.00 440 LEU A O 1
ATOM 3494 N N . ARG A 1 441 ? -19.317 19.723 28.915 1.00 64.00 441 ARG A N 1
ATOM 3495 C CA . ARG A 1 441 ? -19.890 18.993 27.778 1.00 64.00 441 ARG A CA 1
ATOM 3496 C C . ARG A 1 441 ? -20.823 19.888 26.972 1.00 64.00 441 ARG A C 1
ATOM 3498 O O . ARG A 1 441 ? -21.725 20.496 27.541 1.00 64.00 441 ARG A O 1
ATOM 3505 N N . THR A 1 442 ? -20.679 19.907 25.649 1.00 62.31 442 THR A N 1
ATOM 3506 C CA . THR A 1 442 ? -21.667 20.487 24.727 1.00 62.31 442 THR A CA 1
ATOM 3507 C C . THR A 1 442 ? -22.382 19.378 23.940 1.00 62.31 442 THR A C 1
ATOM 3509 O O . THR A 1 442 ? -21.772 18.509 23.315 1.00 62.31 442 THR A O 1
ATOM 3512 N N . GLY A 1 443 ? -23.716 19.355 24.001 1.00 54.41 443 GLY A N 1
ATOM 3513 C CA . GLY A 1 443 ? -24.542 18.306 23.389 1.00 54.41 443 GLY A CA 1
ATOM 3514 C C . GLY A 1 443 ? -24.346 16.904 23.994 1.00 54.41 443 GLY A C 1
ATOM 3515 O O . GLY A 1 443 ? -24.023 16.758 25.173 1.00 54.41 443 GLY A O 1
ATOM 3516 N N . LYS A 1 444 ? -24.580 15.858 23.183 1.00 42.72 444 LYS A N 1
ATOM 3517 C CA . LYS A 1 444 ? -24.470 14.440 23.593 1.00 42.72 444 LYS A CA 1
ATOM 3518 C C . LYS A 1 444 ? -23.040 13.877 23.539 1.00 42.72 444 LYS A C 1
ATOM 3520 O O . LYS A 1 444 ? -22.769 12.905 24.230 1.00 42.72 444 LYS A O 1
ATOM 3525 N N . TRP A 1 445 ? -22.144 14.470 22.742 1.00 40.22 445 TRP A N 1
ATOM 3526 C CA . TRP A 1 445 ? -20.900 13.803 22.320 1.00 40.22 445 TRP A CA 1
ATOM 3527 C C . TRP A 1 445 ? -19.616 14.635 22.479 1.00 40.22 445 TRP A C 1
ATOM 3529 O O . TRP A 1 445 ? -18.533 14.073 22.363 1.00 40.22 445 TRP A O 1
ATOM 3539 N N . ARG A 1 446 ? -19.690 15.954 22.732 1.00 49.09 446 ARG A N 1
ATOM 3540 C CA . ARG A 1 446 ? -18.496 16.817 22.838 1.00 49.09 446 ARG A CA 1
ATOM 3541 C C . ARG A 1 446 ? -18.172 17.086 24.301 1.00 49.09 446 ARG A C 1
ATOM 3543 O O . ARG A 1 446 ? -18.794 17.944 24.918 1.00 49.09 446 ARG A O 1
ATOM 3550 N N . VAL A 1 447 ? -17.223 16.342 24.856 1.00 57.47 447 VAL A N 1
ATOM 3551 C CA . VAL A 1 447 ? -16.732 16.515 26.231 1.00 57.47 447 VAL A CA 1
ATOM 3552 C C . VAL A 1 447 ? -15.326 17.099 26.177 1.00 57.47 447 VAL A C 1
ATOM 3554 O O . VAL A 1 447 ? -14.502 16.615 25.403 1.00 57.47 447 VAL A O 1
ATOM 3557 N N . LYS A 1 448 ? -15.051 18.106 27.006 1.00 64.44 448 LYS A N 1
ATOM 3558 C CA . LYS A 1 448 ? -13.699 18.585 27.285 1.00 64.44 448 LYS A CA 1
ATOM 3559 C C . LYS A 1 448 ? -13.419 18.630 28.779 1.00 64.44 448 LYS A C 1
ATOM 3561 O O . LYS A 1 448 ? -14.276 19.002 29.580 1.00 64.44 448 LYS A O 1
ATOM 3566 N N . ILE A 1 449 ? -12.191 18.277 29.115 1.00 63.06 449 ILE A N 1
ATOM 3567 C CA . ILE A 1 449 ? -11.599 18.357 30.441 1.00 63.06 449 ILE A CA 1
ATOM 3568 C C . ILE A 1 449 ? -10.659 19.558 30.416 1.00 63.06 449 ILE A C 1
ATOM 3570 O O . ILE A 1 449 ? -9.761 19.638 29.579 1.00 63.06 449 ILE A O 1
ATOM 3574 N N . ILE A 1 450 ? -10.911 20.515 31.293 1.00 69.19 450 ILE A N 1
ATOM 3575 C CA . ILE A 1 450 ? -10.136 21.738 31.420 1.00 69.19 450 ILE A CA 1
ATOM 3576 C C . ILE A 1 450 ? -9.262 21.601 32.660 1.00 69.19 450 ILE A C 1
ATOM 3578 O O . ILE A 1 450 ? -9.784 21.519 33.774 1.00 69.19 450 ILE A O 1
ATOM 3582 N N . ASN A 1 451 ? -7.948 21.606 32.452 1.00 66.19 451 ASN A N 1
ATOM 3583 C CA . ASN A 1 451 ? -6.967 21.720 33.524 1.00 66.19 451 ASN A CA 1
ATOM 3584 C C . ASN A 1 451 ? -6.667 23.205 33.738 1.00 66.19 451 ASN A C 1
ATOM 3586 O O . ASN A 1 451 ? -6.228 23.898 32.818 1.00 66.19 451 ASN A O 1
ATOM 3590 N N . ILE A 1 452 ? -6.936 23.696 34.943 1.00 68.69 452 ILE A N 1
ATOM 3591 C CA . ILE A 1 452 ? -6.691 25.078 35.342 1.00 68.69 452 ILE A CA 1
ATOM 3592 C C . ILE A 1 452 ? -5.233 25.171 35.791 1.00 68.69 452 ILE A C 1
ATOM 3594 O O . ILE A 1 452 ? -4.833 24.542 36.767 1.00 68.69 452 ILE A O 1
ATOM 3598 N N . VAL A 1 453 ? -4.438 25.941 35.056 1.00 67.81 453 VAL A N 1
ATOM 3599 C CA . VAL A 1 453 ? -3.003 26.143 35.309 1.00 67.81 453 VAL A CA 1
ATOM 3600 C C . VAL A 1 453 ? -2.776 27.590 35.759 1.00 67.81 453 VAL A C 1
ATOM 3602 O O . VAL A 1 453 ? -3.557 28.481 35.411 1.00 67.81 453 VAL A O 1
ATOM 3605 N N . SER A 1 454 ? -1.739 27.845 36.564 1.00 66.25 454 SER A N 1
ATOM 3606 C CA . SER A 1 454 ? -1.392 29.214 36.961 1.00 66.25 454 SER A CA 1
ATOM 3607 C C . SER A 1 454 ? -1.013 30.054 35.732 1.00 66.25 454 SER A C 1
ATOM 3609 O O . SER A 1 454 ? -0.476 29.544 34.748 1.00 66.25 454 SER A O 1
ATOM 3611 N N . ASP A 1 455 ? -1.300 31.354 35.766 1.00 66.69 455 ASP A N 1
ATOM 3612 C CA . ASP A 1 455 ? -1.029 32.254 34.639 1.00 66.69 455 ASP A CA 1
ATOM 3613 C C . ASP A 1 455 ? 0.476 32.367 34.319 1.00 66.69 455 ASP A C 1
ATOM 3615 O O . ASP A 1 455 ? 0.851 32.644 33.177 1.00 66.69 455 ASP A O 1
ATOM 3619 N N . GLU A 1 456 ? 1.334 32.132 35.315 1.00 60.69 456 GLU A N 1
ATOM 3620 C CA . GLU A 1 456 ? 2.794 32.109 35.187 1.00 60.69 456 GLU A CA 1
ATOM 3621 C C . GLU A 1 456 ? 3.272 30.817 34.511 1.00 60.69 456 GLU A C 1
ATOM 3623 O O . GLU A 1 456 ? 4.036 30.881 33.546 1.00 60.69 456 GLU A O 1
ATOM 3628 N N . ASP A 1 457 ? 2.738 29.661 34.918 1.00 61.22 457 ASP A N 1
ATOM 3629 C CA . ASP A 1 457 ? 3.050 28.359 34.313 1.00 61.22 457 ASP A CA 1
ATOM 3630 C C . ASP A 1 457 ? 2.507 28.246 32.881 1.00 61.22 457 ASP A C 1
ATOM 3632 O O . ASP A 1 457 ? 3.150 27.669 32.003 1.00 61.22 457 ASP A O 1
ATOM 3636 N N . PHE A 1 458 ? 1.338 28.835 32.610 1.00 60.09 458 PHE A N 1
ATOM 3637 C CA . PHE A 1 458 ? 0.737 28.858 31.275 1.00 60.09 458 PHE A CA 1
ATOM 3638 C C . PHE A 1 458 ? 1.577 29.689 30.290 1.00 60.09 458 PHE A C 1
ATOM 3640 O O . PHE A 1 458 ? 1.787 29.279 29.146 1.00 60.09 458 PHE A O 1
ATOM 3647 N N . LYS A 1 459 ? 2.137 30.820 30.752 1.00 60.12 459 LYS A N 1
ATOM 3648 C CA . LYS A 1 459 ? 3.107 31.620 29.985 1.00 60.12 459 LYS A CA 1
ATOM 3649 C C . LYS A 1 459 ? 4.448 30.901 29.826 1.00 60.12 459 LYS A C 1
ATOM 3651 O O . LYS A 1 459 ? 5.015 30.942 28.737 1.00 60.12 459 LYS A O 1
ATOM 3656 N N . ALA A 1 460 ? 4.936 30.223 30.867 1.00 55.78 460 ALA A N 1
ATOM 3657 C CA . ALA A 1 460 ? 6.189 29.467 30.827 1.00 55.78 460 ALA A CA 1
ATOM 3658 C C . ALA A 1 460 ? 6.135 28.276 29.852 1.00 55.78 460 ALA A C 1
ATOM 3660 O O . ALA A 1 460 ? 7.129 27.972 29.196 1.00 55.78 460 ALA A O 1
ATOM 3661 N N . LYS A 1 461 ? 4.961 27.649 29.695 1.00 51.75 461 LYS A N 1
ATOM 3662 C CA . LYS A 1 461 ? 4.700 26.574 28.722 1.00 51.75 461 LYS A CA 1
ATOM 3663 C C . LYS A 1 461 ? 4.506 27.059 27.275 1.00 51.75 461 LYS A C 1
ATOM 3665 O O . LYS A 1 461 ? 4.383 26.231 26.377 1.00 51.75 461 LYS A O 1
ATOM 3670 N N . GLY A 1 462 ? 4.466 28.373 27.023 1.00 44.72 462 GLY A N 1
ATOM 3671 C CA . GLY A 1 462 ? 4.331 28.942 25.673 1.00 44.72 462 GLY A CA 1
ATOM 3672 C C . GLY A 1 462 ? 2.970 28.712 24.999 1.00 44.72 462 GLY A C 1
ATOM 3673 O O . GLY A 1 462 ? 2.862 28.851 23.780 1.00 44.72 462 GLY A O 1
ATOM 3674 N N . LEU A 1 463 ? 1.933 28.359 25.765 1.00 58.69 463 LEU A N 1
ATOM 3675 C CA . LEU A 1 463 ? 0.584 28.099 25.257 1.00 58.69 463 LEU A CA 1
ATOM 3676 C C . LEU A 1 463 ? -0.187 29.420 25.079 1.00 58.69 463 LEU A C 1
ATOM 3678 O O . LEU A 1 463 ? -0.087 30.338 25.892 1.00 58.69 463 LEU A O 1
ATOM 3682 N N . SER A 1 464 ? -0.975 29.532 24.006 1.00 52.06 464 SER A N 1
ATOM 3683 C CA . SER A 1 464 ? -1.840 30.688 23.737 1.00 52.06 464 SER A CA 1
ATOM 3684 C C . SER A 1 464 ? -3.276 30.210 23.574 1.00 52.06 464 SER A C 1
ATOM 3686 O O . SER A 1 464 ? -3.537 29.316 22.773 1.00 52.06 464 SER A O 1
ATOM 3688 N N . CYS A 1 465 ? -4.208 30.793 24.331 1.00 54.72 465 CYS A N 1
ATOM 3689 C CA . CYS A 1 465 ? -5.634 30.518 24.192 1.00 54.72 465 CYS A CA 1
ATOM 3690 C C . CYS A 1 465 ? -6.411 31.801 23.854 1.00 54.72 465 CYS A C 1
ATOM 3692 O O . CYS A 1 465 ? -6.009 32.904 24.250 1.00 54.72 465 CYS A O 1
ATOM 3694 N N . PRO A 1 466 ? -7.538 31.692 23.127 1.00 53.00 466 PRO A N 1
ATOM 3695 C CA . PRO A 1 466 ? -8.338 32.853 22.771 1.00 53.00 466 PRO A CA 1
ATOM 3696 C C . PRO A 1 466 ? -8.814 33.626 24.013 1.00 53.00 466 PRO A C 1
ATOM 3698 O O . PRO A 1 466 ? -9.518 33.092 24.874 1.00 53.00 466 PRO A O 1
ATOM 3701 N N . GLY A 1 467 ? -8.423 34.903 24.092 1.00 55.84 467 GLY A N 1
ATOM 3702 C CA . GLY A 1 467 ? -8.791 35.848 25.149 1.00 55.84 467 GLY A CA 1
ATOM 3703 C C . GLY A 1 467 ? -7.909 35.850 26.405 1.00 55.84 467 GLY A C 1
ATOM 3704 O O . GLY A 1 467 ? -8.300 36.468 27.395 1.00 55.84 467 GLY A O 1
ATOM 3705 N N . PHE A 1 468 ? -6.727 35.232 26.368 1.00 48.56 468 PHE A N 1
ATOM 3706 C CA . PHE A 1 468 ? -5.646 35.484 27.328 1.00 48.56 468 PHE A CA 1
ATOM 3707 C C . PHE A 1 468 ? -4.758 36.638 26.817 1.00 48.56 468 PHE A C 1
ATOM 3709 O O . PHE A 1 468 ? -4.216 36.555 25.718 1.00 48.56 468 PHE A O 1
ATOM 3716 N N . GLY A 1 469 ? -4.644 37.738 27.577 1.00 48.59 469 GLY A N 1
ATOM 3717 C CA . GLY A 1 469 ? -3.769 38.882 27.250 1.00 48.59 469 GLY A CA 1
ATOM 3718 C C . GLY A 1 469 ? -4.317 39.953 26.287 1.00 48.59 469 GLY A C 1
ATOM 3719 O O . GLY A 1 469 ? -3.562 40.841 25.905 1.00 48.59 469 GLY A O 1
ATOM 3720 N N . GLN A 1 470 ? -5.596 39.908 25.896 1.00 43.94 470 GLN A N 1
ATOM 3721 C CA . GLN A 1 470 ? -6.255 41.021 25.190 1.00 43.94 470 GLN A CA 1
ATOM 3722 C C . GLN A 1 470 ? -6.953 41.937 26.207 1.00 43.94 470 GLN A C 1
ATOM 3724 O O . GLN A 1 470 ? -7.865 41.482 26.898 1.00 43.94 470 GLN A O 1
ATOM 3729 N N . GLU A 1 471 ? -6.531 43.203 26.297 1.00 34.09 471 GLU A N 1
ATOM 3730 C CA . GLU A 1 471 ? -7.341 44.273 26.895 1.00 34.09 471 GLU A CA 1
ATOM 3731 C C . GLU A 1 471 ? -8.598 44.438 26.031 1.00 34.09 471 GLU A C 1
ATOM 3733 O O . GLU A 1 471 ? -8.513 44.782 24.849 1.00 34.09 471 GLU A O 1
ATOM 3738 N N . ASP A 1 472 ? -9.766 44.129 26.600 1.00 34.09 472 ASP A N 1
ATOM 3739 C CA . ASP A 1 472 ? -11.051 44.364 25.947 1.00 34.09 472 ASP A CA 1
ATOM 3740 C C . ASP A 1 472 ? -11.212 45.886 25.778 1.00 34.09 472 ASP A C 1
ATOM 3742 O O . ASP A 1 472 ? -11.534 46.615 26.716 1.00 34.09 472 ASP A O 1
ATOM 3746 N N . SER A 1 473 ? -10.939 46.382 24.571 1.00 27.28 473 SER A N 1
ATOM 3747 C CA . SER A 1 473 ? -11.239 47.761 24.197 1.00 27.28 473 SER A CA 1
ATOM 3748 C C . SER A 1 473 ? -12.751 47.959 24.266 1.00 27.28 473 SER A C 1
ATOM 3750 O O . SER A 1 473 ? -13.521 47.292 23.575 1.00 27.28 473 SER A O 1
ATOM 3752 N N . LEU A 1 474 ? -13.162 48.878 25.141 1.00 34.69 474 LEU A N 1
ATOM 3753 C CA . LEU A 1 474 ? -14.510 49.426 25.234 1.00 34.69 474 LEU A CA 1
ATOM 3754 C C . LEU A 1 474 ? -14.938 49.947 23.854 1.00 34.69 474 LEU A C 1
ATOM 3756 O O . LEU A 1 474 ? -14.543 51.032 23.432 1.00 34.69 474 LEU A O 1
ATOM 3760 N N . GLY A 1 475 ? -15.723 49.139 23.146 1.00 27.72 475 GLY A N 1
ATOM 3761 C CA . GLY A 1 475 ? -16.429 49.513 21.930 1.00 27.72 475 GLY A CA 1
ATOM 3762 C C . GLY A 1 475 ? -17.845 49.943 22.283 1.00 27.72 475 GLY A C 1
ATOM 3763 O O . GLY A 1 475 ? -18.670 49.115 22.660 1.00 27.72 475 GLY A O 1
ATOM 3764 N N . ASP A 1 476 ? -18.064 51.248 22.182 1.00 27.94 476 ASP A N 1
ATOM 3765 C CA . ASP A 1 476 ? -19.328 51.9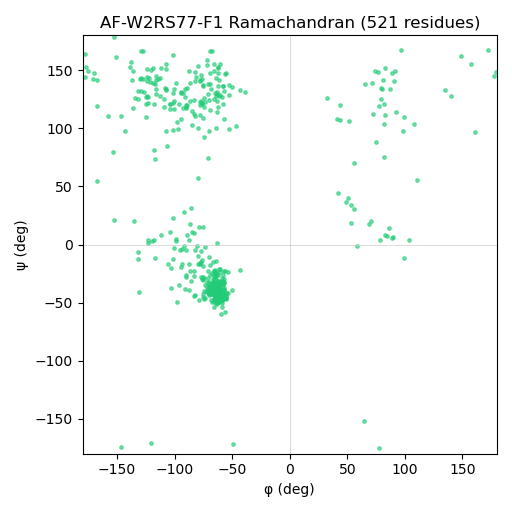68 22.287 1.00 27.94 476 ASP A CA 1
ATOM 3766 C C . ASP A 1 476 ? -20.481 51.272 21.538 1.00 27.94 476 ASP A C 1
ATOM 3768 O O . ASP A 1 476 ? -20.356 50.835 20.393 1.00 27.94 476 ASP A O 1
ATOM 3772 N N . GLY A 1 477 ? -21.607 51.167 22.232 1.00 26.45 477 GLY A N 1
ATOM 3773 C CA . GLY A 1 477 ? -22.832 50.503 21.813 1.00 26.45 477 GLY A CA 1
ATOM 3774 C C . GLY A 1 477 ? -23.944 50.898 22.771 1.00 26.45 477 GLY A C 1
ATOM 3775 O O . GLY A 1 477 ? -24.553 50.058 23.428 1.00 26.45 477 GLY A O 1
ATOM 3776 N N . THR A 1 478 ? -24.130 52.205 22.921 1.00 29.64 478 THR A N 1
ATOM 3777 C CA . THR A 1 478 ? -25.314 52.791 23.538 1.00 29.64 478 THR A CA 1
ATOM 3778 C C . THR A 1 478 ? -26.564 52.319 22.791 1.00 29.64 478 THR A C 1
ATOM 3780 O O . THR A 1 478 ? -26.802 52.735 21.667 1.00 29.64 478 THR A O 1
ATOM 3783 N N . ASP A 1 479 ? -27.364 51.443 23.408 1.00 27.94 479 ASP A N 1
ATOM 3784 C CA . ASP A 1 479 ? -28.817 51.643 23.455 1.00 27.94 479 ASP A CA 1
ATOM 3785 C C . ASP A 1 479 ? -29.526 50.708 24.454 1.00 27.94 479 ASP A C 1
ATOM 3787 O O . ASP A 1 479 ? -29.537 49.486 24.319 1.00 27.94 479 ASP A O 1
ATOM 3791 N N . GLY A 1 480 ? -30.176 51.338 25.437 1.00 26.89 480 GLY A N 1
ATOM 3792 C CA . GLY A 1 480 ? -31.550 51.004 25.812 1.00 26.89 480 GLY A CA 1
ATOM 3793 C C . GLY A 1 480 ? -31.805 49.819 26.741 1.00 26.89 480 GLY A C 1
ATOM 3794 O O . GLY A 1 480 ? -32.417 48.835 26.339 1.00 26.89 480 GLY A O 1
ATOM 3795 N N . LEU A 1 481 ? -31.534 50.003 28.036 1.00 27.19 481 LEU A N 1
ATOM 3796 C CA . LEU A 1 481 ? -32.450 49.517 29.075 1.00 27.19 481 LEU A CA 1
ATOM 3797 C C . LEU A 1 481 ? -33.866 50.045 28.788 1.00 27.19 481 LEU A C 1
ATOM 3799 O O . LEU A 1 481 ? -34.038 51.259 28.661 1.00 27.19 481 LEU A O 1
ATOM 3803 N N . ARG A 1 482 ? -34.874 49.168 28.765 1.00 27.77 482 ARG A N 1
ATOM 3804 C CA . ARG A 1 482 ? -36.231 49.496 29.227 1.00 27.77 482 ARG A CA 1
ATOM 3805 C C . ARG A 1 482 ? -36.994 48.229 29.592 1.00 27.77 482 ARG A C 1
ATOM 3807 O O . ARG A 1 482 ? -37.351 47.423 28.736 1.00 27.77 482 ARG A O 1
ATOM 3814 N N . ASP A 1 483 ? -37.209 48.120 30.895 1.00 27.78 483 ASP A N 1
ATOM 3815 C CA . ASP A 1 483 ? -38.119 47.209 31.563 1.00 27.78 483 ASP A CA 1
ATOM 3816 C C . ASP A 1 483 ? -39.575 47.421 31.129 1.00 27.78 483 ASP A C 1
ATOM 3818 O O . ASP A 1 483 ? -39.989 48.506 30.704 1.00 27.78 483 ASP A O 1
ATOM 3822 N N . ALA A 1 484 ? -40.348 46.350 31.275 1.00 27.89 484 ALA A N 1
ATOM 3823 C CA . ALA A 1 484 ? -41.796 46.361 31.233 1.00 27.89 484 ALA A CA 1
ATOM 3824 C C . ALA A 1 484 ? -42.372 46.934 32.539 1.00 27.89 484 ALA A C 1
ATOM 3826 O O . ALA A 1 484 ? -41.909 46.588 33.621 1.00 27.89 484 ALA A O 1
ATOM 3827 N N . ASP A 1 485 ? -43.386 47.792 32.392 1.00 26.67 485 ASP A N 1
ATOM 3828 C CA . ASP A 1 485 ? -44.678 47.782 33.104 1.00 26.67 485 ASP A CA 1
ATOM 3829 C C . ASP A 1 485 ? -45.180 49.179 33.506 1.00 26.67 485 ASP A C 1
ATOM 3831 O O . ASP A 1 485 ? -44.526 49.939 34.213 1.00 26.67 485 ASP A O 1
ATOM 3835 N N . GLY A 1 486 ? -46.432 49.455 33.117 1.00 25.41 486 GLY A N 1
ATOM 3836 C CA . GLY A 1 486 ? -47.385 50.121 34.005 1.00 25.41 486 GLY A CA 1
ATOM 3837 C C . GLY A 1 486 ? -47.773 51.584 33.739 1.00 25.41 486 GLY A C 1
ATOM 3838 O O . GLY A 1 486 ? -47.120 52.506 34.200 1.00 25.41 486 GLY A O 1
ATOM 3839 N N . VAL A 1 487 ? -48.988 51.739 33.190 1.00 26.72 487 VAL A N 1
ATOM 3840 C CA . VAL A 1 487 ? -50.043 52.678 33.648 1.00 26.72 487 VAL A CA 1
ATOM 3841 C C . VAL A 1 487 ? -50.003 54.165 33.200 1.00 26.72 487 VAL A C 1
ATOM 3843 O O . VAL A 1 487 ? -49.189 54.970 33.625 1.00 26.72 487 VAL A O 1
ATOM 3846 N N . SER A 1 488 ? -51.006 54.488 32.361 1.00 24.75 488 SER A N 1
ATOM 3847 C CA . SER A 1 488 ? -51.781 55.739 32.152 1.00 24.75 488 SER A CA 1
ATOM 3848 C C . SER A 1 488 ? -51.143 57.127 32.358 1.00 24.75 488 SER A C 1
ATOM 3850 O O . SER A 1 488 ? -50.818 57.484 33.482 1.00 24.75 488 SER A O 1
ATOM 3852 N N . ASN A 1 489 ? -51.214 58.009 31.344 1.00 26.03 489 ASN A N 1
ATOM 3853 C CA . ASN A 1 489 ? -52.216 59.096 31.296 1.00 26.03 489 ASN A CA 1
ATOM 3854 C C . ASN A 1 489 ? -52.141 59.966 30.016 1.00 26.03 489 ASN A C 1
ATOM 3856 O O . ASN A 1 489 ? -51.075 60.267 29.498 1.00 26.03 489 ASN A O 1
ATOM 3860 N N . GLU A 1 490 ? -53.330 60.381 29.571 1.00 26.47 490 GLU A N 1
ATOM 3861 C CA . GLU A 1 490 ? -53.698 61.672 28.961 1.00 26.47 490 GLU A CA 1
ATOM 3862 C C . GLU A 1 490 ? -52.939 62.300 27.765 1.00 26.47 490 GLU A C 1
ATOM 3864 O O . GLU A 1 490 ? -51.991 63.058 27.900 1.00 26.47 490 GLU A O 1
ATOM 3869 N N . SER A 1 491 ? -53.623 62.223 26.617 1.00 24.02 491 SER A N 1
ATOM 3870 C CA . SER A 1 491 ? -54.195 63.363 25.866 1.00 24.02 491 SER A CA 1
ATOM 3871 C C . SER A 1 491 ? -53.309 64.376 25.101 1.00 24.02 491 SER A C 1
ATOM 3873 O O . SER A 1 491 ? -52.383 64.979 25.625 1.00 24.02 491 SER A O 1
ATOM 3875 N N . LYS A 1 492 ? -53.828 64.711 23.899 1.00 26.56 492 LYS A N 1
ATOM 3876 C CA . LYS A 1 492 ? -53.599 65.910 23.051 1.00 26.56 492 LYS A CA 1
ATOM 3877 C C . LYS A 1 492 ? -52.307 65.885 22.214 1.00 26.56 492 LYS A C 1
ATOM 3879 O O . LYS A 1 492 ? -51.239 65.620 22.721 1.00 26.56 492 LYS A O 1
ATOM 3884 N N . ARG A 1 493 ? -52.280 66.217 20.920 1.00 25.36 493 ARG A N 1
ATOM 3885 C CA . ARG A 1 493 ? -53.255 66.708 19.927 1.00 25.36 493 ARG A CA 1
ATOM 3886 C C . ARG A 1 493 ? -52.576 66.560 18.550 1.00 25.36 493 ARG A C 1
ATOM 3888 O O . ARG A 1 493 ? -51.394 66.857 18.429 1.00 25.36 493 ARG A O 1
ATOM 3895 N N . ARG A 1 494 ? -53.328 66.172 17.512 1.00 26.22 494 ARG A N 1
ATOM 3896 C CA . ARG A 1 494 ? -52.963 66.425 16.099 1.00 26.22 494 ARG A CA 1
ATOM 3897 C C . ARG A 1 494 ? -53.125 67.923 15.785 1.00 26.22 494 ARG A C 1
ATOM 3899 O O . ARG A 1 494 ? -53.911 68.595 16.456 1.00 26.22 494 ARG A O 1
ATOM 3906 N N . PRO A 1 495 ? -52.460 68.424 14.738 1.00 32.12 495 PRO A N 1
ATOM 3907 C CA . PRO A 1 495 ? -53.156 68.640 13.459 1.00 32.12 495 PRO A CA 1
ATOM 3908 C C . PRO A 1 495 ? -52.260 68.203 12.279 1.00 32.12 495 PRO A C 1
ATOM 3910 O O . PRO A 1 495 ? -51.051 68.140 12.417 1.00 32.12 495 PRO A O 1
ATOM 3913 N N . GLY A 1 496 ? -52.719 67.862 11.081 1.00 26.53 496 GLY A N 1
ATOM 3914 C CA . GLY A 1 496 ? -54.026 67.881 10.450 1.00 26.53 496 GLY A CA 1
ATOM 3915 C C . GLY A 1 496 ? -53.819 67.894 8.925 1.00 26.53 496 GLY A C 1
ATOM 3916 O O . GLY A 1 496 ? -52.805 68.403 8.463 1.00 26.53 496 GLY A O 1
ATOM 3917 N N . ARG A 1 497 ? -54.841 67.407 8.202 1.00 28.91 497 ARG A N 1
ATOM 3918 C CA . ARG A 1 497 ? -55.212 67.725 6.801 1.00 28.91 497 ARG A CA 1
ATOM 3919 C C . ARG A 1 497 ? -54.333 67.180 5.664 1.00 28.91 497 ARG A C 1
ATOM 3921 O O . ARG A 1 497 ? -53.158 67.481 5.576 1.00 28.91 497 ARG A O 1
ATOM 3928 N N . ASP A 1 498 ? -54.891 66.255 4.871 1.00 28.88 498 ASP A N 1
ATOM 3929 C CA . ASP A 1 498 ? -55.686 66.458 3.620 1.00 28.88 498 ASP A CA 1
ATOM 3930 C C . ASP A 1 498 ? -54.714 66.445 2.415 1.00 28.88 498 ASP A C 1
ATOM 3932 O O . ASP A 1 498 ? -53.636 67.003 2.516 1.00 28.88 498 ASP A O 1
ATOM 3936 N N . LYS A 1 499 ? -54.967 65.884 1.229 1.00 29.56 499 LYS A N 1
ATOM 3937 C CA . LYS A 1 499 ? -56.166 65.356 0.570 1.00 29.56 499 LYS A CA 1
ATOM 3938 C C . LYS A 1 499 ? -55.738 64.744 -0.771 1.00 29.56 499 LYS A C 1
ATOM 3940 O O . LYS A 1 499 ? -54.903 65.339 -1.436 1.00 29.56 499 LYS A O 1
ATOM 3945 N N . GLY A 1 500 ? -56.463 63.709 -1.206 1.00 26.95 500 GLY A N 1
ATOM 3946 C CA . GLY A 1 500 ? -56.833 63.469 -2.612 1.00 26.95 500 GLY A CA 1
ATOM 3947 C C . GLY A 1 500 ? -55.719 62.959 -3.542 1.00 26.95 500 GLY A C 1
ATOM 3948 O O . GLY A 1 500 ? -54.561 63.286 -3.385 1.00 26.95 500 GLY A O 1
ATOM 3949 N N . SER A 1 501 ? -55.984 62.168 -4.577 1.00 27.94 501 SER A N 1
ATOM 3950 C CA . SER A 1 501 ? -57.255 61.727 -5.141 1.00 27.94 501 SER A CA 1
ATOM 3951 C C . SER A 1 501 ? -56.987 60.752 -6.302 1.00 27.94 501 SER A C 1
ATOM 3953 O O . SER A 1 501 ? -56.012 60.937 -7.020 1.00 27.94 501 SER A O 1
ATOM 3955 N N . ARG A 1 502 ? -57.954 59.849 -6.533 1.00 28.16 502 ARG A N 1
ATOM 3956 C CA . ARG A 1 502 ? -58.396 59.289 -7.833 1.00 28.16 502 ARG A CA 1
ATOM 3957 C C . ARG A 1 502 ? -57.627 58.125 -8.502 1.00 28.16 502 ARG A C 1
ATOM 3959 O O . ARG A 1 502 ? -56.627 58.289 -9.181 1.00 28.16 502 ARG A O 1
ATOM 3966 N N . SER A 1 503 ? -58.275 56.962 -8.355 1.00 26.92 503 SER A N 1
ATOM 3967 C CA . SER A 1 503 ? -58.565 55.862 -9.316 1.00 26.92 503 SER A CA 1
ATOM 3968 C C . SER A 1 503 ? -59.171 56.357 -10.669 1.00 26.92 503 SER A C 1
ATOM 3970 O O . SER A 1 503 ? -59.340 57.578 -10.755 1.00 26.92 503 SER A O 1
ATOM 3972 N N . PRO A 1 504 ? -59.677 55.542 -11.650 1.00 49.69 504 PRO A N 1
ATOM 3973 C CA . PRO A 1 504 ? -59.797 54.058 -11.779 1.00 49.69 504 PRO A CA 1
ATOM 3974 C C . PRO A 1 504 ? -59.671 53.457 -13.231 1.00 49.69 504 PRO A C 1
ATOM 3976 O O . PRO A 1 504 ? -59.503 54.191 -14.197 1.00 49.69 504 PRO A O 1
ATOM 3979 N N . TYR A 1 505 ? -59.905 52.126 -13.345 1.00 32.47 505 TYR A N 1
ATOM 3980 C CA . TYR A 1 505 ? -60.375 51.319 -14.517 1.00 32.47 505 TYR A CA 1
ATOM 3981 C C . TYR A 1 505 ? -59.362 50.982 -15.649 1.00 32.47 505 TYR A C 1
ATOM 3983 O O . TYR A 1 505 ? -58.511 51.796 -15.962 1.00 32.47 505 TYR A O 1
ATOM 3991 N N . ALA A 1 506 ? -59.391 49.856 -16.387 1.00 30.12 506 ALA A N 1
ATOM 3992 C CA . ALA A 1 506 ? -60.127 48.578 -16.374 1.00 30.12 506 ALA A CA 1
ATOM 3993 C C . ALA A 1 506 ? -59.694 47.706 -17.597 1.00 30.12 506 ALA A C 1
ATOM 3995 O O . ALA A 1 506 ? -59.528 48.252 -18.678 1.00 30.12 506 ALA A O 1
ATOM 3996 N N . VAL A 1 507 ? -59.641 46.372 -17.418 1.00 31.44 507 VAL A N 1
ATOM 3997 C CA . VAL A 1 507 ? -60.303 45.319 -18.248 1.00 31.44 507 VAL A CA 1
ATOM 3998 C C . VAL A 1 507 ? -59.741 44.832 -19.624 1.00 31.44 507 VAL A C 1
ATOM 4000 O O . VAL A 1 507 ? -59.614 45.574 -20.587 1.00 31.44 507 VAL A O 1
ATOM 4003 N N . ASP A 1 508 ? -59.567 43.493 -19.655 1.00 32.94 508 ASP A N 1
ATOM 4004 C CA . ASP A 1 508 ? -59.807 42.426 -20.671 1.00 32.94 508 ASP A CA 1
ATOM 4005 C C . ASP A 1 508 ? -58.943 42.075 -21.916 1.00 32.94 508 ASP A C 1
ATOM 4007 O O . ASP A 1 508 ? -58.945 42.744 -22.938 1.00 32.94 508 ASP A O 1
ATOM 4011 N N . SER A 1 509 ? -58.464 40.815 -21.869 1.00 31.33 509 SER A N 1
ATOM 4012 C CA . SER A 1 509 ? -58.823 39.626 -22.693 1.00 31.33 509 SER A CA 1
ATOM 4013 C C . SER A 1 509 ? -58.306 39.346 -24.130 1.00 31.33 509 SER A C 1
ATOM 4015 O O . SER A 1 509 ? -58.501 40.115 -25.061 1.00 31.33 509 SER A O 1
ATOM 4017 N N . ARG A 1 510 ? -57.899 38.063 -24.280 1.00 30.33 510 ARG A N 1
ATOM 4018 C CA . ARG A 1 510 ? -58.153 37.072 -25.368 1.00 30.33 510 ARG A CA 1
ATOM 4019 C C . ARG A 1 510 ? -57.238 36.939 -26.613 1.00 30.33 510 ARG A C 1
ATOM 4021 O O . ARG A 1 510 ? -56.765 37.915 -27.169 1.00 30.33 510 ARG A O 1
ATOM 4028 N N . PHE A 1 511 ? -57.189 35.661 -27.064 1.00 29.42 511 PHE A N 1
ATOM 4029 C CA . PHE A 1 511 ? -56.654 34.994 -28.290 1.00 29.42 511 PHE A CA 1
ATOM 4030 C C . PHE A 1 511 ? -55.270 34.329 -28.122 1.00 29.42 511 PHE A C 1
ATOM 4032 O O . PHE A 1 511 ? -54.301 35.023 -27.873 1.00 29.42 511 PHE A O 1
ATOM 4039 N N . GLN A 1 512 ? -55.039 33.001 -28.105 1.00 32.72 512 GLN A N 1
ATOM 4040 C CA . GLN A 1 512 ? -55.578 31.748 -28.697 1.00 32.72 512 GLN A CA 1
ATOM 4041 C C . GLN A 1 512 ? -55.100 31.400 -30.134 1.00 32.72 512 GLN A C 1
ATOM 4043 O O . GLN A 1 512 ? -55.468 32.088 -31.079 1.00 32.72 512 GLN A O 1
ATOM 4048 N N . ARG A 1 513 ? -54.465 30.205 -30.242 1.00 32.53 513 ARG A N 1
ATOM 4049 C CA . ARG A 1 513 ? -54.134 29.339 -31.419 1.00 32.53 513 ARG A CA 1
ATOM 4050 C C . ARG A 1 513 ? -52.888 29.741 -32.230 1.00 32.53 513 ARG A C 1
ATOM 4052 O O . ARG A 1 513 ? -52.670 30.917 -32.441 1.00 32.53 513 ARG A O 1
ATOM 4059 N N . GLY A 1 514 ? -52.044 28.843 -32.748 1.00 28.78 514 GLY A N 1
ATOM 4060 C CA . GLY A 1 514 ? -52.045 27.378 -32.877 1.00 28.78 514 GLY A CA 1
ATOM 4061 C C . GLY A 1 514 ? -51.277 26.969 -34.158 1.00 28.78 514 GLY A C 1
ATOM 4062 O O . GLY A 1 514 ? -51.160 27.800 -35.050 1.00 28.78 514 GLY A O 1
ATOM 4063 N N . TRP A 1 515 ? -50.870 25.689 -34.235 1.00 29.75 515 TRP A N 1
ATOM 4064 C CA . TRP A 1 515 ? -50.284 24.909 -35.361 1.00 29.75 515 TRP A CA 1
ATOM 4065 C C . TRP A 1 515 ? -48.740 24.874 -35.481 1.00 29.75 515 TRP A C 1
ATOM 4067 O O . TRP A 1 515 ? -48.117 25.925 -35.554 1.00 29.75 515 TRP A O 1
ATOM 4077 N N . GLN A 1 516 ? -48.043 23.728 -35.305 1.00 34.06 516 GLN A N 1
ATOM 4078 C CA . GLN A 1 516 ? -48.011 22.440 -36.068 1.00 34.06 516 GLN A CA 1
ATOM 4079 C C . GLN A 1 516 ? -47.446 22.609 -37.494 1.00 34.06 516 GLN A C 1
ATOM 4081 O O . GLN A 1 516 ? -47.839 23.547 -38.169 1.00 34.06 516 GLN A O 1
ATOM 4086 N N . ASP A 1 517 ? -46.596 21.759 -38.080 1.00 36.41 517 ASP A N 1
ATOM 4087 C CA . ASP A 1 517 ? -45.956 20.477 -37.735 1.00 36.41 517 ASP A CA 1
ATOM 4088 C C . ASP A 1 517 ? -45.018 20.093 -38.914 1.00 36.41 517 ASP A C 1
ATOM 4090 O O . ASP A 1 517 ? -45.204 20.576 -40.032 1.00 36.41 517 ASP A O 1
ATOM 4094 N N . GLY A 1 518 ? -44.097 19.156 -38.673 1.00 32.22 518 GLY A N 1
ATOM 4095 C CA . GLY A 1 518 ? -43.648 18.159 -39.652 1.00 32.22 518 GLY A CA 1
ATOM 4096 C C . GLY A 1 518 ? -42.434 18.499 -40.526 1.00 32.22 518 GLY A C 1
ATOM 4097 O O . GLY A 1 518 ? -42.239 19.626 -40.946 1.00 32.22 518 GLY A O 1
ATOM 4098 N N . SER A 1 519 ? -41.598 17.559 -40.969 1.00 35.78 519 SER A N 1
ATOM 4099 C CA . SER A 1 519 ? -41.360 16.129 -40.694 1.00 35.78 519 SER A CA 1
ATOM 4100 C C . SER A 1 519 ? -40.340 15.628 -41.744 1.00 35.78 519 SER A C 1
ATOM 4102 O O . SER A 1 519 ? -40.193 16.265 -42.785 1.00 35.78 519 SER A O 1
ATOM 4104 N N . ARG A 1 520 ? -39.778 14.423 -41.516 1.00 34.44 520 ARG A N 1
ATOM 4105 C CA . ARG A 1 520 ? -39.075 13.508 -42.464 1.00 34.44 520 ARG A CA 1
ATOM 4106 C C . ARG A 1 520 ? -37.593 13.784 -42.756 1.00 34.44 520 ARG A C 1
ATOM 4108 O O . ARG A 1 520 ? -37.175 14.925 -42.789 1.00 34.44 520 ARG A O 1
ATOM 4115 N N . ALA A 1 521 ? -36.749 12.810 -43.107 1.00 42.59 521 ALA A N 1
ATOM 4116 C CA . ALA A 1 521 ? -36.671 11.342 -43.004 1.00 42.59 521 ALA A CA 1
ATOM 4117 C C . ALA A 1 521 ? -35.344 10.938 -43.700 1.00 42.59 521 ALA A C 1
ATOM 4119 O O . ALA A 1 521 ? -34.996 11.578 -44.682 1.00 42.59 521 ALA A O 1
ATOM 4120 N N . ARG A 1 522 ? -34.691 9.857 -43.237 1.00 45.22 522 ARG A N 1
ATOM 4121 C CA . ARG A 1 522 ? -33.747 8.946 -43.944 1.00 45.22 522 ARG A CA 1
ATOM 4122 C C . ARG A 1 522 ? -32.657 9.543 -44.868 1.00 45.22 522 ARG A C 1
ATOM 4124 O O . ARG A 1 522 ? -32.966 9.998 -45.962 1.00 45.22 522 ARG A O 1
ATOM 4131 N N . HIS A 1 523 ? -31.388 9.275 -44.547 1.00 45.69 523 HIS A N 1
ATOM 4132 C CA . HIS A 1 523 ? -30.610 8.231 -45.231 1.00 45.69 523 HIS A CA 1
ATOM 4133 C C . HIS A 1 523 ? -29.448 7.736 -44.377 1.00 45.69 523 HIS A C 1
ATOM 4135 O O . HIS A 1 523 ? -28.940 8.554 -43.578 1.00 45.69 523 HIS A O 1
#

Foldseek 3Di:
DFPQQVLLVLVQLVCLLVLAEHEAEQELPLVQLDALFPDQEDDDDDDPVVSVVVSVVVVVQVVVLVVLSVVLCVVQVRDDDPSNHYYYYYLCVVVVVDDPVCLCVLQVVQQDVVVLCPDPSQVCNCPPHPHDDPSNSCSLSSVLVVCLVVLLVPQQEDEEAPSCVVSLVSSQSSSVVSCVPDPVNVVVVVVVVVVCCVVPVDDDDSGRYYDHDYQDAAPVRHGPQQDPNDGHHLDCVVANLLNLLVSLLPHDLVCLLVLCVRQAPDDNVVSVVQNVVCVVPVVVSSSSLVSSLRNSCSRPNNVSSVVSSVVVCQLPPPFHFPVSVVVVVVVVVVPDDDDDDDDDDDPDDDPPDDCQPPDLEDEDEPCQVPVDAVLSVCCLSVVAVDSVRSVVQLVVLQKWWWAAPDDDDPDDGGTDTDRNDDDDRCPQVVRADPVFWTWMDGHDRRIHIYGHDHPVVCVVVVDDTPPPPDDPPDDDDDDDDDDDDDDDDDDDDDDDDYDYDDDDDDYYDDDDDDDDDDDDDDD

Organism: Cyphellophora europaea (strain CBS 101466) (NCBI:txid1220924)

pLDDT: mean 70.24, std 22.3, range [24.02, 96.69]

Sequence (523 aa):
MHVGHMVPFMALSWMYIHGYSATFLLGGATARIGDPEGRLTARQEVSRTTRNANVALMHTQLTRFGELMERYAERKGYKREWSWRRAMLNNATWHQKLSWSDLLRDMGQYVRLGPMLGRDSVKNRMEHGDGMSFAEFSYPLIQAWDWWHMFKTGVQVQIGGADQFGNILQGAEAVKATAKNNVEWLQKMDMELKSVQERAKVEVSEEPMGFTVPLLTTANGEKFGKSAGNAVWLDAGMTSVFELYAFWLKTADADVEKYLKLFTFLPLEEIGTIMSEHVKDESKRHAQHTLAFEFTTLVHGVDAANEASLQHHQLFKKDKTLSEILELTKKQSEGQQAPDGHPSTTKNAKPQGLEKYSTVQAELPRSVVMEKPLSHVLWSAELAASKSEAQRLINNKGAYIGAGSTGTSPMGDSLTYSAILDPGWNWWKKFIIDDNLLVLRTGKWRVKIINIVSDEDFKAKGLSCPGFGQEDSLGDGTDGLRDADGVSNESKRRPGRDKGSRSPYAVDSRFQRGWQDGSRARH

Solvent-accessible surface area (backbone atoms only — not comparable to full-atom values): 31666 Å² total; per-residue (Å²): 107,39,56,63,60,44,54,45,49,38,56,46,48,52,42,24,73,73,45,37,71,35,72,48,78,39,56,65,47,54,66,73,61,38,82,54,65,91,48,56,66,83,80,81,89,70,54,70,65,60,49,52,52,52,50,53,54,47,50,54,51,54,52,53,36,52,56,30,39,52,57,45,38,44,75,68,69,48,72,91,55,97,47,57,42,75,47,78,49,51,50,39,73,57,58,74,74,55,51,70,67,54,50,40,65,62,40,45,76,69,56,60,63,65,71,58,55,70,31,67,59,49,39,49,17,57,74,78,32,88,45,77,52,72,62,38,69,44,36,43,61,55,54,17,48,52,46,43,61,41,38,79,74,68,52,49,71,50,77,31,47,50,82,34,46,66,44,44,54,54,16,32,54,34,35,49,53,35,49,77,71,32,65,72,58,46,57,55,46,56,54,53,47,53,58,45,34,72,72,66,75,49,93,79,82,86,68,57,42,67,53,58,38,81,73,59,55,42,99,85,69,45,61,45,45,49,59,97,88,41,71,44,38,70,43,60,93,80,28,41,64,50,56,53,33,53,54,38,50,68,54,51,82,90,48,41,66,59,46,40,68,54,60,45,83,69,53,72,69,56,51,51,49,43,49,56,54,19,72,76,42,62,90,72,39,49,47,27,51,49,44,17,37,49,40,34,21,36,68,67,28,60,67,54,20,51,49,35,51,48,52,51,51,64,73,67,46,93,78,64,44,68,65,64,57,52,51,59,53,56,60,59,66,71,73,66,77,80,84,83,85,85,93,86,80,75,97,78,75,80,87,84,83,80,82,84,76,66,64,52,62,38,82,41,36,43,61,53,61,74,76,42,52,67,29,48,37,33,26,45,61,65,74,24,96,35,50,69,53,21,44,50,33,38,76,67,57,36,29,30,39,48,26,66,64,70,81,94,74,89,89,59,79,46,64,48,72,42,65,50,72,88,85,59,98,62,61,72,65,79,42,48,47,94,88,32,37,40,44,41,29,44,67,96,80,47,60,39,39,34,39,50,37,53,62,66,58,36,55,74,68,70,65,85,53,72,75,69,92,64,81,82,74,88,72,90,75,92,76,78,93,79,83,90,83,85,83,88,83,83,84,89,79,86,86,79,82,89,78,88,83,83,85,85,90,82,92,84,88,90,86,89,89,82,84,90,81,88,82,91,78,90,134

Secondary structure (DSSP, 8-state):
-BGGGHHHHHHHHHHHHTT--EEEEE-TTGGGT---TT-SSPPPPPPHHHHHHHHHHHHHHHHHHHHHHHHHHHHTTPPPPTT--EEEEETHHHHTT--HHHHHHHTGGG--HHHHHTSHHHHHHHHHSS---HHHHTHHHHHHHHHHHHHTTT--EEEEEGGGHHHHHHHHHHHHHHHHH-HHHHHHHHHHHHHHHHHH-S----S-EEEEEPPPB-TTSPBTTEETTEE-BSSTTTS-HHHHHHHHHT--HHHHHHHHHHH----HHHHHHHHHHHHH-GGG-HHHHHHHHHHHHHHH-HHHHHHHHHHHHHHH-SS--HHHHHHHHHHHHHS--PPP------TT----S---S--SEEEEEHHHHHTS-HHHHHHHTTSSSSHHHHHHHHHTT-EEEEEESSSS-S----EEEEE-----TTGGGGG-BTTTEEEEEETTTEEEEEEEE-HHHHHHTT---TTSS------------------------------------------------------

Nearest PDB structures (foldseek):
  4ojm-assembly1_X-2  TM=9.488E-01  e=1.620E-28  Neurospora crassa OR74A
  1y42-assembly1_X  TM=9.288E-01  e=8.968E-29  Neurospora crassa
  1x8x-assembly1_A  TM=8.927E-01  e=1.301E-22  Escherichia coli
  1jil-assembly1_A  TM=9.129E-01  e=9.503E-22  Staphylococcus aureus
  1tyd-assembly1_E-2  TM=9.034E-01  e=4.279E-21  Geobacillus stearothermophilus

Mean predicted aligned error: 18.16 Å

InterPro domains:
  IPR002305 Aminoacyl-tRNA synthetase, class Ic [PF00579] (1-317)
  IPR002307 Tyrosine-tRNA ligase [PR01040] (131-146)
  IPR002307 Tyrosine-tRNA ligase [PR01040] (151-173)
  IPR002307 Tyrosine-tRNA ligase [TIGR00234] (1-182)
  IPR002307 Tyrosine-tRNA ligase [cd00805] (2-298)
  IPR014729 Rossmann-like alpha/beta/alpha sandwich fold [G3DSA:3.40.50.620] (1-215)
  IPR024088 Tyrosine-tRNA ligase, bacterial-type [PTHR11766] (1-453)
  IPR032005 Tyrosyl-tRNA synthetase, C-terminal [PF16714] (357-468)
  IPR036986 RNA-binding S4 domain superfamily [G3DSA:3.10.290.10] (352-461)

Radius of gyration: 34.03 Å; Cα contacts (8 Å, |Δi|>4): 560; chains: 1; bounding box: 83×101×97 Å